Protein AF-A0ABD1C9X3-F1 (afdb_monomer_lite)

Sequence (607 aa):
MEDTGESSNRSSEARDVLIASSHTYMESIINNLMKPKDTDDYKSAQSKYKVFVKDHPALLAIKLLQIYLSSSNGKIRIQSISLLSETIAVGNIEFSEDALEDIKPLVISCLKNQESQESEFKILGKIVSAVANSVVLLDNDVGWKEIMECILTLSDEEPIKAFHVFIALPARGSFIYAFLERNQEKAYNMLRNPEQDRVQDWSLVLITVIKMGVLVLYSEDIYDLIGRVISNIVNVVSELVKNGNEEFLVQGLDDLKRFLLLDKTINDFNNSQCHFVLLFLYKIQVNTTQINDAINKISQLVLHVHNPDSLTQEETPLALNQSWYNHLKTLRSVQVLNIFASNEYEDRSRELAIIRLNQILSDHHTSEKSRLDISVINQLQTLLFSCLLKEGIPYHGGVVNHVACEIFMKQKVNWGELGLYFAAQSKIDFQRTVYIFQCLTMPLEEEMFVDMVAPNLLQETRKRIQKPIDTPRESLVDSSSWVWGFIGAFCLVIHVLQTKGYEQRVKLTSLEMVTSVTALVERGTEDVSVRRAFIEVKSIVEKQLKWYTPYEYNFIKTMVWKLYGTKNMEEDTKSKLGEIYMILDMKVGQMANESPKEGEYDWLNQA

Organism: NCBI:txid228776

Radius of gyration: 27.87 Å; chains: 1; bounding box: 78×64×68 Å

Structure (mmCIF, N/CA/C/O backbone):
data_AF-A0ABD1C9X3-F1
#
_entry.id   AF-A0ABD1C9X3-F1
#
loop_
_atom_site.group_PDB
_atom_site.id
_atom_site.type_symbol
_atom_site.label_atom_id
_atom_site.label_alt_id
_atom_site.label_comp_id
_atom_site.label_asym_id
_atom_site.label_entity_id
_atom_site.label_seq_id
_atom_site.pdbx_PDB_ins_code
_atom_site.Cartn_x
_atom_site.Cartn_y
_atom_site.Cartn_z
_atom_site.occupancy
_atom_site.B_iso_or_equiv
_atom_site.auth_seq_id
_atom_site.auth_comp_id
_atom_site.auth_asym_id
_atom_site.auth_atom_id
_atom_site.pdbx_PDB_model_num
ATOM 1 N N . MET A 1 1 ? -40.977 30.370 -4.373 1.00 36.25 1 MET A N 1
ATOM 2 C CA . MET A 1 1 ? -39.669 31.060 -4.444 1.00 36.25 1 MET A CA 1
ATOM 3 C C . MET A 1 1 ? -39.305 31.701 -3.090 1.00 36.25 1 MET A C 1
ATOM 5 O O . MET A 1 1 ? -38.556 32.663 -3.075 1.00 36.25 1 MET A O 1
ATOM 9 N N . GLU A 1 2 ? -39.795 31.159 -1.960 1.00 32.94 2 GLU A N 1
ATOM 10 C CA . GLU A 1 2 ? -39.587 31.700 -0.594 1.00 32.94 2 GLU A CA 1
ATOM 11 C C . GLU A 1 2 ? -38.657 30.836 0.289 1.00 32.94 2 GLU A C 1
ATOM 13 O O . GLU A 1 2 ? -38.329 31.233 1.398 1.00 32.94 2 GLU A O 1
ATOM 18 N N . ASP A 1 3 ? -38.168 29.690 -0.196 1.00 44.62 3 ASP A N 1
ATOM 19 C CA . ASP A 1 3 ? -37.497 28.677 0.647 1.00 44.62 3 ASP A CA 1
ATOM 20 C C . ASP A 1 3 ? -35.956 28.828 0.733 1.00 44.62 3 ASP A C 1
ATOM 22 O O . ASP A 1 3 ? -35.274 28.153 1.500 1.00 44.62 3 ASP A O 1
ATOM 26 N N . THR A 1 4 ? -35.357 29.728 -0.055 1.00 44.69 4 THR A N 1
ATOM 27 C CA . THR A 1 4 ? -33.889 29.875 -0.127 1.00 44.69 4 THR A CA 1
ATOM 28 C C . THR A 1 4 ? -33.311 30.813 0.939 1.00 44.69 4 THR A C 1
ATOM 30 O O . THR A 1 4 ? -32.156 30.646 1.328 1.00 44.69 4 THR A O 1
ATOM 33 N N . GLY A 1 5 ? -34.101 31.766 1.451 1.00 37.59 5 GLY A N 1
ATOM 34 C CA . GLY A 1 5 ? -33.652 32.771 2.427 1.00 37.59 5 GLY A CA 1
ATOM 35 C C . GLY A 1 5 ? -33.514 32.241 3.859 1.00 37.59 5 GLY A C 1
ATOM 36 O O . GLY A 1 5 ? -32.522 32.528 4.527 1.00 37.59 5 GLY A O 1
ATOM 37 N N . GLU A 1 6 ? -34.460 31.413 4.322 1.00 53.78 6 GLU A N 1
ATOM 38 C CA . GLU A 1 6 ? -34.398 30.820 5.668 1.00 53.78 6 GLU A CA 1
ATOM 39 C C . GLU A 1 6 ? -33.282 29.776 5.802 1.00 53.78 6 GLU A C 1
ATOM 41 O O . GLU A 1 6 ? -32.645 29.688 6.854 1.00 53.78 6 GLU A O 1
ATOM 46 N N . SER A 1 7 ? -33.004 29.009 4.740 1.00 56.56 7 SER A N 1
ATOM 47 C CA . SER A 1 7 ? -31.938 27.998 4.764 1.00 56.56 7 SER A CA 1
ATOM 48 C C . SER A 1 7 ? -30.544 28.635 4.866 1.00 56.56 7 SER A C 1
ATOM 50 O O . SER A 1 7 ? -29.706 28.171 5.638 1.00 56.56 7 SER A O 1
ATOM 52 N N . SER A 1 8 ? -30.328 29.764 4.175 1.00 59.31 8 SER A N 1
ATOM 53 C CA . SER A 1 8 ? -29.053 30.487 4.187 1.00 59.31 8 SER A CA 1
ATOM 54 C C . SER A 1 8 ? -28.750 31.108 5.553 1.00 59.31 8 SER A C 1
ATOM 56 O O . SER A 1 8 ? -27.594 31.110 5.968 1.00 59.31 8 SER A O 1
ATOM 58 N N . ASN A 1 9 ? -29.771 31.609 6.259 1.00 70.44 9 ASN A N 1
ATOM 59 C CA . ASN A 1 9 ? -29.599 32.243 7.570 1.00 70.44 9 ASN A CA 1
ATOM 60 C C . ASN A 1 9 ? -29.325 31.206 8.680 1.00 70.44 9 ASN A C 1
ATOM 62 O O . ASN A 1 9 ? -28.500 31.423 9.563 1.00 70.44 9 ASN A O 1
ATOM 66 N N . ARG A 1 10 ? -29.953 30.023 8.598 1.00 68.69 10 ARG A N 1
ATOM 67 C CA . ARG A 1 10 ? -29.682 28.909 9.528 1.00 68.69 10 ARG A CA 1
ATOM 68 C C . ARG A 1 10 ? -28.282 28.323 9.346 1.00 68.69 10 ARG A C 1
ATOM 70 O O . ARG A 1 10 ? -27.658 27.928 10.328 1.00 68.69 10 ARG A O 1
ATOM 77 N N . SER A 1 11 ? -27.780 28.285 8.113 1.00 74.94 11 SER A N 1
ATOM 78 C CA . SER A 1 11 ? -26.433 27.784 7.826 1.00 74.94 11 SER A CA 1
ATOM 79 C C . SER A 1 11 ? -25.329 28.727 8.329 1.00 74.94 11 SER A C 1
ATOM 81 O O . SER A 1 11 ? -24.303 28.256 8.823 1.00 74.94 11 SER A O 1
ATOM 83 N N . SER A 1 12 ? -25.532 30.052 8.280 1.00 75.94 12 SER A N 1
ATOM 84 C CA . SER A 1 12 ? -24.573 31.014 8.848 1.00 75.94 12 SER A CA 1
ATOM 85 C C . SER A 1 12 ? -24.533 30.967 10.376 1.00 75.94 12 SER A C 1
ATOM 87 O O . SER A 1 12 ? -23.449 30.886 10.945 1.00 75.94 12 SER A O 1
ATOM 89 N N . GLU A 1 13 ? -25.692 30.911 11.043 1.00 80.12 13 GLU A N 1
ATOM 90 C CA . GLU A 1 13 ? -25.755 30.749 12.505 1.00 80.12 13 GLU A CA 1
ATOM 91 C C . GLU A 1 13 ? -25.075 29.450 12.962 1.00 80.12 13 GLU A C 1
ATOM 93 O O . GLU A 1 13 ? -24.380 29.411 13.980 1.00 80.12 13 GLU A O 1
ATOM 98 N N . ALA A 1 14 ? -25.244 28.375 12.187 1.00 79.19 14 ALA A N 1
ATOM 99 C CA . ALA A 1 14 ? -24.605 27.099 12.456 1.00 79.19 14 ALA A CA 1
ATOM 100 C C . ALA A 1 14 ? -23.073 27.176 12.359 1.00 79.19 14 ALA A C 1
ATOM 102 O O . ALA A 1 14 ? -22.371 26.630 13.212 1.00 79.19 14 ALA A O 1
ATOM 103 N N . ARG A 1 15 ? -22.555 27.892 11.358 1.00 85.62 15 ARG A N 1
ATOM 104 C CA . ARG A 1 15 ? -21.120 28.141 11.193 1.00 85.62 15 ARG A CA 1
ATOM 105 C C . ARG A 1 15 ? -20.540 28.935 12.366 1.00 85.62 15 ARG A C 1
ATOM 107 O O . ARG A 1 15 ? -19.495 28.554 12.889 1.00 85.62 15 ARG A O 1
ATOM 114 N N . ASP A 1 16 ? -21.226 29.985 12.811 1.00 85.31 16 ASP A N 1
ATOM 115 C CA . ASP A 1 16 ? -20.763 30.840 13.913 1.00 85.31 16 ASP A CA 1
ATOM 116 C C . ASP A 1 16 ? -20.622 30.058 15.226 1.00 85.31 16 ASP A C 1
ATOM 118 O O . ASP A 1 16 ? -19.647 30.226 15.961 1.00 85.31 16 ASP A O 1
ATOM 122 N N . VAL A 1 17 ? -21.552 29.135 15.495 1.00 83.25 17 VAL A N 1
ATOM 123 C CA . VAL A 1 17 ? -21.483 28.228 16.653 1.00 83.25 17 VAL A CA 1
ATOM 124 C C . VAL A 1 17 ? -20.250 27.323 16.603 1.00 83.25 17 VAL A C 1
ATOM 126 O O . VAL A 1 17 ? -19.626 27.073 17.638 1.00 83.25 17 VAL A O 1
ATOM 129 N N . LEU A 1 18 ? -19.898 26.816 15.420 1.00 86.75 18 LEU A N 1
ATOM 130 C CA . LEU A 1 18 ? -18.768 25.903 15.253 1.00 86.75 18 LEU A CA 1
ATOM 131 C C . LEU A 1 18 ? -17.416 26.627 15.332 1.00 86.75 18 LEU A C 1
ATOM 133 O O . LEU A 1 18 ? -16.463 26.055 15.852 1.00 86.75 18 LEU A O 1
ATOM 137 N N . ILE A 1 19 ? -17.342 27.887 14.890 1.00 85.75 19 ILE A N 1
ATOM 138 C CA . ILE A 1 19 ? -16.111 28.700 14.917 1.00 85.75 19 ILE A CA 1
ATOM 139 C C . ILE A 1 19 ? -15.885 29.380 16.279 1.00 85.75 19 ILE A C 1
ATOM 141 O O . ILE A 1 19 ? -14.750 29.706 16.626 1.00 85.75 19 ILE A O 1
ATOM 145 N N . ALA A 1 20 ? -16.938 29.596 17.076 1.00 84.81 20 ALA A N 1
ATOM 146 C CA . ALA A 1 20 ? -16.836 30.268 18.372 1.00 84.81 20 ALA A CA 1
ATOM 147 C C . ALA A 1 20 ? -15.757 29.644 19.274 1.00 84.81 20 ALA A C 1
ATOM 149 O O . ALA A 1 20 ? -15.643 28.428 19.359 1.00 84.81 20 ALA A O 1
ATOM 150 N N . SER A 1 21 ? -15.004 30.448 20.026 1.00 79.19 21 SER A N 1
ATOM 151 C CA . SER A 1 21 ? -13.966 29.937 20.941 1.00 79.19 21 SER A CA 1
ATOM 152 C C . SER A 1 21 ? -14.534 29.174 22.146 1.00 79.19 21 SER A C 1
ATOM 154 O O . SER A 1 21 ? -13.866 28.316 22.714 1.00 79.19 21 SER A O 1
ATOM 156 N N . SER A 1 22 ? -15.783 29.452 22.529 1.00 84.75 22 SER A N 1
ATOM 157 C CA . SER A 1 22 ? -16.468 28.726 23.600 1.00 84.75 22 SER A CA 1
ATOM 158 C C . SER A 1 22 ? -16.953 27.348 23.137 1.00 84.75 22 SER A C 1
ATOM 160 O O . SER A 1 22 ? -17.460 27.190 22.024 1.00 84.75 22 SER A O 1
ATOM 162 N N . HIS A 1 23 ? -16.866 26.353 24.023 1.00 88.38 23 HIS A N 1
ATOM 163 C CA . HIS A 1 23 ? -17.435 25.015 23.823 1.00 88.38 23 HIS A CA 1
ATOM 164 C C . HIS A 1 23 ? -18.834 24.847 24.433 1.00 88.38 23 HIS A C 1
ATOM 166 O O . HIS A 1 23 ? -19.548 23.916 24.069 1.00 88.38 23 HIS A O 1
ATOM 172 N N . THR A 1 24 ? -19.273 25.772 25.293 1.00 86.88 24 THR A N 1
ATOM 173 C CA . THR A 1 24 ? -20.456 25.597 26.159 1.00 86.88 24 THR A CA 1
ATOM 174 C C . THR A 1 24 ? -21.752 25.303 25.405 1.00 86.88 24 THR A C 1
ATOM 176 O O . THR A 1 24 ? -22.549 24.465 25.829 1.00 86.88 24 THR A O 1
ATOM 179 N N . TYR A 1 25 ? -21.979 25.969 24.271 1.00 87.12 25 TYR A N 1
ATOM 180 C CA . TYR A 1 25 ? -23.185 25.756 23.474 1.00 87.12 25 TYR A CA 1
ATOM 181 C C . TYR A 1 25 ? -23.203 24.365 22.832 1.00 87.12 25 TYR A C 1
ATOM 183 O O . TYR A 1 25 ? -24.215 23.666 22.890 1.00 87.12 25 TYR A O 1
ATOM 191 N N . MET A 1 26 ? -22.073 23.935 22.267 1.00 90.94 26 MET A N 1
ATOM 192 C CA . MET A 1 26 ? -21.964 22.621 21.640 1.00 90.94 26 MET A CA 1
ATOM 193 C C . MET A 1 26 ? -22.000 21.498 22.683 1.00 90.94 26 MET A C 1
ATOM 195 O O . MET A 1 26 ? -22.672 20.493 22.473 1.00 90.94 26 MET A O 1
ATOM 199 N N . GLU A 1 27 ? -21.386 21.688 23.851 1.00 91.00 27 GLU A N 1
ATOM 200 C CA . GLU A 1 27 ? -21.512 20.760 24.981 1.00 91.00 27 GLU A CA 1
ATOM 201 C C . GLU A 1 27 ? -22.966 20.620 25.461 1.00 91.00 27 GLU A C 1
ATOM 203 O O . GLU A 1 27 ? -23.410 19.519 25.782 1.00 91.00 27 GLU A O 1
ATOM 208 N N . SER A 1 28 ? -23.743 21.710 25.465 1.00 91.00 28 SER A N 1
ATOM 209 C CA . SER A 1 28 ? -25.182 21.665 25.759 1.00 91.00 28 SER A CA 1
ATOM 210 C C . SER A 1 28 ? -25.955 20.839 24.724 1.00 91.00 28 SER A C 1
ATOM 212 O O . SER A 1 28 ? -26.813 20.030 25.088 1.00 91.00 28 SER A O 1
ATOM 214 N N . ILE A 1 29 ? -25.615 20.972 23.436 1.00 90.94 29 ILE A N 1
ATOM 215 C CA . ILE A 1 29 ? -26.188 20.136 22.371 1.00 90.94 29 ILE A CA 1
ATOM 216 C C . ILE A 1 29 ? -25.836 18.663 22.596 1.00 90.94 29 ILE A C 1
ATOM 218 O O . ILE A 1 29 ? -26.739 17.830 22.585 1.00 90.94 29 ILE A O 1
ATOM 222 N N . ILE A 1 30 ? -24.568 18.342 22.869 1.00 92.19 30 ILE A N 1
ATOM 223 C CA . ILE A 1 30 ? -24.116 16.969 23.147 1.00 92.19 30 ILE A CA 1
ATOM 224 C C . ILE A 1 30 ? -24.861 16.387 24.355 1.00 92.19 30 ILE A C 1
ATOM 226 O O . ILE A 1 30 ? -25.406 15.290 24.269 1.00 92.19 30 ILE A O 1
ATOM 230 N N . ASN A 1 31 ? -24.974 17.138 25.452 1.00 92.00 31 ASN A N 1
ATOM 231 C CA . ASN A 1 31 ? -25.718 16.708 26.638 1.00 92.00 31 ASN A CA 1
ATOM 232 C C . ASN A 1 31 ? -27.194 16.418 26.336 1.00 92.00 31 ASN A C 1
ATOM 234 O O . ASN A 1 31 ? -27.752 15.444 26.839 1.00 92.00 31 ASN A O 1
ATOM 238 N N . ASN A 1 32 ? -27.839 17.242 25.508 1.00 91.56 32 ASN A N 1
ATOM 239 C CA . ASN A 1 32 ? -29.230 17.022 25.116 1.00 91.56 32 ASN A CA 1
ATOM 240 C C . ASN A 1 32 ? -29.392 15.832 24.157 1.00 91.56 32 ASN A C 1
ATOM 242 O O . ASN A 1 32 ? -30.403 15.138 24.232 1.00 91.56 32 ASN A O 1
ATOM 246 N N . LEU A 1 33 ? -28.391 15.531 23.324 1.00 90.81 33 LEU A N 1
ATOM 247 C CA . LEU A 1 33 ? -28.368 14.319 22.492 1.00 90.81 33 LEU A CA 1
ATOM 248 C C . LEU A 1 33 ? -28.251 13.026 23.314 1.00 90.81 33 LEU A C 1
ATOM 250 O O . LEU A 1 33 ? -28.618 11.962 22.822 1.00 90.81 33 LEU A O 1
ATOM 254 N N . MET A 1 34 ? -27.791 13.107 24.563 1.00 88.62 34 MET A N 1
ATOM 255 C CA . MET A 1 34 ? -27.747 11.968 25.486 1.00 88.62 34 MET A CA 1
ATOM 256 C C . MET A 1 34 ? -29.074 11.726 26.227 1.00 88.62 34 MET A C 1
ATOM 258 O O . MET A 1 34 ? -29.202 10.734 26.947 1.00 88.62 34 MET A O 1
ATOM 262 N N . LYS A 1 35 ? -30.063 12.622 26.096 1.00 89.38 35 LYS A N 1
ATOM 263 C CA . LYS A 1 35 ? -31.389 12.455 26.712 1.00 89.38 35 LYS A CA 1
ATOM 264 C C . LYS A 1 35 ? -32.241 11.433 25.938 1.00 89.38 35 LYS A C 1
ATOM 266 O O . LYS A 1 35 ? -31.949 11.140 24.778 1.00 89.38 35 LYS A O 1
ATOM 271 N N . PRO A 1 36 ? -33.320 10.893 26.542 1.00 88.94 36 PRO A N 1
ATOM 272 C CA . PRO A 1 36 ? -34.229 9.982 25.849 1.00 88.94 36 PRO A CA 1
ATOM 273 C C . PRO A 1 36 ? -34.797 10.596 24.563 1.00 88.94 36 PRO A C 1
ATOM 275 O O . PRO A 1 36 ? -35.179 11.771 24.547 1.00 88.94 36 PRO A O 1
ATOM 278 N N . LYS A 1 37 ? -34.893 9.779 23.505 1.00 86.50 37 LYS A N 1
ATOM 279 C CA . LYS A 1 37 ? -35.224 10.221 22.136 1.00 86.50 37 LYS A CA 1
ATOM 280 C C . LYS A 1 37 ? -36.576 10.934 22.008 1.00 86.50 37 LYS A C 1
ATOM 282 O O . LYS A 1 37 ? -36.774 11.733 21.095 1.00 86.50 37 LYS A O 1
ATOM 287 N N . ASP A 1 38 ? -37.494 10.668 22.930 1.00 86.94 38 ASP A N 1
ATOM 288 C CA . ASP A 1 38 ? -38.849 11.219 22.901 1.00 86.94 38 ASP A CA 1
ATOM 289 C C . ASP A 1 38 ? -38.934 12.645 23.459 1.00 86.94 38 ASP A C 1
ATOM 291 O O . ASP A 1 38 ? -39.927 13.334 23.214 1.00 86.94 38 ASP A O 1
ATOM 295 N N . THR A 1 39 ? -37.891 13.102 24.164 1.00 91.25 39 THR A N 1
ATOM 296 C CA . THR A 1 39 ? -37.840 14.436 24.776 1.00 91.25 39 THR A CA 1
ATOM 297 C C . THR A 1 39 ? -37.695 15.546 23.735 1.00 91.25 39 THR A C 1
ATOM 299 O O . THR A 1 39 ? -37.006 15.393 22.723 1.00 91.25 39 THR A O 1
ATOM 302 N N . ASP A 1 40 ? -38.311 16.697 24.009 1.00 90.06 40 ASP A N 1
ATOM 303 C CA . ASP A 1 40 ? -38.202 17.880 23.145 1.00 90.06 40 ASP A CA 1
ATOM 304 C C . ASP A 1 40 ? -36.757 18.390 23.064 1.00 90.06 40 ASP A C 1
ATOM 306 O O . ASP A 1 40 ? -36.298 18.802 21.997 1.00 90.06 40 ASP A O 1
ATOM 310 N N . ASP A 1 41 ? -36.006 18.265 24.163 1.00 88.56 41 ASP A N 1
ATOM 311 C CA . ASP A 1 41 ? -34.580 18.586 24.221 1.00 88.56 41 ASP A CA 1
ATOM 312 C C . ASP A 1 41 ? -33.760 17.740 23.236 1.00 88.56 41 ASP A C 1
ATOM 314 O O . ASP A 1 41 ? -32.940 18.289 22.496 1.00 88.56 41 ASP A O 1
ATOM 318 N N . TYR A 1 42 ? -34.001 16.422 23.184 1.00 92.19 42 TYR A N 1
ATOM 319 C CA . TYR A 1 42 ? -33.328 15.535 22.232 1.00 92.19 42 TYR A CA 1
ATOM 320 C C . TYR A 1 42 ? -33.693 15.892 20.793 1.00 92.19 42 TYR A C 1
ATOM 322 O O . TYR A 1 42 ? -32.806 16.061 19.960 1.00 92.19 42 TYR A O 1
ATOM 330 N N . LYS A 1 43 ? -34.988 16.042 20.487 1.00 89.19 43 LYS A N 1
ATOM 331 C CA . LYS A 1 43 ? -35.461 16.338 19.123 1.00 89.19 43 LYS A CA 1
ATOM 332 C C . LYS A 1 43 ? -34.908 17.669 18.613 1.00 89.19 43 LYS A C 1
ATOM 334 O O . LYS A 1 43 ? -34.451 17.753 17.472 1.00 89.19 43 LYS A O 1
ATOM 339 N N . SER A 1 44 ? -34.887 18.687 19.473 1.00 90.06 44 SER A N 1
ATOM 340 C CA . SER A 1 44 ? -34.311 19.999 19.172 1.00 90.06 44 SER A CA 1
ATOM 341 C C . SER A 1 44 ? -32.800 19.913 18.930 1.00 90.06 44 SER A C 1
ATOM 343 O O . SER A 1 44 ? -32.307 20.397 17.908 1.00 90.06 44 SER A O 1
ATOM 345 N N . ALA A 1 45 ? -32.059 19.235 19.814 1.00 89.88 45 ALA A N 1
ATOM 346 C CA . ALA A 1 45 ? -30.618 19.043 19.659 1.00 89.88 45 ALA A CA 1
ATOM 347 C C . ALA A 1 45 ? -30.272 18.220 18.409 1.00 89.88 45 ALA A C 1
ATOM 349 O O . ALA A 1 45 ? -29.364 18.587 17.669 1.00 89.88 45 ALA A O 1
ATOM 350 N N . GLN A 1 46 ? -31.035 17.164 18.119 1.00 90.81 46 GLN A N 1
ATOM 351 C CA . GLN A 1 46 ? -30.868 16.331 16.930 1.00 90.81 46 GLN A CA 1
ATOM 352 C C . GLN A 1 46 ? -31.114 17.124 15.646 1.00 90.81 46 GLN A C 1
ATOM 354 O O . GLN A 1 46 ? -30.346 16.992 14.695 1.00 90.81 46 GLN A O 1
ATOM 359 N N . SER A 1 47 ? -32.151 17.966 15.610 1.00 88.00 47 SER A N 1
ATOM 360 C CA . SER A 1 47 ? -32.417 18.819 14.450 1.00 88.00 47 SER A CA 1
ATOM 361 C C . SER A 1 47 ? -31.260 19.781 14.183 1.00 88.00 47 SER A C 1
ATOM 363 O O . SER A 1 47 ? -30.861 19.935 13.033 1.00 88.00 47 SER A O 1
ATOM 365 N N . LYS A 1 48 ? -30.695 20.399 15.228 1.00 88.62 48 LYS A N 1
ATOM 366 C CA . LYS A 1 48 ? -29.534 21.296 15.100 1.00 88.62 48 LYS A CA 1
ATOM 367 C C . LYS A 1 48 ? -28.277 20.542 14.676 1.00 88.62 48 LYS A C 1
ATOM 369 O O . LYS A 1 48 ? -27.578 20.974 13.769 1.00 88.62 48 LYS A O 1
ATOM 374 N N . TYR A 1 49 ? -28.032 19.382 15.280 1.00 89.25 49 TYR A N 1
ATOM 375 C CA . TYR A 1 49 ? -26.883 18.546 14.953 1.00 89.25 49 TYR A CA 1
ATOM 376 C C . TYR A 1 49 ? -26.896 18.099 13.486 1.00 89.25 49 TYR A C 1
ATOM 378 O O . TYR A 1 49 ? -25.877 18.178 12.810 1.00 89.25 49 TYR A O 1
ATOM 386 N N . LYS A 1 50 ? -28.067 17.724 12.953 1.00 88.81 50 LYS A N 1
ATOM 387 C CA . LYS A 1 50 ? -28.228 17.380 11.531 1.00 88.81 50 LYS A CA 1
ATOM 388 C C . LYS A 1 50 ? -27.863 18.530 10.588 1.00 88.81 50 LYS A C 1
ATOM 390 O O . LYS A 1 50 ? -27.324 18.263 9.520 1.00 88.81 50 LYS A O 1
ATOM 395 N N . VAL A 1 51 ? -28.129 19.781 10.973 1.00 87.50 51 VAL A N 1
ATOM 396 C CA . VAL A 1 51 ? -27.710 20.956 10.189 1.00 87.50 51 VAL A CA 1
ATOM 397 C C . VAL A 1 51 ? -26.185 21.069 10.176 1.00 87.50 51 VAL A C 1
ATOM 399 O O . VAL A 1 51 ? -25.612 21.235 9.107 1.00 87.50 51 VAL A O 1
ATOM 402 N N . PHE A 1 52 ? -25.513 20.885 11.320 1.00 89.25 52 PHE A N 1
ATOM 403 C CA . PHE A 1 52 ? -24.043 20.897 11.368 1.00 89.25 52 PHE A CA 1
ATOM 404 C C . PHE A 1 52 ? -23.418 19.819 10.480 1.00 89.25 52 PHE A C 1
ATOM 406 O O . PHE A 1 52 ? -22.491 20.112 9.733 1.00 89.25 52 PHE A O 1
ATOM 413 N N . VAL A 1 53 ? -23.943 18.590 10.544 1.00 86.19 53 VAL A N 1
ATOM 414 C CA . VAL A 1 53 ? -23.456 17.458 9.739 1.00 86.19 53 VAL A CA 1
ATOM 415 C C . VAL A 1 53 ? -23.609 17.733 8.244 1.00 86.19 53 VAL A C 1
ATOM 417 O O . VAL A 1 53 ? -22.709 17.422 7.472 1.00 86.19 53 VAL A O 1
ATOM 420 N N . LYS A 1 54 ? -24.747 18.306 7.840 1.00 85.06 54 LYS A N 1
ATOM 421 C CA . LYS A 1 54 ? -25.061 18.555 6.432 1.00 85.06 54 LYS A CA 1
ATOM 422 C C . LYS A 1 54 ? -24.264 19.724 5.854 1.00 85.06 54 LYS A C 1
ATOM 424 O O . LYS A 1 54 ? -23.762 19.617 4.742 1.00 85.06 54 LYS A O 1
ATOM 429 N N . ASP A 1 55 ? -24.188 20.828 6.590 1.00 85.38 55 ASP A N 1
ATOM 430 C CA . ASP A 1 55 ? -23.723 22.095 6.031 1.00 85.38 55 ASP A CA 1
ATOM 431 C C . ASP A 1 55 ? -22.239 22.361 6.323 1.00 85.38 55 ASP A C 1
ATOM 433 O O . ASP A 1 55 ? -21.566 22.987 5.510 1.00 85.38 55 ASP A O 1
ATOM 437 N N . HIS A 1 56 ? -21.715 21.892 7.467 1.00 87.44 56 HIS A N 1
ATOM 438 C CA . HIS A 1 56 ? -20.359 22.220 7.944 1.00 87.44 56 HIS A CA 1
ATOM 439 C C . HIS A 1 56 ? -19.627 21.022 8.594 1.00 87.44 56 HIS A C 1
ATOM 441 O O . HIS A 1 56 ? -19.143 21.136 9.727 1.00 87.44 56 HIS A O 1
ATOM 447 N N . PRO A 1 57 ? -19.502 19.867 7.912 1.00 87.06 57 PRO A N 1
ATOM 448 C CA . PRO A 1 57 ? -18.957 18.637 8.499 1.00 87.06 57 PRO A CA 1
ATOM 449 C C . PRO A 1 57 ? -17.507 18.761 9.001 1.00 87.06 57 PRO A C 1
ATOM 451 O O . PRO A 1 57 ? -17.177 18.238 10.065 1.00 87.06 57 PRO A O 1
ATOM 454 N N . ALA A 1 58 ? -16.644 19.491 8.284 1.00 87.69 58 ALA A N 1
ATOM 455 C CA . ALA A 1 58 ? -15.249 19.704 8.681 1.00 87.69 58 ALA A CA 1
ATOM 456 C C . ALA A 1 58 ? -15.121 20.550 9.960 1.00 87.69 58 ALA A C 1
ATOM 458 O O . ALA A 1 58 ? -14.415 20.174 10.896 1.00 87.69 58 ALA A O 1
ATOM 459 N N . LEU A 1 59 ? -15.868 21.657 10.045 1.00 90.06 59 LEU A N 1
ATOM 460 C CA . LEU A 1 59 ? -15.891 22.510 11.239 1.00 90.06 59 LEU A CA 1
ATOM 461 C C . LEU A 1 59 ? -16.485 21.771 12.443 1.00 90.06 59 LEU A C 1
ATOM 463 O O . LEU A 1 59 ? -16.004 21.926 13.565 1.00 90.06 59 LEU A O 1
ATOM 467 N N . LEU A 1 60 ? -17.496 20.928 12.216 1.00 91.69 60 LEU A N 1
ATOM 468 C CA . LEU A 1 60 ? -18.045 20.056 13.250 1.00 91.69 60 LEU A CA 1
ATOM 469 C C . LEU A 1 60 ? -16.994 19.063 13.763 1.00 91.69 60 LEU A C 1
ATOM 471 O O . LEU A 1 60 ? -16.886 18.881 14.976 1.00 91.69 60 LEU A O 1
ATOM 475 N N . ALA A 1 61 ? -16.201 18.458 12.874 1.00 92.06 61 ALA A N 1
ATOM 476 C CA . ALA A 1 61 ? -15.125 17.550 13.260 1.00 92.06 61 ALA A CA 1
ATOM 477 C C . ALA A 1 61 ? -14.082 18.240 14.148 1.00 92.06 61 ALA A C 1
ATOM 479 O O . ALA A 1 61 ? -13.804 17.759 15.248 1.00 92.06 61 ALA A O 1
ATOM 480 N N . ILE A 1 62 ? -13.589 19.409 13.726 1.00 92.56 62 ILE A N 1
ATOM 481 C CA . ILE A 1 62 ? -12.663 20.245 14.506 1.00 92.56 62 ILE A CA 1
ATOM 482 C C . ILE A 1 62 ? -13.254 20.541 15.889 1.00 92.56 62 ILE A C 1
ATOM 484 O O . ILE A 1 62 ? -12.609 20.305 16.913 1.00 92.56 62 ILE A O 1
ATOM 488 N N . LYS A 1 63 ? -14.513 20.991 15.935 1.00 94.25 63 LYS A N 1
ATOM 489 C CA . LYS A 1 63 ? -15.178 21.374 17.182 1.00 94.25 63 LYS A CA 1
ATOM 490 C C . LYS A 1 63 ? -15.345 20.200 18.148 1.00 94.25 63 LYS A C 1
ATOM 492 O O . LYS A 1 63 ? -15.132 20.357 19.348 1.00 94.25 63 LYS A O 1
ATOM 497 N N . LEU A 1 64 ? -15.702 19.015 17.648 1.00 94.62 64 LEU A N 1
ATOM 498 C CA . LEU A 1 64 ? -15.864 17.809 18.469 1.00 94.62 64 LEU A CA 1
ATOM 499 C C . LEU A 1 64 ? -14.525 17.287 19.018 1.00 94.62 64 LEU A C 1
ATOM 501 O O . LEU A 1 64 ? -14.483 16.849 20.173 1.00 94.62 64 LEU A O 1
ATOM 505 N N . LEU A 1 65 ? -13.440 17.386 18.240 1.00 94.75 65 LEU A N 1
ATOM 506 C CA . LEU A 1 65 ? -12.080 17.066 18.695 1.00 94.75 65 LEU A CA 1
ATOM 507 C C . LEU A 1 65 ? -11.600 18.051 19.772 1.00 94.75 65 LEU A C 1
ATOM 509 O O . LEU A 1 65 ? -11.069 17.638 20.801 1.00 94.75 65 LEU A O 1
ATOM 513 N N . GLN A 1 66 ? -11.852 19.351 19.599 1.00 94.31 66 GLN A N 1
ATOM 514 C CA . GLN A 1 66 ? -11.528 20.365 20.610 1.00 94.31 66 GLN A CA 1
ATOM 515 C C . GLN A 1 66 ? -12.294 20.146 21.924 1.00 94.31 66 GLN A C 1
ATOM 517 O O . GLN A 1 66 ? -11.723 20.295 23.006 1.00 94.31 66 GLN A O 1
ATOM 522 N N . ILE A 1 67 ? -13.571 19.753 21.854 1.00 93.38 67 ILE A N 1
ATOM 523 C CA . ILE A 1 67 ? -14.367 19.399 23.041 1.00 93.38 67 ILE A CA 1
ATOM 524 C C . ILE A 1 67 ? -13.779 18.174 23.739 1.00 93.38 67 ILE A C 1
ATOM 526 O O . ILE A 1 67 ? -13.648 18.182 24.960 1.00 93.38 67 ILE A O 1
ATOM 530 N N . TYR A 1 68 ? -13.367 17.150 22.988 1.00 93.94 68 TYR A N 1
ATOM 531 C CA . TYR A 1 68 ? -12.713 15.980 23.574 1.00 93.94 68 TYR A CA 1
ATOM 532 C C . TYR A 1 68 ? -11.436 16.350 24.348 1.00 93.94 68 TYR A C 1
ATOM 534 O O . TYR A 1 68 ? -11.189 15.807 25.422 1.00 93.94 68 TYR A O 1
ATOM 542 N N . LEU A 1 69 ? -10.651 17.298 23.827 1.00 91.94 69 LEU A N 1
ATOM 543 C CA . LEU A 1 69 ? -9.401 17.751 24.444 1.00 91.94 69 LEU A CA 1
ATOM 544 C C . LEU A 1 69 ? -9.588 18.684 25.648 1.00 91.94 69 LEU A C 1
ATOM 546 O O . LEU A 1 69 ? -8.707 18.750 26.498 1.00 91.94 69 LEU A O 1
ATOM 550 N N . SER A 1 70 ? -10.688 19.438 25.706 1.00 90.12 70 SER A N 1
ATOM 551 C CA . SER A 1 70 ? -10.864 20.521 26.688 1.00 90.12 70 SER A CA 1
ATOM 552 C C . SER A 1 70 ? -11.944 20.266 27.737 1.00 90.12 70 SER A C 1
ATOM 554 O O . SER A 1 70 ? -11.938 20.918 28.782 1.00 90.12 70 SER A O 1
ATOM 556 N N . SER A 1 71 ? -12.880 19.347 27.486 1.00 87.75 71 SER A N 1
ATOM 557 C CA . SER A 1 71 ? -13.990 19.100 28.403 1.00 87.75 71 SER A CA 1
ATOM 558 C C . SER A 1 71 ? -13.526 18.310 29.624 1.00 87.75 71 SER A C 1
ATOM 560 O O . SER A 1 71 ? -12.982 17.215 29.509 1.00 87.75 71 SER A O 1
ATOM 562 N N . SER A 1 72 ? -13.812 18.823 30.818 1.00 84.44 72 SER A N 1
ATOM 563 C CA . SER A 1 72 ? -13.547 18.124 32.083 1.00 84.44 72 SER A CA 1
ATOM 564 C C . SER A 1 72 ? -14.579 17.032 32.399 1.00 84.44 72 SER A C 1
ATOM 566 O O . SER A 1 72 ? -14.429 16.283 33.364 1.00 84.44 72 SER A O 1
ATOM 568 N N . ASN A 1 73 ? -15.646 16.922 31.599 1.00 87.06 73 ASN A N 1
ATOM 569 C CA . ASN A 1 73 ? -16.685 15.916 31.772 1.00 87.06 73 ASN A CA 1
ATOM 570 C C . ASN A 1 73 ? -16.423 14.708 30.864 1.00 87.06 73 ASN A C 1
ATOM 572 O O . ASN A 1 73 ? -16.691 14.750 29.663 1.00 87.06 73 ASN A O 1
ATOM 576 N N . GLY A 1 74 ? -15.984 13.593 31.458 1.00 85.19 74 GLY A N 1
ATOM 577 C CA . GLY A 1 74 ? -15.677 12.358 30.726 1.00 85.19 74 GLY A CA 1
ATOM 578 C C . GLY A 1 74 ? -16.828 11.826 29.859 1.00 85.19 74 GLY A C 1
ATOM 579 O O . GLY A 1 74 ? -16.585 11.289 28.783 1.00 85.19 74 GLY A O 1
ATOM 580 N N . LYS A 1 75 ? -18.095 12.038 30.249 1.00 88.56 75 LYS A N 1
ATOM 581 C CA . LYS A 1 75 ? -19.246 11.637 29.417 1.00 88.56 75 LYS A CA 1
ATOM 582 C C . LYS A 1 75 ? -19.352 12.475 28.144 1.00 88.56 75 LYS A C 1
ATOM 584 O O . LYS A 1 75 ? -19.616 11.925 27.081 1.00 88.56 75 LYS A O 1
ATOM 589 N N . ILE A 1 76 ? -19.132 13.786 28.253 1.00 89.88 76 ILE A N 1
ATOM 590 C CA . ILE A 1 76 ? -19.154 14.702 27.106 1.00 89.88 76 ILE A CA 1
ATOM 591 C C . ILE A 1 76 ? -17.972 14.405 26.183 1.00 89.88 76 ILE A C 1
ATOM 593 O O . ILE A 1 76 ? -18.172 14.339 24.972 1.00 89.88 76 ILE A O 1
ATOM 597 N N . ARG A 1 77 ? -16.782 14.145 26.746 1.00 90.31 77 ARG A N 1
ATOM 598 C CA . ARG A 1 77 ? -15.597 13.719 25.985 1.00 90.31 77 ARG A CA 1
ATOM 599 C C . ARG A 1 77 ? -15.876 12.475 25.141 1.00 90.31 77 ARG A C 1
ATOM 601 O O . ARG A 1 77 ? -15.728 12.513 23.925 1.00 90.31 77 ARG A O 1
ATOM 608 N N . ILE A 1 78 ? -16.319 11.378 25.757 1.00 89.19 78 ILE A N 1
ATOM 609 C CA . ILE A 1 78 ? -16.581 10.124 25.029 1.00 89.19 78 ILE A CA 1
ATOM 610 C C . ILE A 1 78 ? -17.683 10.324 23.982 1.00 89.19 78 ILE A C 1
ATOM 612 O O . ILE A 1 78 ? -17.582 9.831 22.854 1.00 89.19 78 ILE A O 1
ATOM 616 N N . GLN A 1 79 ? -18.735 11.070 24.328 1.00 91.81 79 GLN A N 1
ATOM 617 C CA . GLN A 1 79 ? -19.835 11.321 23.406 1.00 91.81 79 GLN A CA 1
ATOM 618 C C . GLN A 1 79 ? -19.401 12.178 22.210 1.00 91.81 79 GLN A C 1
ATOM 620 O O . GLN A 1 79 ? -19.894 11.941 21.108 1.00 91.81 79 GLN A O 1
ATOM 625 N N . SER A 1 80 ? -18.477 13.132 22.378 1.00 93.38 80 SER A N 1
ATOM 626 C CA . SER A 1 80 ? -18.027 13.984 21.273 1.00 93.38 80 SER A CA 1
ATOM 627 C C . SER A 1 80 ? -17.286 13.183 20.200 1.00 93.38 80 SER A C 1
ATOM 629 O O . SER A 1 80 ? -17.605 13.318 19.018 1.00 93.38 80 SER A O 1
ATOM 631 N N . ILE A 1 81 ? -16.379 12.281 20.591 1.00 92.94 81 ILE A N 1
ATOM 632 C CA . ILE A 1 81 ? -15.684 11.392 19.644 1.00 92.94 81 ILE A CA 1
ATOM 633 C C . ILE A 1 81 ? -16.604 10.304 19.078 1.00 92.94 81 ILE A C 1
ATOM 635 O O . ILE A 1 81 ? -16.460 9.930 17.916 1.00 92.94 81 ILE A O 1
ATOM 639 N N . SER A 1 82 ? -17.591 9.832 19.849 1.00 89.69 82 SER A N 1
ATOM 640 C CA . SER A 1 82 ? -18.589 8.867 19.359 1.00 89.69 82 SER A CA 1
ATOM 641 C C . SER A 1 82 ? -19.443 9.481 18.250 1.00 89.69 82 SER A C 1
ATOM 643 O O . SER A 1 82 ? -19.556 8.912 17.167 1.00 89.69 82 SER A O 1
ATOM 645 N N . LEU A 1 83 ? -19.961 10.689 18.488 1.00 90.12 83 LEU A N 1
ATOM 646 C CA . LEU A 1 83 ? -20.725 11.462 17.509 1.00 90.12 83 LEU A CA 1
ATOM 647 C C . LEU A 1 83 ? -19.900 11.780 16.259 1.00 90.12 83 LEU A C 1
ATOM 649 O O . LEU A 1 83 ? -20.419 11.704 15.147 1.00 90.12 83 LEU A O 1
ATOM 653 N N . LEU A 1 84 ? -18.614 12.102 16.426 1.00 92.25 84 LEU A N 1
ATOM 654 C CA . LEU A 1 84 ? -17.711 12.312 15.299 1.00 92.25 84 LEU A CA 1
ATOM 655 C C . LEU A 1 84 ? -17.529 11.029 14.480 1.00 92.25 84 LEU A C 1
ATOM 657 O O . LEU A 1 84 ? -17.704 11.052 13.264 1.00 92.25 84 LEU A O 1
ATOM 661 N N . SER A 1 85 ? -17.235 9.903 15.133 1.00 86.44 85 SER A N 1
ATOM 662 C CA . SER A 1 85 ? -17.081 8.616 14.451 1.00 86.44 85 SER A CA 1
ATOM 663 C C . SER A 1 85 ? -18.353 8.198 13.706 1.00 86.44 85 SER A C 1
ATOM 665 O O . SER A 1 85 ? -18.247 7.648 12.613 1.00 86.44 85 SER A O 1
ATOM 667 N N . GLU A 1 86 ? -19.537 8.439 14.274 1.00 82.62 86 GLU A N 1
ATOM 668 C CA . GLU A 1 86 ? -20.823 8.167 13.618 1.00 82.62 86 GLU A CA 1
ATOM 669 C C . GLU A 1 86 ? -21.056 9.095 12.423 1.00 82.62 86 GLU A C 1
ATOM 671 O O . GLU A 1 86 ? -21.456 8.644 11.354 1.00 82.62 86 GLU A O 1
ATOM 676 N N . THR A 1 87 ? -20.762 10.383 12.583 1.00 81.25 87 THR A N 1
ATOM 677 C CA . THR A 1 87 ? -20.927 11.397 11.536 1.00 81.25 87 THR A CA 1
ATOM 678 C C . THR A 1 87 ? -20.046 11.115 10.328 1.00 81.25 87 THR A C 1
ATOM 680 O O . THR A 1 87 ? -20.517 11.175 9.196 1.00 81.25 87 THR A O 1
ATOM 683 N N . ILE A 1 88 ? -18.791 10.737 10.566 1.00 78.38 88 ILE A N 1
ATOM 684 C CA . ILE A 1 88 ? -17.862 10.304 9.522 1.00 78.38 88 ILE A CA 1
ATOM 685 C C . ILE A 1 88 ? -18.407 9.068 8.792 1.00 78.38 88 ILE A C 1
ATOM 687 O O . ILE A 1 88 ? -18.411 9.037 7.563 1.00 78.38 88 ILE A O 1
ATOM 691 N N . ALA A 1 89 ? -18.907 8.073 9.533 1.00 69.12 89 ALA A N 1
ATOM 692 C CA . ALA A 1 89 ? -19.413 6.828 8.956 1.00 69.12 89 ALA A CA 1
ATOM 693 C C . ALA A 1 89 ? -20.703 7.016 8.135 1.00 69.12 89 ALA A C 1
ATOM 695 O O . ALA A 1 89 ? -20.868 6.373 7.103 1.00 69.12 89 ALA A O 1
ATOM 696 N N . VAL A 1 90 ? -21.619 7.880 8.583 1.00 63.66 90 VAL A N 1
ATOM 697 C CA . VAL A 1 90 ? -22.910 8.129 7.916 1.00 63.66 90 VAL A CA 1
ATOM 698 C C . VAL A 1 90 ? -22.776 9.131 6.769 1.00 63.66 90 VAL A C 1
ATOM 700 O O . VAL A 1 90 ? -23.466 9.005 5.761 1.00 63.66 90 VAL A O 1
ATOM 703 N N . GLY A 1 91 ? -21.917 10.139 6.923 1.00 55.66 91 GLY A N 1
ATOM 704 C CA . GLY A 1 91 ? -21.790 11.241 5.973 1.00 55.66 91 GLY A CA 1
ATOM 705 C C . GLY A 1 91 ? -20.823 10.990 4.819 1.00 55.66 91 GLY A C 1
ATOM 706 O O . GLY A 1 91 ? -20.796 11.809 3.907 1.00 55.66 91 GLY A O 1
ATOM 707 N N . ASN A 1 92 ? -20.030 9.909 4.863 1.00 60.75 92 ASN A N 1
ATOM 708 C CA . ASN A 1 92 ? -18.900 9.667 3.955 1.00 60.75 92 ASN A CA 1
ATOM 709 C C . ASN A 1 92 ? -18.069 10.945 3.732 1.00 60.75 92 ASN A C 1
ATOM 711 O O . ASN A 1 92 ? -17.826 11.365 2.603 1.00 60.75 92 ASN A O 1
ATOM 715 N N . ILE A 1 93 ? -17.748 11.623 4.836 1.00 67.75 93 ILE A N 1
ATOM 716 C CA . ILE A 1 93 ? -17.135 12.949 4.806 1.00 67.75 93 ILE A CA 1
ATOM 717 C C . ILE A 1 93 ? -15.699 12.801 4.316 1.00 67.75 93 ILE A C 1
ATOM 719 O O . ILE A 1 93 ? -14.848 12.272 5.029 1.00 67.75 93 ILE A O 1
ATOM 723 N N . GLU A 1 94 ? -15.443 13.309 3.118 1.00 67.44 94 GLU A N 1
ATOM 724 C CA . GLU A 1 94 ? -14.097 13.541 2.609 1.00 67.44 94 GLU A CA 1
ATOM 725 C C . GLU A 1 94 ? -13.653 14.935 3.056 1.00 67.44 94 GLU A C 1
ATOM 727 O O . GLU A 1 94 ? -14.310 15.942 2.773 1.00 67.44 94 GLU A O 1
ATOM 732 N N . PHE A 1 95 ? -12.566 14.996 3.823 1.00 80.31 95 PHE A N 1
ATOM 733 C CA . PHE A 1 95 ? -12.015 16.270 4.272 1.00 80.31 95 PHE A CA 1
ATOM 734 C C . PHE A 1 95 ? -11.201 16.909 3.146 1.00 80.31 95 PHE A C 1
ATOM 736 O O . PHE A 1 95 ? -10.370 16.244 2.531 1.00 80.31 95 PHE A O 1
ATOM 743 N N . SER A 1 96 ? -11.421 18.202 2.896 1.00 80.94 96 SER A N 1
ATOM 744 C CA . SER A 1 96 ? -10.575 18.983 1.991 1.00 80.94 96 SER A CA 1
ATOM 745 C C . SER A 1 96 ? -9.165 19.150 2.560 1.00 80.94 96 SER A C 1
ATOM 747 O O . SER A 1 96 ? -8.956 19.027 3.768 1.00 80.94 96 SER A O 1
ATOM 749 N N . GLU A 1 97 ? -8.208 19.487 1.696 1.00 80.38 97 GLU A N 1
ATOM 750 C CA . GLU A 1 97 ? -6.815 19.742 2.082 1.00 80.38 97 GLU A CA 1
ATOM 751 C C . GLU A 1 97 ? -6.710 20.797 3.197 1.00 80.38 97 GLU A C 1
ATOM 753 O O . GLU A 1 97 ? -6.152 20.506 4.255 1.00 80.38 97 GLU A O 1
ATOM 758 N N . ASP A 1 98 ? -7.382 21.942 3.033 1.00 82.38 98 ASP A N 1
ATOM 759 C CA . ASP A 1 98 ? -7.445 23.007 4.046 1.00 82.38 98 ASP A CA 1
ATOM 760 C C . ASP A 1 98 ? -7.976 22.506 5.402 1.00 82.38 98 ASP A C 1
ATOM 762 O O . ASP A 1 98 ? -7.459 22.852 6.460 1.00 82.38 98 ASP A O 1
ATOM 766 N N . ALA A 1 99 ? -9.010 21.656 5.398 1.00 85.81 99 ALA A N 1
ATOM 767 C CA . ALA A 1 99 ? -9.582 21.128 6.636 1.00 85.81 99 ALA A CA 1
ATOM 768 C C . ALA A 1 99 ? -8.642 20.129 7.325 1.00 85.81 99 ALA A C 1
ATOM 770 O O . ALA A 1 99 ? -8.644 20.007 8.553 1.00 85.81 99 ALA A O 1
ATOM 771 N N . LEU A 1 100 ? -7.845 19.392 6.550 1.00 87.50 100 LEU A N 1
ATOM 772 C CA . LEU A 1 100 ? -6.880 18.440 7.085 1.00 87.50 100 LEU A CA 1
ATOM 773 C C . LEU A 1 100 ? -5.718 19.133 7.800 1.00 87.50 100 LEU A C 1
ATOM 775 O O . LEU A 1 100 ? -5.195 18.545 8.749 1.00 87.50 100 LEU A O 1
ATOM 779 N N . GLU A 1 101 ? -5.326 20.349 7.407 1.00 87.69 101 GLU A N 1
ATOM 780 C CA . GLU A 1 101 ? -4.312 21.130 8.135 1.00 87.69 101 GLU A CA 1
ATOM 781 C C . GLU A 1 101 ? -4.709 21.358 9.600 1.00 87.69 101 GLU A C 1
ATOM 783 O O . GLU A 1 101 ? -3.876 21.203 10.494 1.00 87.69 101 GLU A O 1
ATOM 788 N N . ASP A 1 102 ? -5.995 21.605 9.857 1.00 90.06 102 ASP A N 1
ATOM 789 C CA . ASP A 1 102 ? -6.529 21.815 11.206 1.00 90.06 102 ASP A CA 1
ATOM 790 C C . ASP A 1 102 ? -6.855 20.500 11.938 1.00 90.06 102 ASP A C 1
ATOM 792 O O . ASP A 1 102 ? -6.642 20.369 13.148 1.00 90.06 102 ASP A O 1
ATOM 796 N N . ILE A 1 103 ? -7.382 19.496 11.228 1.00 92.38 103 ILE A N 1
ATOM 797 C CA . ILE A 1 103 ? -7.849 18.240 11.841 1.00 92.38 103 ILE A CA 1
ATOM 798 C C . ILE A 1 103 ? -6.681 17.338 12.255 1.00 92.38 103 ILE A C 1
ATOM 800 O O . ILE A 1 103 ? -6.711 16.767 13.351 1.00 92.38 103 ILE A O 1
ATOM 804 N N . LYS A 1 104 ? -5.645 17.202 11.415 1.00 92.12 104 LYS A N 1
ATOM 805 C CA . LYS A 1 104 ? -4.486 16.330 11.684 1.00 92.12 104 LYS A CA 1
ATOM 806 C C . LYS A 1 104 ? -3.839 16.590 13.059 1.00 92.12 104 LYS A C 1
ATOM 808 O O . LYS A 1 104 ? -3.737 15.638 13.842 1.00 92.12 104 LYS A O 1
ATOM 813 N N . PRO A 1 105 ? -3.427 17.826 13.414 1.00 94.06 105 PRO A N 1
ATOM 814 C CA . PRO A 1 105 ? -2.792 18.084 14.705 1.00 94.06 105 PRO A CA 1
ATOM 815 C C . PRO A 1 105 ? -3.735 17.802 15.878 1.00 94.06 105 PRO A C 1
ATOM 817 O O . PRO A 1 105 ? -3.297 17.247 16.885 1.00 94.06 105 PRO A O 1
ATOM 820 N N . LEU A 1 106 ? -5.034 18.092 15.740 1.00 95.00 106 LEU A N 1
ATOM 821 C CA . LEU A 1 106 ? -6.022 17.812 16.784 1.00 95.00 106 LEU A CA 1
ATOM 822 C C . LEU A 1 106 ? -6.175 16.314 17.045 1.00 95.00 106 LEU A C 1
ATOM 824 O O . LEU A 1 106 ? -6.193 15.902 18.203 1.00 95.00 106 LEU A O 1
ATOM 828 N N . VAL A 1 107 ? -6.246 15.487 15.998 1.00 94.31 107 VAL A N 1
ATOM 829 C CA . VAL A 1 107 ? -6.317 14.026 16.153 1.00 94.31 107 VAL A CA 1
ATOM 830 C C . VAL A 1 107 ? -5.062 13.491 16.847 1.00 94.31 107 VAL A C 1
ATOM 832 O O . VAL A 1 107 ? -5.176 12.682 17.767 1.00 94.31 107 VAL A O 1
ATOM 835 N N . ILE A 1 108 ? -3.875 13.985 16.485 1.00 93.50 108 ILE A N 1
ATOM 836 C CA . ILE A 1 108 ? -2.617 13.610 17.152 1.00 93.50 108 ILE A CA 1
ATOM 837 C C . ILE A 1 108 ? -2.643 14.014 18.630 1.00 93.50 108 ILE A C 1
ATOM 839 O O . ILE A 1 108 ? -2.294 13.211 19.495 1.00 93.50 108 ILE A O 1
ATOM 843 N N . SER A 1 109 ? -3.102 15.226 18.950 1.00 94.25 109 SER A N 1
ATOM 844 C CA . SER A 1 109 ? -3.283 15.657 20.338 1.00 94.25 109 SER A CA 1
ATOM 845 C C . SER A 1 109 ? -4.276 14.773 21.095 1.00 94.25 109 SER A C 1
ATOM 847 O O . SER A 1 109 ? -4.043 14.478 22.265 1.00 94.25 109 SER A O 1
ATOM 849 N N . CYS A 1 110 ? -5.349 14.304 20.446 1.00 93.81 110 CYS A N 1
ATOM 850 C CA . CYS A 1 110 ? -6.322 13.399 21.066 1.00 93.81 110 CYS A CA 1
ATOM 851 C C . CYS A 1 110 ? -5.688 12.057 21.452 1.00 93.81 110 CYS A C 1
ATOM 853 O O . CYS A 1 110 ? -5.995 11.530 22.518 1.00 93.81 110 CYS A O 1
ATOM 855 N N . LEU A 1 111 ? -4.788 11.532 20.615 1.00 92.00 111 LEU A N 1
ATOM 856 C CA . LEU A 1 111 ? -4.059 10.289 20.880 1.00 92.00 111 LEU A CA 1
ATOM 857 C C . LEU A 1 111 ? -2.993 10.442 21.971 1.00 92.00 111 LEU A C 1
ATOM 859 O O . LEU A 1 111 ? -2.737 9.491 22.700 1.00 92.00 111 LEU A O 1
ATOM 863 N N . LYS A 1 112 ? -2.391 11.631 22.100 1.00 89.50 112 LYS A N 1
ATOM 864 C CA . LYS A 1 112 ? -1.392 11.949 23.137 1.00 89.50 112 LYS A CA 1
ATOM 865 C C . LYS A 1 112 ? -2.005 12.338 24.487 1.00 89.50 112 LYS A C 1
ATOM 867 O O . LYS A 1 112 ? -1.270 12.598 25.438 1.00 89.50 112 LYS A O 1
ATOM 872 N N . ASN A 1 113 ? -3.332 12.429 24.588 1.00 85.31 113 ASN A N 1
ATOM 873 C CA . ASN A 1 113 ? -3.990 12.820 25.829 1.00 85.31 113 ASN A CA 1
ATOM 874 C C . ASN A 1 113 ? -3.829 11.724 26.896 1.00 85.31 113 ASN A C 1
ATOM 876 O O . ASN A 1 113 ? -4.384 10.637 26.753 1.00 85.31 113 ASN A O 1
ATOM 880 N N . GLN A 1 114 ? -3.131 12.023 27.992 1.00 74.56 114 GLN A N 1
ATOM 881 C CA . GLN A 1 114 ? -2.886 11.072 29.084 1.00 74.56 114 GLN A CA 1
ATOM 882 C C . GLN A 1 114 ? -4.157 10.675 29.853 1.00 74.56 114 GLN A C 1
ATOM 884 O O . GLN A 1 114 ? -4.196 9.615 30.468 1.00 74.56 114 GLN A O 1
ATOM 889 N N . GLU A 1 115 ? -5.221 11.481 29.798 1.00 77.94 115 GLU A N 1
ATOM 890 C CA . GLU A 1 115 ? -6.495 11.182 30.468 1.00 77.94 115 GLU A CA 1
ATOM 891 C C . GLU A 1 115 ? -7.401 10.226 29.671 1.00 77.94 115 GLU A C 1
ATOM 893 O O . GLU A 1 115 ? -8.583 10.069 29.993 1.00 77.94 115 GLU A O 1
ATOM 898 N N . SER A 1 116 ? -6.904 9.659 28.574 1.00 79.75 116 SER A N 1
ATOM 899 C CA . SER A 1 116 ? -7.689 8.810 27.682 1.00 79.75 116 SER A CA 1
ATOM 900 C C . SER A 1 116 ? -7.759 7.365 28.172 1.00 79.75 116 SER A C 1
ATOM 902 O O . SER A 1 116 ? -6.754 6.754 28.557 1.00 79.75 116 SER A O 1
ATOM 904 N N . GLN A 1 117 ? -8.968 6.804 28.140 1.00 81.50 117 GLN A N 1
ATOM 905 C CA . GLN A 1 117 ? -9.196 5.396 28.467 1.00 81.50 117 GLN A CA 1
ATOM 906 C C . GLN A 1 117 ? -8.974 4.514 27.239 1.00 81.50 117 GLN A C 1
ATOM 908 O O . GLN A 1 117 ? -9.206 4.925 26.107 1.00 81.50 117 GLN A O 1
ATOM 913 N N . GLU A 1 118 ? -8.588 3.259 27.452 1.00 76.81 118 GLU A N 1
ATOM 914 C CA . GLU A 1 118 ? -8.390 2.286 26.371 1.00 76.81 118 GLU A CA 1
ATOM 915 C C . GLU A 1 118 ? -9.641 2.105 25.489 1.00 76.81 118 GLU A C 1
ATOM 917 O O . GLU A 1 118 ? -9.553 2.057 24.263 1.00 76.81 118 GLU A O 1
ATOM 922 N N . SER A 1 119 ? -10.829 2.122 26.100 1.00 79.06 119 SER A N 1
ATOM 923 C CA . SER A 1 119 ? -12.118 2.046 25.402 1.00 79.06 119 SER A CA 1
ATOM 924 C C . SER A 1 119 ? -12.336 3.188 24.395 1.00 79.06 119 SER A C 1
ATOM 926 O O . SER A 1 119 ? -13.023 2.997 23.387 1.00 79.06 119 SER A O 1
ATOM 928 N N . GLU A 1 120 ? -11.717 4.352 24.620 1.00 87.75 120 GLU A N 1
ATOM 929 C CA . GLU A 1 120 ? -11.776 5.520 23.734 1.00 87.75 120 GLU A CA 1
ATOM 930 C C . GLU A 1 120 ? -10.911 5.314 22.481 1.00 87.75 120 GLU A C 1
ATOM 932 O O . GLU A 1 120 ? -11.281 5.770 21.395 1.00 87.75 120 GLU A O 1
ATOM 937 N N . PHE A 1 121 ? -9.813 4.551 22.574 1.00 89.00 121 PHE A N 1
ATOM 938 C CA . PHE A 1 121 ? -8.898 4.311 21.449 1.00 89.00 121 PHE A CA 1
ATOM 939 C C . PHE A 1 121 ? -9.526 3.515 20.316 1.00 89.00 121 PHE A C 1
ATOM 941 O O . PHE A 1 121 ? -9.166 3.708 19.156 1.00 89.00 121 PHE A O 1
ATOM 948 N N . LYS A 1 122 ? -10.523 2.680 20.609 1.00 84.94 122 LYS A N 1
ATOM 949 C CA . LYS A 1 122 ? -11.301 2.007 19.564 1.00 84.94 122 LYS A CA 1
ATOM 950 C C . LYS A 1 122 ? -12.093 3.000 18.705 1.00 84.94 122 LYS A C 1
ATOM 952 O O . LYS A 1 122 ? -12.292 2.756 17.517 1.00 84.94 122 LYS A O 1
ATOM 957 N N . ILE A 1 123 ? -12.558 4.105 19.291 1.00 88.06 123 ILE A N 1
ATOM 958 C CA . ILE A 1 123 ? -13.289 5.168 18.585 1.00 88.06 123 ILE A CA 1
ATOM 959 C C . ILE A 1 123 ? -12.295 6.096 17.885 1.00 88.06 123 ILE A C 1
ATOM 961 O O . ILE A 1 123 ? -12.456 6.377 16.698 1.00 88.06 123 ILE A O 1
ATOM 965 N N . LEU A 1 124 ? -11.230 6.503 18.582 1.00 91.81 124 LEU A N 1
ATOM 966 C CA . LEU A 1 124 ? -10.163 7.323 18.004 1.00 91.81 124 LEU A CA 1
ATOM 967 C C . LEU A 1 124 ? -9.506 6.632 16.807 1.00 91.81 124 LEU A C 1
ATOM 969 O O . LEU A 1 124 ? -9.290 7.282 15.794 1.00 91.81 124 LEU A O 1
ATOM 973 N N . GLY A 1 125 ? -9.284 5.316 16.859 1.00 87.94 125 GLY A N 1
ATOM 974 C CA . GLY A 1 125 ? -8.775 4.543 15.727 1.00 87.94 125 GLY A CA 1
ATOM 975 C C . GLY A 1 125 ? -9.655 4.662 14.478 1.00 87.94 125 GLY A C 1
ATOM 976 O O . GLY A 1 125 ? -9.136 4.840 13.380 1.00 87.94 125 GLY A O 1
ATOM 977 N N . LYS A 1 126 ? -10.989 4.660 14.621 1.00 85.25 126 LYS A N 1
ATOM 978 C CA . LYS A 1 126 ? -11.913 4.874 13.488 1.00 85.25 126 LYS A CA 1
ATOM 979 C C . LYS A 1 126 ? -11.811 6.286 12.915 1.00 85.25 126 LYS A C 1
ATOM 981 O O . LYS A 1 126 ? -11.846 6.451 11.700 1.00 85.25 126 LYS A O 1
ATOM 986 N N . ILE A 1 127 ? -11.670 7.291 13.778 1.00 89.81 127 ILE A N 1
ATOM 987 C CA . ILE A 1 127 ? -11.479 8.686 13.357 1.00 89.81 127 ILE A CA 1
ATOM 988 C C . ILE A 1 127 ? -10.147 8.821 12.609 1.00 89.81 127 ILE A C 1
ATOM 990 O O . ILE A 1 127 ? -10.118 9.359 11.506 1.00 89.81 127 ILE A O 1
ATOM 994 N N . VAL A 1 128 ? -9.066 8.267 13.168 1.00 89.62 128 VAL A N 1
ATOM 995 C CA . VAL A 1 128 ? -7.740 8.222 12.537 1.00 89.62 128 VAL A CA 1
ATOM 996 C C . VAL A 1 128 ? -7.817 7.547 11.172 1.00 89.62 128 VAL A C 1
ATOM 998 O O . VAL A 1 128 ? -7.284 8.090 10.215 1.00 89.62 128 VAL A O 1
ATOM 1001 N N . SER A 1 129 ? -8.510 6.411 11.061 1.00 83.81 129 SER A N 1
ATOM 1002 C CA . SER A 1 129 ? -8.711 5.696 9.796 1.00 83.81 129 SER A CA 1
ATOM 1003 C C . SER A 1 129 ? -9.358 6.576 8.726 1.00 83.81 129 SER A C 1
ATOM 1005 O O . SER A 1 129 ? -8.865 6.657 7.604 1.00 83.81 129 SER A O 1
ATOM 1007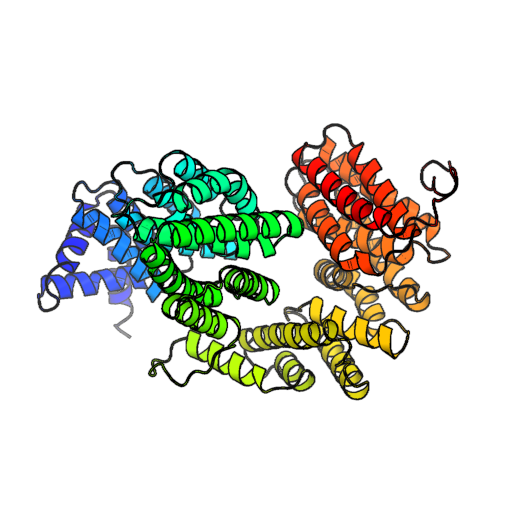 N N . ALA A 1 130 ? -10.423 7.298 9.075 1.00 82.62 130 ALA A N 1
ATOM 1008 C CA . ALA A 1 130 ? -11.121 8.167 8.134 1.00 82.62 130 ALA A CA 1
ATOM 1009 C C . ALA A 1 130 ? -10.288 9.377 7.693 1.00 82.62 130 ALA A C 1
ATOM 1011 O O . ALA A 1 130 ? -10.269 9.724 6.510 1.00 82.62 130 ALA A O 1
ATOM 1012 N N . VAL A 1 131 ? -9.561 9.992 8.629 1.00 85.44 131 VAL A N 1
ATOM 1013 C CA . VAL A 1 131 ? -8.637 11.088 8.312 1.00 85.44 131 VAL A CA 1
ATOM 1014 C C . VAL A 1 131 ? -7.482 10.569 7.456 1.00 85.44 131 VAL A C 1
ATOM 1016 O O . VAL A 1 131 ? -7.165 11.178 6.441 1.00 85.44 131 VAL A O 1
ATOM 1019 N N . ALA A 1 132 ? -6.911 9.408 7.788 1.00 81.25 132 ALA A N 1
ATOM 1020 C CA . ALA A 1 132 ? -5.862 8.768 7.000 1.00 81.25 132 ALA A CA 1
ATOM 1021 C C . ALA A 1 132 ? -6.334 8.442 5.575 1.00 81.25 132 ALA A C 1
ATOM 1023 O O . ALA A 1 132 ? -5.597 8.698 4.630 1.00 81.25 132 ALA A O 1
ATOM 1024 N N . ASN A 1 133 ? -7.566 7.954 5.399 1.00 76.38 133 ASN A N 1
ATOM 1025 C CA . ASN A 1 133 ? -8.152 7.745 4.072 1.00 76.38 133 ASN A CA 1
ATOM 1026 C C . ASN A 1 133 ? -8.262 9.056 3.281 1.00 76.38 133 ASN A C 1
ATOM 1028 O O . ASN A 1 133 ? -7.887 9.081 2.114 1.00 76.38 133 ASN A O 1
ATOM 1032 N N . SER A 1 134 ? -8.706 10.148 3.917 1.00 78.06 134 SER A N 1
ATOM 1033 C CA . SER A 1 134 ? -8.779 11.468 3.267 1.00 78.06 134 SER A CA 1
ATOM 1034 C C . SER A 1 134 ? -7.392 11.988 2.869 1.00 78.06 134 SER A C 1
ATOM 1036 O O . SER A 1 134 ? -7.217 12.490 1.764 1.00 78.06 134 SER A O 1
ATOM 1038 N N . VAL A 1 135 ? -6.381 11.807 3.728 1.00 75.50 135 VAL A N 1
ATOM 1039 C CA . VAL A 1 135 ? -4.987 12.178 3.426 1.00 75.50 135 VAL A CA 1
ATOM 1040 C C . VAL A 1 135 ? -4.445 11.369 2.248 1.00 75.50 135 VAL A C 1
ATOM 1042 O O . VAL A 1 135 ? -3.854 11.938 1.341 1.00 75.50 135 VAL A O 1
ATOM 1045 N N . VAL A 1 136 ? -4.673 10.054 2.226 1.00 68.62 136 VAL A N 1
ATOM 1046 C CA . VAL A 1 136 ? -4.189 9.168 1.153 1.00 68.62 136 VAL A CA 1
ATOM 1047 C C . VAL A 1 136 ? -4.856 9.461 -0.196 1.00 68.62 136 VAL A C 1
ATOM 1049 O O . VAL A 1 136 ? -4.234 9.250 -1.233 1.00 68.62 136 VAL A O 1
ATOM 1052 N N . LEU A 1 137 ? -6.106 9.933 -0.209 1.00 64.94 137 LEU A N 1
ATOM 1053 C CA . LEU A 1 137 ? -6.786 10.346 -1.443 1.00 64.94 137 LEU A CA 1
ATOM 1054 C C . LEU A 1 137 ? -6.186 11.622 -2.051 1.00 64.94 137 LEU A C 1
ATOM 1056 O O . LEU A 1 137 ? -6.201 11.771 -3.271 1.00 64.94 137 LEU A O 1
ATOM 1060 N N . LEU A 1 138 ? -5.680 12.530 -1.215 1.00 61.03 138 LEU A N 1
ATOM 1061 C CA . LEU A 1 138 ? -5.163 13.833 -1.641 1.00 61.03 138 LEU A CA 1
ATOM 1062 C C . LEU A 1 138 ? -3.654 13.816 -1.907 1.00 61.03 138 LEU A C 1
ATOM 1064 O O . LEU A 1 138 ? -3.181 14.499 -2.814 1.00 61.03 138 LEU A O 1
ATOM 1068 N N . ASP A 1 139 ? -2.901 13.026 -1.145 1.00 54.81 139 ASP A N 1
ATOM 1069 C CA . ASP A 1 139 ? -1.443 13.045 -1.152 1.00 54.81 139 ASP A CA 1
ATOM 1070 C C . ASP A 1 139 ? -0.902 11.729 -1.729 1.00 54.81 139 ASP A C 1
ATOM 1072 O O . ASP A 1 139 ? -0.864 10.705 -1.043 1.00 54.81 139 ASP A O 1
ATOM 1076 N N . ASN A 1 140 ? -0.540 11.763 -3.019 1.00 47.81 140 ASN A N 1
ATOM 1077 C CA . ASN A 1 140 ? -0.086 10.649 -3.869 1.00 47.81 140 ASN A CA 1
ATOM 1078 C C . ASN A 1 140 ? 1.043 9.788 -3.235 1.00 47.81 140 ASN A C 1
ATOM 1080 O O . ASN A 1 140 ? 2.208 9.891 -3.626 1.00 47.81 140 ASN A O 1
ATOM 1084 N N . ASP A 1 141 ? 0.681 8.909 -2.296 1.00 48.62 141 ASP A N 1
ATOM 1085 C CA . ASP A 1 141 ? 1.495 7.893 -1.604 1.00 48.62 141 ASP A CA 1
ATOM 1086 C C . ASP A 1 141 ? 2.528 8.367 -0.552 1.00 48.62 141 ASP A C 1
ATOM 1088 O O . ASP A 1 141 ? 3.301 7.545 -0.052 1.00 48.62 141 ASP A O 1
ATOM 1092 N N . VAL A 1 142 ? 2.550 9.642 -0.130 1.00 54.50 142 VAL A N 1
ATOM 1093 C CA . VAL A 1 142 ? 3.462 10.090 0.959 1.00 54.50 142 VAL A CA 1
ATOM 1094 C C . VAL A 1 142 ? 2.955 9.665 2.346 1.00 54.50 142 VAL A C 1
ATOM 1096 O O . VAL A 1 142 ? 3.758 9.391 3.244 1.00 54.50 142 VAL A O 1
ATOM 1099 N N . GLY A 1 143 ? 1.634 9.529 2.497 1.00 65.38 143 GLY A N 1
ATOM 1100 C CA . GLY A 1 143 ? 0.980 9.121 3.739 1.00 65.38 143 GLY A CA 1
ATOM 1101 C C . GLY A 1 143 ? 1.057 10.175 4.851 1.00 65.38 143 GLY A C 1
ATOM 1102 O O . GLY A 1 143 ? 1.750 11.184 4.761 1.00 65.38 143 GLY A O 1
ATOM 1103 N N . TRP A 1 144 ? 0.327 9.940 5.939 1.00 80.25 144 TRP A N 1
ATOM 1104 C CA . TRP A 1 144 ? 0.320 10.826 7.103 1.00 80.25 144 TRP A CA 1
ATOM 1105 C C . TRP A 1 144 ? 1.518 10.476 8.011 1.00 80.25 144 TRP A C 1
ATOM 1107 O O . TRP A 1 144 ? 1.460 9.529 8.790 1.00 80.25 144 TRP A O 1
ATOM 1117 N N . LYS A 1 145 ? 2.646 11.188 7.895 1.00 78.62 145 LYS A N 1
ATOM 1118 C CA . LYS A 1 145 ? 3.882 10.846 8.637 1.00 78.62 145 LYS A CA 1
ATOM 1119 C C . LYS A 1 145 ? 3.771 11.106 10.140 1.00 78.62 145 LYS A C 1
ATOM 1121 O O . LYS A 1 145 ? 4.245 10.318 10.953 1.00 78.62 145 LYS A O 1
ATOM 1126 N N . GLU A 1 146 ? 3.097 12.177 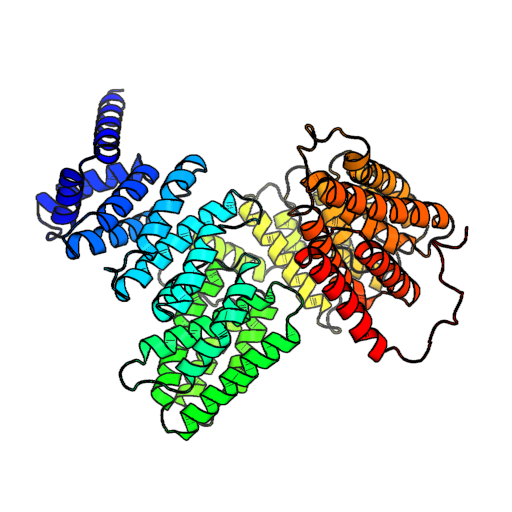10.530 1.00 86.00 146 GLU A N 1
ATOM 1127 C CA . GLU A 1 146 ? 3.004 12.615 11.922 1.00 86.00 146 GLU A CA 1
ATOM 1128 C C . GLU A 1 146 ? 2.178 11.642 12.779 1.00 86.00 146 GLU A C 1
ATOM 1130 O O . GLU A 1 146 ? 2.496 11.405 13.948 1.00 86.00 146 GLU A O 1
ATOM 1135 N N . ILE A 1 147 ? 1.141 11.017 12.201 1.00 86.88 147 ILE A N 1
ATOM 1136 C CA . ILE A 1 147 ? 0.404 9.946 12.889 1.00 86.88 147 ILE A CA 1
ATOM 1137 C C . ILE A 1 147 ? 1.279 8.702 13.074 1.00 86.88 147 ILE A C 1
ATOM 1139 O O . ILE A 1 147 ? 1.143 8.015 14.084 1.00 86.88 147 ILE A O 1
ATOM 1143 N N . MET A 1 148 ? 2.216 8.429 12.161 1.00 80.06 148 MET A N 1
ATOM 1144 C CA . MET A 1 148 ? 3.128 7.291 12.284 1.00 80.06 148 MET A CA 1
ATOM 1145 C C . MET A 1 148 ? 4.068 7.467 13.476 1.00 80.06 148 MET A C 1
ATOM 1147 O O . MET A 1 148 ? 4.160 6.572 14.315 1.00 80.06 148 MET A O 1
ATOM 1151 N N . GLU A 1 149 ? 4.719 8.627 13.597 1.00 84.44 149 GLU A N 1
ATOM 1152 C CA . GLU A 1 149 ? 5.569 8.948 14.753 1.00 84.44 149 GLU A CA 1
ATOM 1153 C C . GLU A 1 149 ? 4.777 8.888 16.064 1.00 84.44 149 GLU A C 1
ATOM 1155 O O . GLU A 1 149 ? 5.261 8.367 17.074 1.00 84.44 149 GLU A O 1
ATOM 1160 N N . CYS A 1 150 ? 3.526 9.359 16.039 1.00 88.69 150 CYS A N 1
ATOM 1161 C CA . CYS A 1 150 ? 2.626 9.279 17.181 1.00 88.69 150 CYS A CA 1
ATOM 1162 C C . CYS A 1 150 ? 2.333 7.826 17.584 1.00 88.69 150 CYS A C 1
ATOM 1164 O O . CYS A 1 150 ? 2.431 7.498 18.764 1.00 88.69 150 CYS A O 1
ATOM 1166 N N . ILE A 1 151 ? 2.001 6.950 16.631 1.00 87.81 151 ILE A N 1
ATOM 1167 C CA . ILE A 1 151 ? 1.702 5.535 16.899 1.00 87.81 151 ILE A CA 1
ATOM 1168 C C . ILE A 1 151 ? 2.949 4.790 17.385 1.00 87.81 151 ILE A C 1
ATOM 1170 O O . ILE A 1 151 ? 2.847 3.974 18.299 1.00 87.81 151 ILE A O 1
ATOM 1174 N N . LEU A 1 152 ? 4.127 5.077 16.821 1.00 85.81 152 LEU A N 1
ATOM 1175 C CA . LEU A 1 152 ? 5.389 4.485 17.274 1.00 85.81 152 LEU A CA 1
ATOM 1176 C C . LEU A 1 152 ? 5.717 4.897 18.712 1.00 85.81 152 LEU A C 1
ATOM 1178 O O . LEU A 1 152 ? 6.048 4.037 19.524 1.00 85.81 152 LEU A O 1
ATOM 1182 N N . THR A 1 153 ? 5.549 6.177 19.047 1.00 88.19 153 THR A N 1
ATOM 1183 C CA . THR A 1 153 ? 5.731 6.673 20.423 1.00 88.19 153 THR A CA 1
ATOM 1184 C C . THR A 1 153 ? 4.740 6.001 21.374 1.00 88.19 153 THR A C 1
ATOM 1186 O O . THR A 1 153 ? 5.130 5.433 22.391 1.00 88.19 153 THR A O 1
ATOM 1189 N N . LEU A 1 154 ? 3.460 5.960 20.989 1.00 87.56 154 LEU A N 1
ATOM 1190 C CA . LEU A 1 154 ? 2.407 5.304 21.762 1.00 87.56 154 LEU A CA 1
ATOM 1191 C C . LEU A 1 154 ? 2.688 3.809 21.955 1.00 87.56 154 LEU A C 1
ATOM 1193 O O . LEU A 1 154 ? 2.345 3.249 22.985 1.00 87.56 154 LEU A O 1
ATOM 1197 N N . SER A 1 155 ? 3.341 3.153 20.996 1.00 86.88 155 SER A N 1
ATOM 1198 C CA . SER A 1 155 ? 3.692 1.734 21.092 1.00 86.88 155 SER A CA 1
ATOM 1199 C C . SER A 1 155 ? 4.821 1.433 22.089 1.00 86.88 155 SER A C 1
ATOM 1201 O O . SER A 1 155 ? 4.967 0.297 22.549 1.00 86.88 155 SER A O 1
ATOM 1203 N N . ASP A 1 156 ? 5.626 2.437 22.444 1.00 84.06 156 ASP A N 1
ATOM 1204 C CA . ASP A 1 156 ? 6.632 2.331 23.501 1.00 84.06 156 ASP A CA 1
ATOM 1205 C C . ASP A 1 156 ? 6.040 2.534 24.892 1.00 84.06 156 ASP A C 1
ATOM 1207 O O . ASP A 1 156 ? 6.443 1.839 25.823 1.00 84.06 156 ASP A O 1
ATOM 1211 N N . GLU A 1 157 ? 5.070 3.436 25.019 1.00 86.50 157 GLU A N 1
ATOM 1212 C CA . GLU A 1 157 ? 4.466 3.804 26.301 1.00 86.50 157 GLU A CA 1
ATOM 1213 C C . GLU A 1 157 ? 3.250 2.929 26.650 1.00 86.50 157 GLU A C 1
ATOM 1215 O O . GLU A 1 157 ? 3.159 2.388 27.751 1.00 86.50 157 GLU A O 1
ATOM 1220 N N . GLU A 1 158 ? 2.324 2.757 25.704 1.00 88.06 158 GLU A N 1
ATOM 1221 C CA . GLU A 1 158 ? 1.020 2.111 25.886 1.00 88.06 158 GLU A CA 1
ATOM 1222 C C . GLU A 1 158 ? 0.649 1.232 24.661 1.00 88.06 158 GLU A C 1
ATOM 1224 O O . GLU A 1 158 ? -0.203 1.596 23.840 1.00 88.06 158 GLU A O 1
ATOM 1229 N N . PRO A 1 159 ? 1.257 0.036 24.513 1.00 87.81 159 PRO A N 1
ATOM 1230 C CA . PRO A 1 159 ? 1.170 -0.776 23.292 1.00 87.81 159 PRO A CA 1
ATOM 1231 C C . PRO A 1 159 ? -0.258 -1.168 22.887 1.00 87.81 159 PRO A C 1
ATOM 1233 O O . PRO A 1 159 ? -0.573 -1.169 21.700 1.00 87.81 159 PRO A O 1
ATOM 1236 N N . ILE A 1 160 ? -1.151 -1.432 23.846 1.00 88.88 160 ILE A N 1
ATOM 1237 C CA . ILE A 1 160 ? -2.556 -1.772 23.565 1.00 88.88 160 ILE A CA 1
ATOM 1238 C C . ILE A 1 160 ? -3.291 -0.626 22.857 1.00 88.88 160 ILE A C 1
ATOM 1240 O O . ILE A 1 160 ? -3.989 -0.841 21.861 1.00 88.88 160 ILE A O 1
ATOM 1244 N N . LYS A 1 161 ? -3.076 0.615 23.306 1.00 90.25 161 LYS A N 1
ATOM 1245 C CA . LYS A 1 161 ? -3.643 1.805 22.664 1.00 90.25 161 LYS A CA 1
ATOM 1246 C C . LYS A 1 161 ? -3.106 1.963 21.242 1.00 90.25 161 LYS A C 1
ATOM 1248 O O . LYS A 1 161 ? -3.882 2.205 20.318 1.00 90.25 161 LYS A O 1
ATOM 1253 N N . ALA A 1 162 ? -1.803 1.749 21.043 1.00 90.00 162 ALA A N 1
ATOM 1254 C CA . ALA A 1 162 ? -1.194 1.773 19.714 1.00 90.00 162 ALA A CA 1
ATOM 1255 C C . ALA A 1 162 ? -1.784 0.705 18.782 1.00 90.00 162 ALA A C 1
ATOM 1257 O O . ALA A 1 162 ? -2.068 0.996 17.620 1.00 90.00 162 ALA A O 1
ATOM 1258 N N . PHE A 1 163 ? -2.034 -0.502 19.292 1.00 90.62 163 PHE A N 1
ATOM 1259 C CA . PHE A 1 163 ? -2.653 -1.583 18.528 1.00 90.62 163 PHE A CA 1
ATOM 1260 C C . PHE A 1 163 ? -4.068 -1.230 18.076 1.00 90.62 163 PHE A C 1
ATOM 1262 O O . PHE A 1 163 ? -4.376 -1.420 16.902 1.00 90.62 163 PHE A O 1
ATOM 1269 N N . HIS A 1 164 ? -4.893 -0.623 18.935 1.00 90.19 164 HIS A N 1
ATOM 1270 C CA . HIS A 1 164 ? -6.225 -0.145 18.545 1.00 90.19 164 HIS A CA 1
ATOM 1271 C C . HIS A 1 164 ? -6.206 0.847 17.378 1.00 90.19 164 HIS A C 1
ATOM 1273 O O . HIS A 1 164 ? -7.061 0.764 16.493 1.00 90.19 164 HIS A O 1
ATOM 1279 N N . VAL A 1 165 ? -5.237 1.763 17.355 1.00 89.31 165 VAL A N 1
ATOM 1280 C CA . VAL A 1 165 ? -5.089 2.720 16.251 1.00 89.31 165 VAL A CA 1
ATOM 1281 C C . VAL A 1 165 ? -4.573 2.014 15.001 1.00 89.31 165 VAL A C 1
ATOM 1283 O O . VAL A 1 165 ? -5.148 2.171 13.926 1.00 89.31 165 VAL A O 1
ATOM 1286 N N . PHE A 1 166 ? -3.532 1.191 15.139 1.00 88.56 166 PHE A N 1
ATOM 1287 C CA . PHE A 1 166 ? -2.901 0.499 14.018 1.00 88.56 166 PHE A CA 1
ATOM 1288 C C . PHE A 1 166 ? -3.876 -0.416 13.271 1.00 88.56 166 PHE A C 1
ATOM 1290 O O . PHE A 1 166 ? -3.931 -0.387 12.041 1.00 88.56 166 PHE A O 1
ATOM 1297 N N . ILE A 1 167 ? -4.696 -1.196 13.986 1.00 88.06 167 ILE A N 1
ATOM 1298 C CA . ILE A 1 167 ? -5.653 -2.098 13.331 1.00 88.06 167 ILE A CA 1
ATOM 1299 C C . ILE A 1 167 ? -6.736 -1.359 12.545 1.00 88.06 167 ILE A C 1
ATOM 1301 O O . ILE A 1 167 ? -7.359 -1.962 11.678 1.00 88.06 167 ILE A O 1
ATOM 1305 N N . ALA A 1 168 ? -6.961 -0.074 12.814 1.00 83.25 168 ALA A N 1
ATOM 1306 C CA . ALA A 1 168 ? -7.931 0.731 12.088 1.00 83.25 168 ALA A CA 1
ATOM 1307 C C . ALA A 1 168 ? -7.338 1.385 10.829 1.00 83.25 168 ALA A C 1
ATOM 1309 O O . ALA A 1 168 ? -8.095 1.802 9.956 1.00 83.25 168 ALA A O 1
ATOM 1310 N N . LEU A 1 169 ? -6.009 1.466 10.703 1.00 80.31 169 LEU A N 1
ATOM 1311 C CA . LEU A 1 169 ? -5.366 2.129 9.569 1.00 80.31 169 LEU A CA 1
ATOM 1312 C C . LEU A 1 169 ? -5.598 1.391 8.236 1.00 80.31 169 LEU A C 1
ATOM 1314 O O . LEU A 1 169 ? -5.660 0.152 8.222 1.00 80.31 169 LEU A O 1
ATOM 1318 N N . PRO A 1 170 ? -5.695 2.137 7.118 1.00 72.88 170 PRO A N 1
ATOM 1319 C CA . PRO A 1 170 ? -5.758 1.557 5.782 1.00 72.88 170 PRO A CA 1
ATOM 1320 C C . PRO A 1 170 ? -4.432 0.899 5.385 1.00 72.88 170 PRO A C 1
ATOM 1322 O O . PRO A 1 170 ? -3.364 1.227 5.901 1.00 72.88 170 PRO A O 1
ATOM 1325 N N . ALA A 1 171 ? -4.501 -0.026 4.431 1.00 66.38 171 ALA A N 1
ATOM 1326 C CA . ALA A 1 171 ? -3.390 -0.890 4.035 1.00 66.38 171 ALA A CA 1
ATOM 1327 C C . ALA A 1 171 ? -2.279 -0.241 3.180 1.00 66.38 171 ALA A C 1
ATOM 1329 O O . ALA A 1 171 ? -1.610 -0.933 2.416 1.00 66.38 171 ALA A O 1
ATOM 1330 N N . ARG A 1 172 ? -2.079 1.077 3.267 1.00 58.84 172 ARG A N 1
ATOM 1331 C CA . ARG A 1 172 ? -1.185 1.829 2.372 1.00 58.84 172 ARG A CA 1
ATOM 1332 C C . ARG A 1 172 ? -0.101 2.551 3.168 1.00 58.84 172 ARG A C 1
ATOM 1334 O O . ARG A 1 172 ? -0.428 3.404 3.985 1.00 58.84 172 ARG A O 1
ATOM 1341 N N . GLY A 1 173 ? 1.170 2.231 2.911 1.00 54.34 173 GLY A N 1
ATOM 1342 C CA . GLY A 1 173 ? 2.316 3.026 3.371 1.00 54.34 173 GLY A CA 1
ATOM 1343 C C . GLY A 1 173 ? 3.568 2.222 3.744 1.00 54.34 173 GLY A C 1
ATOM 1344 O O . GLY A 1 173 ? 3.498 1.110 4.257 1.00 54.34 173 GLY A O 1
ATOM 1345 N N . SER A 1 174 ? 4.744 2.823 3.553 1.00 53.75 174 SER A N 1
ATOM 1346 C CA . SER A 1 174 ? 6.058 2.260 3.922 1.00 53.75 174 SER A CA 1
ATOM 1347 C C . SER A 1 174 ? 6.279 2.104 5.438 1.00 53.75 174 SER A C 1
ATOM 1349 O O . SER A 1 174 ? 7.250 1.490 5.875 1.00 53.75 174 SER A O 1
ATOM 1351 N N . PHE A 1 175 ? 5.369 2.623 6.263 1.00 64.06 175 PHE A N 1
ATOM 1352 C CA . PHE A 1 175 ? 5.484 2.668 7.723 1.00 64.06 175 PHE A CA 1
ATOM 1353 C C . PHE A 1 175 ? 5.195 1.352 8.440 1.00 64.06 175 PHE A C 1
ATOM 1355 O O . PHE A 1 175 ? 5.569 1.186 9.602 1.00 64.06 175 PHE A O 1
ATOM 1362 N N . ILE A 1 176 ? 4.529 0.419 7.756 1.00 68.81 176 ILE A N 1
ATOM 1363 C CA . ILE A 1 176 ? 4.198 -0.907 8.287 1.00 68.81 176 ILE A CA 1
ATOM 1364 C C . ILE A 1 176 ? 5.473 -1.618 8.764 1.00 68.81 176 ILE A C 1
ATOM 1366 O O . ILE A 1 176 ? 5.450 -2.265 9.809 1.00 68.81 176 ILE A O 1
ATOM 1370 N N . TYR A 1 177 ? 6.593 -1.425 8.058 1.00 69.44 177 TYR A N 1
ATOM 1371 C CA . TYR A 1 177 ? 7.895 -1.989 8.418 1.00 69.44 177 TYR A CA 1
ATOM 1372 C C . TYR A 1 177 ? 8.430 -1.435 9.734 1.00 69.44 177 TYR A C 1
ATOM 1374 O O . TYR A 1 177 ? 8.720 -2.212 10.637 1.00 69.44 177 TYR A O 1
ATOM 1382 N N . ALA A 1 178 ? 8.484 -0.108 9.884 1.00 73.25 178 ALA A N 1
ATOM 1383 C CA . ALA A 1 178 ? 8.971 0.526 11.110 1.00 73.25 178 ALA A CA 1
ATOM 1384 C C . ALA A 1 178 ? 8.118 0.141 12.331 1.00 73.25 178 ALA A C 1
ATOM 1386 O O . ALA A 1 178 ? 8.645 -0.105 13.418 1.00 73.25 178 ALA A O 1
ATOM 1387 N N . PHE A 1 179 ? 6.794 0.044 12.150 1.00 77.31 179 PHE A N 1
ATOM 1388 C CA . PHE A 1 179 ? 5.899 -0.414 13.210 1.00 77.31 179 PHE A CA 1
ATOM 1389 C C . PHE A 1 179 ? 6.134 -1.884 13.562 1.00 77.31 179 PHE A C 1
ATOM 1391 O O . PHE A 1 179 ? 6.198 -2.219 14.746 1.00 77.31 179 PHE A O 1
ATOM 1398 N N . LEU A 1 180 ? 6.294 -2.748 12.558 1.00 76.44 180 LEU A N 1
ATOM 1399 C CA . LEU A 1 180 ? 6.542 -4.171 12.751 1.00 76.44 180 LEU A CA 1
ATOM 1400 C C . LEU A 1 180 ? 7.883 -4.424 13.437 1.00 76.44 180 LEU A C 1
ATOM 1402 O O . LEU A 1 180 ? 7.911 -5.123 14.448 1.00 76.44 180 LEU A O 1
ATOM 1406 N N . GLU A 1 181 ? 8.979 -3.855 12.933 1.00 76.19 181 GLU A N 1
ATOM 1407 C CA . GLU A 1 181 ? 10.318 -4.076 13.487 1.00 76.19 181 GLU A CA 1
ATOM 1408 C C . GLU A 1 181 ? 10.385 -3.705 14.968 1.00 76.19 181 GLU A C 1
ATOM 1410 O O . GLU A 1 181 ? 10.916 -4.473 15.771 1.00 76.19 181 GLU A O 1
ATOM 1415 N N . ARG A 1 182 ? 9.777 -2.572 15.339 1.00 78.69 182 ARG A N 1
ATOM 1416 C CA . ARG A 1 182 ? 9.792 -2.054 16.711 1.00 78.69 182 ARG A CA 1
ATOM 1417 C C . ARG A 1 182 ? 8.856 -2.808 17.661 1.00 78.69 182 ARG A C 1
ATOM 1419 O O . ARG A 1 182 ? 9.134 -2.870 18.857 1.00 78.69 182 ARG A O 1
ATOM 1426 N N . ASN A 1 183 ? 7.746 -3.365 17.162 1.00 82.31 183 ASN A N 1
ATOM 1427 C CA . ASN A 1 183 ? 6.681 -3.915 18.015 1.00 82.31 183 ASN A CA 1
ATOM 1428 C C . ASN A 1 183 ? 6.501 -5.429 17.960 1.00 82.31 183 ASN A C 1
ATOM 1430 O O . ASN A 1 183 ? 5.798 -5.971 18.814 1.00 82.31 183 ASN A O 1
ATOM 1434 N N . GLN A 1 184 ? 7.136 -6.131 17.020 1.00 80.56 184 GLN A N 1
ATOM 1435 C CA . GLN A 1 184 ? 6.974 -7.579 16.885 1.00 80.56 184 GLN A CA 1
ATOM 1436 C C . GLN A 1 184 ? 7.342 -8.335 18.171 1.00 80.56 184 GLN A C 1
ATOM 1438 O O . GLN A 1 184 ? 6.572 -9.176 18.625 1.00 80.56 184 GLN A O 1
ATOM 1443 N N . GLU A 1 185 ? 8.469 -8.010 18.813 1.00 81.88 185 GLU A N 1
ATOM 1444 C CA . GLU A 1 185 ? 8.907 -8.707 20.030 1.00 81.88 185 GLU A CA 1
ATOM 1445 C C . GLU A 1 185 ? 7.953 -8.459 21.199 1.00 81.88 185 GLU A C 1
ATOM 1447 O O . GLU A 1 185 ? 7.588 -9.397 21.907 1.00 81.88 185 GLU A O 1
ATOM 1452 N N . LYS A 1 186 ? 7.485 -7.214 21.361 1.00 84.94 186 LYS A N 1
ATOM 1453 C CA . LYS A 1 186 ? 6.488 -6.855 22.377 1.00 84.94 186 LYS A CA 1
ATOM 1454 C C . LYS A 1 186 ? 5.185 -7.622 22.157 1.00 84.94 186 LYS A C 1
ATOM 1456 O O . LYS A 1 186 ? 4.692 -8.253 23.087 1.00 84.94 186 LYS A O 1
ATOM 1461 N N . ALA A 1 187 ? 4.676 -7.633 20.924 1.00 86.44 187 ALA A N 1
ATOM 1462 C CA . ALA A 1 187 ? 3.464 -8.362 20.569 1.00 86.44 187 ALA A CA 1
ATOM 1463 C C . ALA A 1 187 ? 3.611 -9.869 20.843 1.00 86.44 187 ALA A C 1
ATOM 1465 O O . ALA A 1 187 ? 2.747 -10.468 21.480 1.00 86.44 187 ALA A O 1
ATOM 1466 N N . TYR A 1 188 ? 4.730 -10.489 20.453 1.00 85.69 188 TYR A N 1
ATOM 1467 C CA . TYR A 1 188 ? 4.966 -11.908 20.738 1.00 85.69 188 TYR A CA 1
ATOM 1468 C C . TYR A 1 188 ? 5.092 -12.201 22.235 1.00 85.69 188 TYR A C 1
ATOM 1470 O O . TYR A 1 188 ? 4.567 -13.213 22.695 1.00 85.69 188 TYR A O 1
ATOM 1478 N N . ASN A 1 189 ? 5.733 -11.324 23.011 1.00 85.38 189 ASN A N 1
ATOM 1479 C CA . ASN A 1 189 ? 5.840 -11.484 24.462 1.00 85.38 189 ASN A CA 1
ATOM 1480 C C . ASN A 1 189 ? 4.470 -11.426 25.151 1.00 85.38 189 ASN A C 1
ATOM 1482 O O . ASN A 1 189 ? 4.216 -12.229 26.051 1.00 85.38 189 ASN A O 1
ATOM 1486 N N . MET A 1 190 ? 3.583 -10.535 24.698 1.00 86.62 190 MET A N 1
ATOM 1487 C CA . MET A 1 190 ? 2.202 -10.440 25.187 1.00 86.62 190 MET A CA 1
ATOM 1488 C C . MET A 1 190 ? 1.377 -11.673 24.805 1.00 86.62 190 MET A C 1
ATOM 1490 O O . MET A 1 190 ? 0.597 -12.170 25.612 1.00 86.62 190 MET A O 1
ATOM 1494 N N . LEU A 1 191 ? 1.589 -12.222 23.605 1.00 86.69 191 LEU A N 1
ATOM 1495 C CA . LEU A 1 191 ? 0.906 -13.443 23.186 1.00 86.69 191 LEU A CA 1
ATOM 1496 C C . LEU A 1 191 ? 1.368 -14.693 23.955 1.00 86.69 191 LEU A C 1
ATOM 1498 O O . LEU A 1 191 ? 0.546 -15.575 24.207 1.00 86.69 191 LEU A O 1
ATOM 1502 N N . ARG A 1 192 ? 2.658 -14.783 24.320 1.00 84.12 192 ARG A N 1
ATOM 1503 C CA . ARG A 1 192 ? 3.226 -15.913 25.089 1.00 84.12 192 ARG A CA 1
ATOM 1504 C C . ARG A 1 192 ? 2.787 -15.936 26.550 1.00 84.12 192 ARG A C 1
ATOM 1506 O O . ARG A 1 192 ? 2.718 -17.010 27.137 1.00 84.12 192 ARG A O 1
ATOM 1513 N N . ASN A 1 193 ? 2.508 -14.770 27.128 1.00 82.00 193 ASN A N 1
ATOM 1514 C CA . ASN A 1 193 ? 2.183 -14.625 28.545 1.00 82.00 193 ASN A CA 1
ATOM 1515 C C . ASN A 1 193 ? 0.783 -14.008 28.718 1.00 82.00 193 ASN A C 1
ATOM 1517 O O . ASN A 1 193 ? 0.681 -12.865 29.164 1.00 82.00 193 ASN A O 1
ATOM 1521 N N . PRO A 1 194 ? -0.295 -14.724 28.338 1.00 79.94 194 PRO A N 1
ATOM 1522 C CA . PRO A 1 194 ? -1.652 -14.214 28.493 1.00 79.94 194 PRO A CA 1
ATOM 1523 C C . PRO A 1 194 ? -2.009 -14.035 29.974 1.00 79.94 194 PRO A C 1
ATOM 1525 O O . PRO A 1 194 ? -1.838 -14.950 30.782 1.00 79.94 194 PRO A O 1
ATOM 1528 N N . GLU A 1 195 ? -2.550 -12.870 30.329 1.00 79.94 195 GLU A N 1
ATOM 1529 C CA . GLU A 1 195 ? -3.173 -12.648 31.637 1.00 79.94 195 GLU A CA 1
ATOM 1530 C C . GLU A 1 195 ? -4.610 -13.194 31.619 1.00 79.94 195 GLU A C 1
ATOM 1532 O O . GLU A 1 195 ? -5.361 -12.912 30.684 1.00 79.94 195 GLU A O 1
ATOM 1537 N N . GLN A 1 196 ? -5.002 -13.957 32.651 1.00 68.06 196 GLN A N 1
ATOM 1538 C CA . GLN A 1 196 ? -6.290 -14.676 32.706 1.00 68.06 196 GLN A CA 1
ATOM 1539 C C . GLN A 1 196 ? -7.517 -13.778 32.459 1.00 68.06 196 GLN A C 1
ATOM 1541 O O . GLN A 1 196 ? -8.456 -14.213 31.799 1.00 68.06 196 GLN A O 1
ATOM 1546 N N . ASP A 1 197 ? -7.477 -12.516 32.895 1.00 70.44 197 ASP A N 1
ATOM 1547 C CA . ASP A 1 197 ? -8.591 -11.567 32.757 1.00 70.44 197 ASP A CA 1
ATOM 1548 C C . ASP A 1 197 ? -8.494 -10.660 31.508 1.00 70.44 197 ASP A C 1
ATOM 1550 O O . ASP A 1 197 ? -9.325 -9.772 31.322 1.00 70.44 197 ASP A O 1
ATOM 1554 N N . ARG A 1 198 ? -7.500 -10.867 30.627 1.00 80.75 198 ARG A N 1
ATOM 1555 C CA . ARG A 1 198 ? -7.215 -9.997 29.465 1.00 80.75 198 ARG A CA 1
ATOM 1556 C C . ARG A 1 198 ? -7.283 -10.718 28.117 1.00 80.75 198 ARG A C 1
ATOM 1558 O O . ARG A 1 198 ? -6.446 -10.540 27.231 1.00 80.75 198 ARG A O 1
ATOM 1565 N N . VAL A 1 199 ? -8.318 -11.534 27.936 1.00 82.25 199 VAL A N 1
ATOM 1566 C CA . VAL A 1 199 ? -8.570 -12.259 26.674 1.00 82.25 199 VAL A CA 1
ATOM 1567 C C . VAL A 1 199 ? -8.767 -11.300 25.487 1.00 82.25 199 VAL A C 1
ATOM 1569 O O . VAL A 1 199 ? -8.363 -11.605 24.362 1.00 82.25 199 VAL A O 1
ATOM 1572 N N . GLN A 1 200 ? -9.364 -10.127 25.725 1.00 84.25 200 GLN A N 1
ATOM 1573 C CA . GLN A 1 200 ? -9.598 -9.113 24.688 1.00 84.25 200 GLN A CA 1
ATOM 1574 C C . GLN A 1 200 ? -8.288 -8.490 24.196 1.00 84.25 200 GLN A C 1
ATOM 1576 O O . GLN A 1 200 ? -8.080 -8.412 22.985 1.00 84.25 200 GLN A O 1
ATOM 1581 N N . ASP A 1 201 ? -7.381 -8.144 25.110 1.00 87.44 201 ASP A N 1
ATOM 1582 C CA . ASP A 1 201 ? -6.039 -7.652 24.792 1.00 87.44 201 ASP A CA 1
ATOM 1583 C C . ASP A 1 201 ? -5.279 -8.699 23.978 1.00 87.44 201 ASP A C 1
ATOM 1585 O O . ASP A 1 201 ? -4.732 -8.391 22.924 1.00 87.44 201 ASP A O 1
ATOM 1589 N N . TRP A 1 202 ? -5.311 -9.966 24.405 1.00 90.69 202 TRP A N 1
ATOM 1590 C CA . TRP A 1 202 ? -4.661 -11.052 23.669 1.00 90.69 202 TRP A CA 1
ATOM 1591 C C . TRP A 1 202 ? -5.207 -11.184 22.239 1.00 90.69 202 TRP A C 1
ATOM 1593 O O . TRP A 1 202 ? -4.441 -11.279 21.276 1.00 90.69 202 TRP A O 1
ATOM 1603 N N . SER A 1 203 ? -6.532 -11.113 22.083 1.00 90.69 203 SER A N 1
ATOM 1604 C CA . SER A 1 203 ? -7.205 -11.162 20.779 1.00 90.69 203 SER A CA 1
ATOM 1605 C C . SER A 1 203 ? -6.825 -9.968 19.895 1.00 90.69 203 SER A C 1
ATOM 1607 O O . SER A 1 203 ? -6.551 -10.139 18.706 1.00 90.69 203 SER A O 1
ATOM 1609 N N . LEU A 1 204 ? -6.736 -8.764 20.470 1.00 90.81 204 LEU A N 1
ATOM 1610 C CA . LEU A 1 204 ? -6.270 -7.558 19.783 1.00 90.81 204 LEU A CA 1
ATOM 1611 C C . LEU A 1 204 ? -4.824 -7.706 19.303 1.00 90.81 204 LEU A C 1
ATOM 1613 O O . LEU A 1 204 ? -4.516 -7.332 18.167 1.00 90.81 204 LEU A O 1
ATOM 1617 N N . VAL A 1 205 ? -3.940 -8.263 20.134 1.00 91.56 205 VAL A N 1
ATOM 1618 C CA . VAL A 1 205 ? -2.545 -8.508 19.752 1.00 91.56 205 VAL A CA 1
ATOM 1619 C C . VAL A 1 205 ? -2.478 -9.524 18.610 1.00 91.56 205 VAL A C 1
ATOM 1621 O O . VAL A 1 205 ? -1.773 -9.280 17.632 1.00 91.56 205 VAL A O 1
ATOM 1624 N N . LEU A 1 206 ? -3.256 -10.613 18.662 1.00 91.56 206 LEU A N 1
ATOM 1625 C CA . LEU A 1 206 ? -3.320 -11.590 17.569 1.00 91.56 206 LEU A CA 1
ATOM 1626 C C . LEU A 1 206 ? -3.761 -10.924 16.258 1.00 91.56 206 LEU A C 1
ATOM 1628 O O . LEU A 1 206 ? -3.093 -11.075 15.235 1.00 91.56 206 LEU A O 1
ATOM 1632 N N . ILE A 1 207 ? -4.850 -10.151 16.293 1.00 91.94 207 ILE A N 1
ATOM 1633 C CA . ILE A 1 207 ? -5.351 -9.397 15.134 1.00 91.94 207 ILE A CA 1
ATOM 1634 C C . ILE A 1 207 ? -4.274 -8.460 14.591 1.00 91.94 207 ILE A C 1
ATOM 1636 O O . ILE A 1 207 ? -4.059 -8.401 13.383 1.00 91.94 207 ILE A O 1
ATOM 1640 N N . THR A 1 208 ? -3.574 -7.761 15.479 1.00 90.81 208 THR A N 1
ATOM 1641 C CA . THR A 1 208 ? -2.514 -6.821 15.117 1.00 90.81 208 THR A CA 1
ATOM 1642 C C . THR A 1 208 ? -1.372 -7.519 14.389 1.00 90.81 208 THR A C 1
ATOM 1644 O O . THR A 1 208 ? -0.973 -7.062 13.320 1.00 90.81 208 THR A O 1
ATOM 1647 N N . VAL A 1 209 ? -0.887 -8.651 14.906 1.00 89.19 209 VAL A N 1
ATOM 1648 C CA . VAL A 1 209 ? 0.191 -9.425 14.270 1.00 89.19 209 VAL A CA 1
ATOM 1649 C C . VAL A 1 209 ? -0.258 -10.000 12.921 1.00 89.19 209 VAL A C 1
ATOM 1651 O O . VAL A 1 209 ? 0.507 -9.976 11.955 1.00 89.19 209 VAL A O 1
ATOM 1654 N N . ILE A 1 210 ? -1.501 -10.478 12.808 1.00 88.56 210 ILE A N 1
ATOM 1655 C CA . ILE A 1 210 ? -2.032 -10.953 11.522 1.00 88.56 210 ILE A CA 1
ATOM 1656 C C . ILE A 1 210 ? -2.160 -9.799 10.525 1.00 88.56 210 ILE A C 1
ATOM 1658 O O . ILE A 1 210 ? -1.728 -9.953 9.383 1.00 88.56 210 ILE A O 1
ATOM 1662 N N . LYS A 1 211 ? -2.673 -8.633 10.941 1.00 87.62 211 LYS A N 1
ATOM 1663 C CA . LYS A 1 211 ? -2.734 -7.439 10.089 1.00 87.62 211 LYS A CA 1
ATOM 1664 C C . LYS A 1 211 ? -1.331 -7.011 9.659 1.00 87.62 211 LYS A C 1
ATOM 1666 O O . LYS A 1 211 ? -1.128 -6.784 8.477 1.00 87.62 211 LYS A O 1
ATOM 1671 N N . MET A 1 212 ? -0.349 -6.984 10.563 1.00 83.38 212 MET A N 1
ATOM 1672 C CA . MET A 1 212 ? 1.058 -6.739 10.216 1.00 83.38 212 MET A CA 1
ATOM 1673 C C . MET A 1 212 ? 1.529 -7.691 9.110 1.00 83.38 212 MET A C 1
ATOM 1675 O O . MET A 1 212 ? 2.026 -7.230 8.091 1.00 83.38 212 MET A O 1
ATOM 1679 N N . GLY A 1 213 ? 1.320 -9.002 9.261 1.00 80.19 213 GLY A N 1
ATOM 1680 C CA . GLY A 1 213 ? 1.724 -9.985 8.251 1.00 80.19 213 GLY A CA 1
ATOM 1681 C C . GLY A 1 213 ? 1.003 -9.829 6.906 1.00 80.19 213 GLY A C 1
ATOM 1682 O O . GLY A 1 213 ? 1.632 -9.937 5.855 1.00 80.19 213 GLY A O 1
ATOM 1683 N N . VAL A 1 214 ? -0.292 -9.499 6.926 1.00 80.38 214 VAL A N 1
ATOM 1684 C CA . VAL A 1 214 ? -1.071 -9.168 5.722 1.00 80.38 214 VAL A CA 1
ATOM 1685 C C . VAL A 1 214 ? -0.536 -7.909 5.037 1.00 80.38 214 VAL A C 1
ATOM 1687 O O . VAL A 1 214 ? -0.436 -7.856 3.814 1.00 80.38 214 VAL A O 1
ATOM 1690 N N . LEU A 1 215 ? -0.195 -6.887 5.814 1.00 75.50 215 LEU A N 1
ATOM 1691 C CA . LEU A 1 215 ? 0.266 -5.604 5.303 1.00 75.50 215 LEU A CA 1
ATOM 1692 C C . LEU A 1 215 ? 1.709 -5.658 4.788 1.00 75.50 215 LEU A C 1
ATOM 1694 O O . LEU A 1 215 ? 2.031 -4.996 3.808 1.00 75.50 215 LEU A O 1
ATOM 1698 N N . VAL A 1 216 ? 2.558 -6.501 5.375 1.00 69.88 216 VAL A N 1
ATOM 1699 C CA . VAL A 1 216 ? 3.924 -6.763 4.892 1.00 69.88 216 VAL A CA 1
ATOM 1700 C C . VAL A 1 216 ? 3.926 -7.360 3.487 1.00 69.88 216 VAL A C 1
ATOM 1702 O O . VAL A 1 216 ? 4.866 -7.118 2.742 1.00 69.88 216 VAL A O 1
ATOM 1705 N N . LEU A 1 217 ? 2.866 -8.068 3.077 1.00 61.84 217 LEU A N 1
ATOM 1706 C CA . LEU A 1 217 ? 2.745 -8.646 1.729 1.00 61.84 217 LEU A CA 1
ATOM 1707 C C . LEU A 1 217 ? 2.679 -7.613 0.591 1.00 61.84 217 LEU A C 1
ATOM 1709 O O . LEU A 1 217 ? 2.614 -8.012 -0.571 1.00 61.84 217 LEU A O 1
ATOM 1713 N N . TYR A 1 218 ? 2.698 -6.314 0.908 1.00 49.78 218 TYR A N 1
ATOM 1714 C CA . TYR A 1 218 ? 2.771 -5.224 -0.064 1.00 49.78 218 TYR A CA 1
ATOM 1715 C C . TYR A 1 218 ? 4.194 -4.854 -0.527 1.00 49.78 218 TYR A C 1
ATOM 1717 O O . TYR A 1 218 ? 4.300 -4.165 -1.536 1.00 49.78 218 TYR A O 1
ATOM 1725 N N . SER A 1 219 ? 5.281 -5.283 0.134 1.00 44.75 219 SER A N 1
ATOM 1726 C CA . SER A 1 219 ? 6.651 -4.912 -0.290 1.00 44.75 219 SER A CA 1
ATOM 1727 C C . SER A 1 219 ? 7.704 -6.018 -0.112 1.00 44.75 219 SER A C 1
ATOM 1729 O O . SER A 1 219 ? 8.259 -6.198 0.962 1.00 44.75 219 SER A O 1
ATOM 1731 N N . GLU A 1 220 ? 7.959 -6.752 -1.190 1.00 42.75 220 GLU A N 1
ATOM 1732 C CA . GLU A 1 220 ? 9.218 -7.339 -1.692 1.00 42.75 220 GLU A CA 1
ATOM 1733 C C . GLU A 1 220 ? 10.265 -8.022 -0.741 1.00 42.75 220 GLU A C 1
ATOM 1735 O O . GLU A 1 220 ? 10.651 -9.156 -1.019 1.00 42.75 220 GLU A O 1
ATOM 1740 N N . ASP A 1 221 ? 10.616 -7.523 0.457 1.00 46.16 221 ASP A N 1
ATOM 1741 C CA . ASP A 1 221 ? 11.576 -8.176 1.403 1.00 46.16 221 ASP A CA 1
ATOM 1742 C C . ASP A 1 221 ? 10.964 -9.293 2.295 1.00 46.16 221 ASP A C 1
ATOM 1744 O O . ASP A 1 221 ? 11.285 -9.472 3.474 1.00 46.16 221 ASP A O 1
ATOM 1748 N N . ILE A 1 222 ? 10.001 -10.045 1.763 1.00 54.97 222 ILE A N 1
ATOM 1749 C CA . ILE A 1 222 ? 8.892 -10.573 2.576 1.00 54.97 222 ILE A CA 1
ATOM 1750 C C . ILE A 1 222 ? 9.067 -12.005 3.093 1.00 54.97 222 ILE A C 1
ATOM 1752 O O . ILE A 1 222 ? 8.550 -12.330 4.166 1.00 54.97 222 ILE A O 1
ATOM 1756 N N . TYR A 1 223 ? 9.727 -12.901 2.357 1.0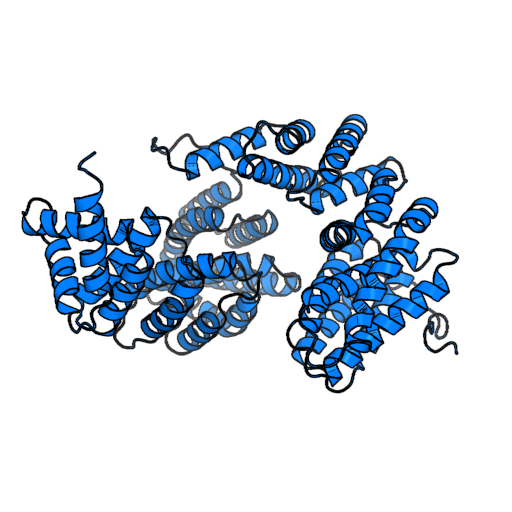0 52.41 223 TYR A N 1
ATOM 1757 C CA . TYR A 1 223 ? 9.611 -14.341 2.643 1.00 52.41 223 TYR A CA 1
ATOM 1758 C C . TYR A 1 223 ? 10.196 -14.739 4.007 1.00 52.41 223 TYR A C 1
ATOM 1760 O O . TYR A 1 223 ? 9.563 -15.506 4.741 1.00 52.41 223 TYR A O 1
ATOM 1768 N N . ASP A 1 224 ? 11.331 -14.155 4.400 1.00 59.41 224 ASP A N 1
ATOM 1769 C CA . ASP A 1 224 ? 11.956 -14.423 5.701 1.00 59.41 224 ASP A CA 1
ATOM 1770 C C . ASP A 1 224 ? 11.171 -13.799 6.860 1.00 59.41 224 ASP A C 1
ATOM 1772 O O . ASP A 1 224 ? 11.066 -14.381 7.944 1.00 59.41 224 ASP A O 1
ATOM 1776 N N . LEU A 1 225 ? 10.582 -12.618 6.657 1.00 65.25 225 LEU A N 1
ATOM 1777 C CA . LEU A 1 225 ? 9.776 -11.957 7.681 1.00 65.25 225 LEU A CA 1
ATOM 1778 C C . LEU A 1 225 ? 8.439 -12.677 7.892 1.00 65.25 225 LEU A C 1
ATOM 1780 O O . LEU A 1 225 ? 8.069 -12.940 9.033 1.00 65.25 225 LEU A O 1
ATOM 1784 N N . ILE A 1 226 ? 7.765 -13.101 6.821 1.00 66.94 226 ILE A N 1
ATOM 1785 C CA . ILE A 1 226 ? 6.550 -13.924 6.906 1.00 66.94 226 ILE A CA 1
ATOM 1786 C C . ILE A 1 226 ? 6.833 -15.276 7.539 1.00 66.94 226 ILE A C 1
ATOM 1788 O O . ILE A 1 226 ? 6.072 -15.717 8.403 1.00 66.94 226 ILE A O 1
ATOM 1792 N N . GLY A 1 227 ? 7.927 -15.929 7.140 1.00 69.75 227 GLY A N 1
ATOM 1793 C CA . GLY A 1 227 ? 8.358 -17.183 7.744 1.00 69.75 227 GLY A CA 1
ATOM 1794 C C . GLY A 1 227 ? 8.542 -17.042 9.256 1.00 69.75 227 GLY A C 1
ATOM 1795 O O . GLY A 1 227 ? 8.025 -17.870 10.012 1.00 69.75 227 GLY A O 1
ATOM 1796 N N . ARG A 1 228 ? 9.196 -15.958 9.700 1.00 73.81 228 ARG A N 1
ATOM 1797 C CA . ARG A 1 228 ? 9.375 -15.622 11.121 1.00 73.81 228 ARG A CA 1
ATOM 1798 C C . ARG A 1 228 ? 8.055 -15.330 11.830 1.00 73.81 228 ARG A C 1
ATOM 1800 O O . ARG A 1 228 ? 7.815 -15.920 12.880 1.00 73.81 228 ARG A O 1
ATOM 1807 N N . VAL A 1 229 ? 7.188 -14.491 11.256 1.00 75.75 229 VAL A N 1
ATOM 1808 C CA . VAL A 1 229 ? 5.874 -14.156 11.833 1.00 75.75 229 VAL A CA 1
ATOM 1809 C C . VAL A 1 229 ? 5.044 -15.420 12.035 1.00 75.75 229 VAL A C 1
ATOM 1811 O O . VAL A 1 229 ? 4.605 -15.706 13.146 1.00 75.75 229 VAL A O 1
ATOM 1814 N N . ILE A 1 230 ? 4.902 -16.238 10.991 1.00 79.44 230 ILE A N 1
ATOM 1815 C CA . ILE A 1 230 ? 4.138 -17.484 11.060 1.00 79.44 230 ILE A CA 1
ATOM 1816 C C . ILE A 1 230 ? 4.755 -18.450 12.076 1.00 79.44 230 ILE A C 1
ATOM 1818 O O . ILE A 1 230 ? 4.028 -19.009 12.891 1.00 79.44 230 ILE A O 1
ATOM 1822 N N . SER A 1 231 ? 6.077 -18.647 12.053 1.00 82.06 231 SER A N 1
ATOM 1823 C CA . SER A 1 231 ? 6.768 -19.535 12.999 1.00 82.06 231 SER A CA 1
ATOM 1824 C C . SER A 1 231 ? 6.535 -19.109 14.451 1.00 82.06 231 SER A C 1
ATOM 1826 O O . SER A 1 231 ? 6.179 -19.930 15.296 1.00 82.06 231 SER A O 1
ATOM 1828 N N . ASN A 1 232 ? 6.649 -17.810 14.736 1.00 84.12 232 ASN A N 1
ATOM 1829 C CA . ASN A 1 232 ? 6.452 -17.271 16.075 1.00 84.12 232 ASN A CA 1
ATOM 1830 C C . ASN A 1 232 ? 5.015 -17.457 16.566 1.00 84.12 232 ASN A C 1
ATOM 1832 O O . ASN A 1 232 ? 4.831 -17.933 17.686 1.00 84.12 232 ASN A O 1
ATOM 1836 N N . ILE A 1 233 ? 4.005 -17.152 15.742 1.00 83.56 233 ILE A N 1
ATOM 1837 C CA . ILE A 1 233 ? 2.602 -17.336 16.142 1.00 83.56 233 ILE A CA 1
ATOM 1838 C C . ILE A 1 233 ? 2.275 -18.825 16.321 1.00 83.56 233 ILE A C 1
ATOM 1840 O O . ILE A 1 233 ? 1.595 -19.191 17.274 1.00 83.56 233 ILE A O 1
ATOM 1844 N N . VAL A 1 234 ? 2.780 -19.707 15.456 1.00 82.81 234 VAL A N 1
ATOM 1845 C CA . VAL A 1 234 ? 2.564 -21.160 15.590 1.00 82.81 234 VAL A CA 1
ATOM 1846 C C . VAL A 1 234 ? 3.172 -21.692 16.887 1.00 82.81 234 VAL A C 1
ATOM 1848 O O . VAL A 1 234 ? 2.542 -22.504 17.568 1.00 82.81 234 VAL A O 1
ATOM 1851 N N . ASN A 1 235 ? 4.356 -21.206 17.269 1.00 86.00 235 ASN A N 1
ATOM 1852 C CA . ASN A 1 235 ? 4.986 -21.562 18.540 1.00 86.00 235 ASN A CA 1
ATOM 1853 C C . ASN A 1 235 ? 4.159 -21.073 19.736 1.00 86.00 235 ASN A C 1
ATOM 1855 O O . ASN A 1 235 ? 3.877 -21.867 20.629 1.00 86.00 235 ASN A O 1
ATOM 1859 N N . VAL A 1 236 ? 3.703 -19.815 19.710 1.00 85.94 236 VAL A N 1
ATOM 1860 C CA . VAL A 1 236 ? 2.792 -19.245 20.720 1.00 85.94 236 VAL A CA 1
ATOM 1861 C C . VAL A 1 236 ? 1.543 -20.109 20.871 1.00 85.94 236 VAL A C 1
ATOM 1863 O O . VAL A 1 236 ? 1.202 -20.512 21.977 1.00 85.94 236 VAL A O 1
ATOM 1866 N N . VAL A 1 237 ? 0.865 -20.417 19.763 1.00 84.81 237 VAL A N 1
ATOM 1867 C CA . VAL A 1 237 ? -0.363 -21.220 19.773 1.00 84.81 237 VAL A CA 1
ATOM 1868 C C . VAL A 1 237 ? -0.094 -22.618 20.327 1.00 84.81 237 VAL A C 1
ATOM 1870 O O . VAL A 1 237 ? -0.858 -23.113 21.151 1.00 84.81 237 VAL A O 1
ATOM 1873 N N . SER A 1 238 ? 1.017 -23.238 19.930 1.00 83.81 238 SER A N 1
ATOM 1874 C CA . SER A 1 238 ? 1.405 -24.563 20.419 1.00 83.81 238 SER A CA 1
ATOM 1875 C C . SER A 1 238 ? 1.669 -24.574 21.927 1.00 83.81 238 SER A C 1
ATOM 1877 O O . SER A 1 238 ? 1.290 -25.527 22.604 1.00 83.81 238 SER A O 1
ATOM 1879 N N . GLU A 1 239 ? 2.320 -23.542 22.465 1.00 85.50 239 GLU A N 1
ATOM 1880 C CA . GLU A 1 239 ? 2.540 -23.381 23.909 1.00 85.50 239 GLU A CA 1
ATOM 1881 C C . GLU A 1 239 ? 1.229 -23.128 24.656 1.00 85.50 239 GLU A C 1
ATOM 1883 O O . GLU A 1 239 ? 0.971 -23.749 25.685 1.00 85.50 239 GLU A O 1
ATOM 1888 N N . LEU A 1 240 ? 0.365 -22.280 24.105 1.00 85.06 240 LEU A N 1
ATOM 1889 C CA . LEU A 1 240 ? -0.925 -21.924 24.687 1.00 85.06 240 LEU A CA 1
ATOM 1890 C C . LEU A 1 240 ? -1.858 -23.145 24.790 1.00 85.06 240 LEU A C 1
ATOM 1892 O O . LEU A 1 240 ? -2.482 -23.351 25.831 1.00 85.06 240 LEU A O 1
ATOM 1896 N N . VAL A 1 241 ? -1.864 -24.010 23.770 1.00 82.31 241 VAL A N 1
ATOM 1897 C CA . VAL A 1 241 ? -2.577 -25.300 23.792 1.00 82.31 241 VAL A CA 1
ATOM 1898 C C . VAL A 1 241 ? -1.943 -26.277 24.787 1.00 82.31 241 VAL A C 1
ATOM 1900 O O . VAL A 1 241 ? -2.654 -26.914 25.555 1.00 82.31 241 VAL A O 1
ATOM 1903 N N . LYS A 1 242 ? -0.606 -26.378 24.848 1.00 83.81 242 LYS A N 1
ATOM 1904 C CA . LYS A 1 242 ? 0.074 -27.229 25.849 1.00 83.81 242 LYS A CA 1
ATOM 1905 C C . LYS A 1 242 ? -0.246 -26.822 27.289 1.00 83.81 242 LYS A C 1
ATOM 1907 O O . LYS A 1 242 ? -0.278 -27.684 28.163 1.00 83.81 242 LYS A O 1
ATOM 1912 N N . ASN A 1 243 ? -0.475 -25.534 27.518 1.00 83.44 243 ASN A N 1
ATOM 1913 C CA . ASN A 1 243 ? -0.778 -24.976 28.830 1.00 83.44 243 ASN A CA 1
ATOM 1914 C C . ASN A 1 243 ? -2.276 -25.037 29.189 1.00 83.44 243 ASN A C 1
ATOM 1916 O O . ASN A 1 243 ? -2.637 -24.593 30.275 1.00 83.44 243 ASN A O 1
ATOM 1920 N N . GLY A 1 244 ? -3.136 -25.585 28.319 1.00 80.38 244 GLY A N 1
ATOM 1921 C CA . GLY A 1 244 ? -4.576 -25.718 28.573 1.00 80.38 244 GLY A CA 1
ATOM 1922 C C . GLY A 1 244 ? -5.351 -24.396 28.525 1.00 80.38 244 GLY A C 1
ATOM 1923 O O . GLY A 1 244 ? -6.373 -24.257 29.192 1.00 80.38 244 GLY A O 1
ATOM 1924 N N . ASN A 1 245 ? -4.841 -23.404 27.786 1.00 83.75 245 ASN A N 1
ATOM 1925 C CA . ASN A 1 245 ? -5.437 -22.071 27.670 1.00 83.75 245 ASN A CA 1
ATOM 1926 C C . ASN A 1 245 ? -6.222 -21.893 26.356 1.00 83.75 245 ASN A C 1
ATOM 1928 O O . ASN A 1 245 ? -6.317 -20.781 25.840 1.00 83.75 245 ASN A O 1
ATOM 1932 N N . GLU A 1 246 ? -6.771 -22.966 25.777 1.00 83.94 246 GLU A N 1
ATOM 1933 C CA . GLU A 1 246 ? -7.371 -22.965 24.433 1.00 83.94 246 GLU A CA 1
ATOM 1934 C C . GLU A 1 246 ? -8.503 -21.941 24.246 1.00 83.94 246 GLU A C 1
ATOM 1936 O O . GLU A 1 246 ? -8.750 -21.505 23.121 1.00 83.94 246 GLU A O 1
ATOM 1941 N N . GLU A 1 247 ? -9.157 -21.517 25.330 1.00 83.75 247 GLU A N 1
ATOM 1942 C CA . GLU A 1 247 ? -10.198 -20.483 25.332 1.00 83.75 247 GLU A CA 1
ATOM 1943 C C . GLU A 1 247 ? -9.716 -19.154 24.725 1.00 83.75 247 GLU A C 1
ATOM 1945 O O . GLU A 1 247 ? -10.433 -18.554 23.920 1.00 83.75 247 GLU A O 1
ATOM 1950 N N . PHE A 1 248 ? -8.473 -18.741 25.010 1.00 84.62 248 PHE A N 1
ATOM 1951 C CA . PHE A 1 248 ? -7.874 -17.536 24.420 1.00 84.62 248 PHE A CA 1
ATOM 1952 C C . PHE A 1 248 ? -7.808 -17.631 22.898 1.00 84.62 248 PHE A C 1
ATOM 1954 O O . PHE A 1 248 ? -8.129 -16.678 22.189 1.00 84.62 248 PHE A O 1
ATOM 1961 N N . LEU A 1 249 ? -7.420 -18.802 22.389 1.00 86.88 249 LEU A N 1
ATOM 1962 C CA . LEU A 1 249 ? -7.303 -19.032 20.957 1.00 86.88 249 LEU A CA 1
ATOM 1963 C C . LEU A 1 249 ? -8.675 -19.091 20.284 1.00 86.88 249 LEU A C 1
ATOM 1965 O O . LEU A 1 249 ? -8.837 -18.531 19.205 1.00 86.88 249 LEU A O 1
ATOM 1969 N N . VAL A 1 250 ? -9.666 -19.730 20.910 1.00 86.38 250 VAL A N 1
ATOM 1970 C CA . VAL A 1 250 ? -11.038 -19.772 20.379 1.00 86.38 250 VAL A CA 1
ATOM 1971 C C . VAL A 1 250 ? -11.610 -18.358 20.264 1.00 86.38 250 VAL A C 1
ATOM 1973 O O . VAL A 1 250 ? -12.060 -17.974 19.183 1.00 86.38 250 VAL A O 1
ATOM 1976 N N . GLN A 1 251 ? -11.526 -17.561 21.334 1.00 87.56 251 GLN A N 1
ATOM 1977 C CA . GLN A 1 251 ? -12.020 -16.183 21.332 1.00 87.56 251 GLN A CA 1
ATOM 1978 C C . GLN A 1 251 ? -11.243 -15.304 20.341 1.00 87.56 251 GLN A C 1
ATOM 1980 O O . GLN A 1 251 ? -11.848 -14.581 19.546 1.00 87.56 251 GLN A O 1
ATOM 1985 N N . GLY A 1 252 ? -9.913 -15.421 20.316 1.00 89.31 252 GLY A N 1
ATOM 1986 C CA . GLY A 1 252 ? -9.072 -14.662 19.395 1.00 89.31 252 GLY A CA 1
ATOM 1987 C C . GLY A 1 252 ? -9.327 -14.992 17.925 1.00 89.31 252 GLY A C 1
ATOM 1988 O O . GLY A 1 252 ? -9.300 -14.090 17.091 1.00 89.31 252 GLY A O 1
ATOM 1989 N N . LEU A 1 253 ? -9.637 -16.248 17.587 1.00 89.62 253 LEU A N 1
ATOM 1990 C CA . LEU A 1 253 ? -10.028 -16.633 16.227 1.00 89.62 253 LEU A CA 1
ATOM 1991 C C . LEU A 1 253 ? -11.411 -16.090 15.845 1.00 89.62 253 LEU A C 1
ATOM 1993 O O . LEU A 1 253 ? -11.598 -15.648 14.710 1.00 89.62 253 LEU A O 1
ATOM 1997 N N . ASP A 1 254 ? -12.370 -16.068 16.770 1.00 88.06 254 ASP A N 1
ATOM 1998 C CA . ASP A 1 254 ? -13.688 -15.477 16.518 1.00 88.06 254 ASP A CA 1
ATOM 1999 C C . ASP A 1 254 ? -13.607 -13.955 16.305 1.00 88.06 254 ASP A C 1
ATOM 2001 O O . ASP A 1 254 ? -14.250 -13.417 15.393 1.00 88.06 254 ASP A O 1
ATOM 2005 N N . ASP A 1 255 ? -12.776 -13.253 17.076 1.00 87.69 255 ASP A N 1
ATOM 2006 C CA . ASP A 1 255 ? -12.547 -11.820 16.882 1.00 87.69 255 ASP A CA 1
ATOM 2007 C C . ASP A 1 255 ? -11.716 -11.535 15.624 1.00 87.69 255 ASP A C 1
ATOM 2009 O O . ASP A 1 255 ? -12.047 -10.614 14.869 1.00 87.69 255 ASP A O 1
ATOM 2013 N N . LEU A 1 256 ? -10.728 -12.380 15.307 1.00 90.56 256 LEU A N 1
ATOM 2014 C CA . LEU A 1 256 ? -9.999 -12.322 14.040 1.00 90.56 256 LEU A CA 1
ATOM 2015 C C . LEU A 1 256 ? -10.937 -12.502 12.844 1.00 90.56 256 LEU A C 1
ATOM 2017 O O . LEU A 1 256 ? -10.822 -11.773 11.862 1.00 90.56 256 LEU A O 1
ATOM 2021 N N . LYS A 1 257 ? -11.908 -13.418 12.922 1.00 87.69 257 LYS A N 1
ATOM 2022 C CA . LYS A 1 257 ? -12.921 -13.600 11.876 1.00 87.69 257 LYS A CA 1
ATOM 2023 C C . LYS A 1 257 ? -13.723 -12.318 11.641 1.00 87.69 257 LYS A C 1
ATOM 2025 O O . LYS A 1 257 ? -13.916 -11.925 10.491 1.00 87.69 257 LYS A O 1
ATOM 2030 N N . ARG A 1 258 ? -14.211 -11.679 12.713 1.00 83.06 258 ARG A N 1
ATOM 2031 C CA . ARG A 1 258 ? -14.980 -10.421 12.629 1.00 83.06 258 ARG A CA 1
ATOM 2032 C C . ARG A 1 258 ? -14.139 -9.298 12.034 1.00 83.06 258 ARG A C 1
ATOM 2034 O O . ARG A 1 258 ? -14.633 -8.558 11.188 1.00 83.06 258 ARG A O 1
ATOM 2041 N N . PHE A 1 259 ? -12.882 -9.202 12.457 1.00 86.00 259 PHE A N 1
ATOM 2042 C CA . PHE A 1 259 ? -11.930 -8.237 11.925 1.00 86.00 259 PHE A CA 1
ATOM 2043 C C . PHE A 1 259 ? -11.681 -8.463 10.430 1.00 86.00 259 PHE A C 1
ATOM 2045 O O . PHE A 1 259 ? -11.901 -7.552 9.640 1.00 86.00 259 PHE A O 1
ATOM 2052 N N . LEU A 1 260 ? -11.305 -9.681 10.026 1.00 83.38 260 LEU A N 1
ATOM 2053 C CA . LEU A 1 260 ? -10.995 -10.013 8.634 1.00 83.38 260 LEU A CA 1
ATOM 2054 C C . LEU A 1 260 ? -12.191 -9.811 7.701 1.00 83.38 260 LEU A C 1
ATOM 2056 O O . LEU A 1 260 ? -11.985 -9.436 6.555 1.00 83.38 260 LEU A O 1
ATOM 2060 N N . LEU A 1 261 ? -13.427 -10.019 8.169 1.00 78.06 261 LEU A N 1
ATOM 2061 C CA . LEU A 1 261 ? -14.630 -9.734 7.377 1.00 78.06 261 LEU A CA 1
ATOM 2062 C C . LEU A 1 261 ? -14.688 -8.261 6.937 1.00 78.06 261 LEU A C 1
ATOM 2064 O O . LEU A 1 261 ? -15.014 -7.962 5.789 1.00 78.06 261 LEU A O 1
ATOM 2068 N N . LEU A 1 262 ? -14.371 -7.348 7.855 1.00 72.38 262 LEU A N 1
ATOM 2069 C CA . LEU A 1 262 ? -14.400 -5.908 7.611 1.00 72.38 262 LEU A CA 1
ATOM 2070 C C . LEU A 1 262 ? -13.137 -5.451 6.877 1.00 72.38 262 LEU A C 1
ATOM 2072 O O . LEU A 1 262 ? -13.223 -4.780 5.854 1.00 72.38 262 LEU A O 1
ATOM 2076 N N . ASP A 1 263 ? -11.968 -5.857 7.369 1.00 74.25 263 ASP A N 1
ATOM 2077 C CA . ASP A 1 263 ? -10.673 -5.386 6.880 1.00 74.25 263 ASP A CA 1
ATOM 2078 C C . ASP A 1 263 ? -10.385 -5.880 5.454 1.00 74.25 263 ASP A C 1
ATOM 2080 O O . ASP A 1 263 ? -9.926 -5.097 4.628 1.00 74.25 263 ASP A O 1
ATOM 2084 N N . LYS A 1 264 ? -10.764 -7.123 5.114 1.00 70.75 264 LYS A N 1
ATOM 2085 C CA . LYS A 1 264 ? -10.682 -7.646 3.736 1.00 70.75 264 LYS A CA 1
ATOM 2086 C C . LYS A 1 264 ? -11.519 -6.825 2.759 1.00 70.75 264 LYS A C 1
ATOM 2088 O O . LYS A 1 264 ? -11.103 -6.639 1.622 1.00 70.75 264 LYS A O 1
ATOM 2093 N N . THR A 1 265 ? -12.686 -6.356 3.200 1.00 65.19 265 THR A N 1
ATOM 2094 C CA . THR A 1 265 ? -13.607 -5.563 2.373 1.00 65.19 265 THR A CA 1
ATOM 2095 C C . THR A 1 265 ? -13.079 -4.145 2.164 1.00 65.19 265 THR A C 1
ATOM 2097 O O . THR A 1 265 ? -13.160 -3.614 1.063 1.00 65.19 265 THR A O 1
ATOM 2100 N N . ILE A 1 266 ? -12.519 -3.538 3.214 1.00 62.41 266 ILE A N 1
ATOM 2101 C CA . ILE A 1 266 ? -12.001 -2.164 3.180 1.00 62.41 266 ILE A CA 1
ATOM 2102 C C . ILE A 1 266 ? -10.672 -2.085 2.415 1.00 62.41 266 ILE A C 1
ATOM 2104 O O . ILE A 1 266 ? -10.458 -1.143 1.657 1.00 62.41 266 ILE A O 1
ATOM 2108 N N . ASN A 1 267 ? -9.787 -3.067 2.599 1.00 65.31 267 ASN A N 1
ATOM 2109 C CA . ASN A 1 267 ? -8.418 -3.045 2.075 1.00 65.31 267 ASN A CA 1
ATOM 2110 C C . ASN A 1 267 ? -8.198 -3.928 0.832 1.00 65.31 267 ASN A C 1
ATOM 2112 O O . ASN A 1 267 ? -7.052 -4.068 0.412 1.00 65.31 267 ASN A O 1
ATOM 2116 N N . ASP A 1 268 ? -9.259 -4.535 0.287 1.00 67.25 268 ASP A N 1
ATOM 2117 C CA . ASP A 1 268 ? -9.264 -5.391 -0.914 1.00 67.25 268 ASP A CA 1
ATOM 2118 C C . ASP A 1 268 ? -8.107 -6.409 -0.960 1.00 67.25 268 ASP A C 1
ATOM 2120 O O . ASP A 1 268 ? -7.176 -6.304 -1.762 1.00 67.25 268 ASP A O 1
ATOM 2124 N N . PHE A 1 269 ? -8.124 -7.388 -0.043 1.00 71.12 269 PHE A N 1
ATOM 2125 C CA . PHE A 1 269 ? -6.996 -8.317 0.095 1.00 71.12 269 PHE A CA 1
ATOM 2126 C C . PHE A 1 269 ? -6.723 -9.092 -1.201 1.00 71.12 269 PHE A C 1
ATOM 2128 O O . PHE A 1 269 ? -7.598 -9.781 -1.730 1.00 71.12 269 PHE A O 1
ATOM 2135 N N . ASN A 1 270 ? -5.465 -9.092 -1.639 1.00 65.75 270 ASN A N 1
ATOM 2136 C CA . ASN A 1 270 ? -5.019 -9.869 -2.790 1.00 65.75 270 ASN A CA 1
ATOM 2137 C C . ASN A 1 270 ? -4.845 -11.371 -2.465 1.00 65.75 270 ASN A C 1
ATOM 2139 O O . ASN A 1 270 ? -4.932 -11.816 -1.314 1.00 65.75 270 ASN A O 1
ATOM 2143 N N . ASN A 1 271 ? -4.570 -12.179 -3.495 1.00 66.06 271 ASN A N 1
ATOM 2144 C CA . ASN A 1 271 ? -4.389 -13.628 -3.350 1.00 66.06 271 ASN A CA 1
ATOM 2145 C C . ASN A 1 271 ? -3.245 -13.994 -2.392 1.00 66.06 271 ASN A C 1
ATOM 2147 O O . ASN A 1 271 ? -3.379 -14.953 -1.636 1.00 66.06 271 ASN A O 1
ATOM 2151 N N . SER A 1 272 ? -2.147 -13.235 -2.381 1.00 65.38 272 SER A N 1
ATOM 2152 C CA . SER A 1 272 ? -1.006 -13.475 -1.488 1.00 65.38 272 SER A CA 1
ATOM 2153 C C . SER A 1 272 ? -1.375 -13.225 -0.026 1.00 65.38 272 SER A C 1
ATOM 2155 O O . SER A 1 272 ? -1.025 -14.017 0.846 1.00 65.38 272 SER A O 1
ATOM 2157 N N . GLN A 1 273 ? -2.152 -12.176 0.243 1.00 77.56 273 GLN A N 1
ATOM 2158 C CA . GLN A 1 273 ? -2.686 -11.848 1.567 1.00 77.56 273 GLN A CA 1
ATOM 2159 C C . GLN A 1 273 ? -3.661 -12.901 2.070 1.00 77.56 273 GLN A C 1
ATOM 2161 O O . GLN A 1 273 ? -3.547 -13.371 3.203 1.00 77.56 273 GLN A O 1
ATOM 2166 N N . CYS A 1 274 ? -4.568 -13.344 1.203 1.00 76.12 274 CYS A N 1
ATOM 2167 C CA . CYS A 1 274 ? -5.447 -14.463 1.508 1.00 76.12 274 CYS A CA 1
ATOM 2168 C C . CYS A 1 274 ? -4.639 -15.746 1.765 1.00 76.12 274 CYS A C 1
ATOM 2170 O O . CYS A 1 274 ? -4.902 -16.457 2.734 1.00 76.12 274 CYS A O 1
ATOM 2172 N N . HIS A 1 275 ? -3.616 -16.021 0.950 1.00 69.75 275 HIS A N 1
ATOM 2173 C CA . HIS A 1 275 ? -2.743 -17.180 1.112 1.00 69.75 275 HIS A CA 1
ATOM 2174 C C . HIS A 1 275 ? -1.972 -17.150 2.435 1.00 69.75 275 HIS A C 1
ATOM 2176 O O . HIS A 1 275 ? -1.875 -18.178 3.095 1.00 69.75 275 HIS A O 1
ATOM 2182 N N . PHE A 1 276 ? -1.479 -15.989 2.868 1.00 79.81 276 PHE A N 1
ATOM 2183 C CA . PHE A 1 276 ? -0.825 -15.831 4.167 1.00 79.81 276 PHE A CA 1
ATOM 2184 C C . PHE A 1 276 ? -1.752 -16.191 5.326 1.00 79.81 276 PHE A C 1
ATOM 2186 O O . PHE A 1 276 ? -1.372 -16.984 6.189 1.00 79.81 276 PHE A O 1
ATOM 2193 N N . VAL A 1 277 ? -2.982 -15.663 5.323 1.00 83.19 277 VAL A N 1
ATOM 2194 C CA . VAL A 1 277 ? -3.968 -15.986 6.363 1.00 83.19 277 VAL A CA 1
ATOM 2195 C C . VAL A 1 277 ? -4.274 -17.486 6.351 1.00 83.19 277 VAL A C 1
ATOM 2197 O O . VAL A 1 277 ? -4.300 -18.112 7.406 1.00 83.19 277 VAL A O 1
ATOM 2200 N N . LEU A 1 278 ? -4.429 -18.095 5.172 1.00 74.81 278 LEU A N 1
ATOM 2201 C CA . LEU A 1 278 ? -4.653 -19.540 5.047 1.00 74.81 278 LEU A CA 1
ATOM 2202 C C . LEU A 1 278 ? -3.462 -20.373 5.524 1.00 74.81 278 LEU A C 1
ATOM 2204 O O . LEU A 1 278 ? -3.658 -21.385 6.191 1.00 74.81 278 LEU A O 1
ATOM 2208 N N . LEU A 1 279 ? -2.235 -19.954 5.219 1.00 72.50 279 LEU A N 1
ATOM 2209 C CA . LEU A 1 279 ? -1.018 -20.627 5.661 1.00 72.50 279 LEU A CA 1
ATOM 2210 C C . LEU A 1 279 ? -0.882 -20.572 7.185 1.00 72.50 279 LEU A C 1
ATOM 2212 O O . LEU A 1 279 ? -0.526 -21.575 7.803 1.00 72.50 279 LEU A O 1
ATOM 2216 N N . PHE A 1 280 ? -1.196 -19.425 7.790 1.00 81.31 280 PHE A N 1
ATOM 2217 C CA . PHE A 1 280 ? -1.292 -19.289 9.239 1.00 81.31 280 PHE A CA 1
ATOM 2218 C C . PHE A 1 280 ? -2.313 -20.280 9.813 1.00 81.31 280 PHE A C 1
ATOM 2220 O O . PHE A 1 280 ? -1.944 -21.115 10.638 1.00 81.31 280 PHE A O 1
ATOM 2227 N N . LEU A 1 281 ? -3.557 -20.239 9.324 1.00 80.50 281 LEU A N 1
ATOM 2228 C CA . LEU A 1 281 ? -4.653 -21.102 9.777 1.00 80.50 281 LEU A CA 1
ATOM 2229 C C . LEU A 1 281 ? -4.318 -22.594 9.653 1.00 80.50 281 LEU A C 1
ATOM 2231 O O . LEU A 1 281 ? -4.586 -23.364 10.571 1.00 80.50 281 LEU A O 1
ATOM 2235 N N . TYR A 1 282 ? -3.687 -22.993 8.548 1.00 72.31 282 TYR A N 1
ATOM 2236 C CA . TYR A 1 282 ? -3.239 -24.365 8.323 1.00 72.31 282 TYR A CA 1
ATOM 2237 C C . TYR A 1 282 ? -2.196 -24.810 9.356 1.00 72.31 282 TYR A C 1
ATOM 2239 O O . TYR A 1 282 ? -2.262 -25.926 9.865 1.00 72.31 282 TYR A O 1
ATOM 2247 N N . LYS A 1 283 ? -1.232 -23.947 9.702 1.00 73.88 283 LYS A N 1
ATOM 2248 C CA . LYS A 1 283 ? -0.163 -24.315 10.642 1.00 73.88 283 LYS A CA 1
ATOM 2249 C C . LYS A 1 283 ? -0.587 -24.329 12.109 1.00 73.88 283 LYS A C 1
ATOM 2251 O O . LYS A 1 283 ? 0.093 -24.967 12.907 1.00 73.88 283 LYS A O 1
ATOM 2256 N N . ILE A 1 284 ? -1.670 -23.644 12.468 1.00 78.44 284 ILE A N 1
ATOM 2257 C CA . ILE A 1 284 ? -2.216 -23.663 13.835 1.00 78.44 284 ILE A CA 1
ATOM 2258 C C . ILE A 1 284 ? -3.299 -24.728 14.038 1.00 78.44 284 ILE A C 1
ATOM 2260 O O . ILE A 1 284 ? -3.937 -24.765 15.089 1.00 78.44 284 ILE A O 1
ATOM 2264 N N . GLN A 1 285 ? -3.532 -25.578 13.037 1.00 73.88 285 GLN A N 1
ATOM 2265 C CA . GLN A 1 285 ? -4.510 -26.649 13.129 1.00 73.88 285 GLN A CA 1
ATOM 2266 C C . GLN A 1 285 ? -4.102 -27.629 14.241 1.00 73.88 285 GLN A C 1
ATOM 2268 O O . GLN A 1 285 ? -3.015 -28.205 14.223 1.00 73.88 285 GLN A O 1
ATOM 2273 N N . VAL A 1 286 ? -4.977 -27.800 15.230 1.00 71.38 286 VAL A N 1
ATOM 2274 C CA . VAL A 1 286 ? -4.742 -28.624 16.426 1.00 71.38 286 VAL A CA 1
ATOM 2275 C C . VAL A 1 286 ? -5.860 -29.647 16.603 1.00 71.38 286 VAL A C 1
ATOM 2277 O O . VAL A 1 286 ? -6.924 -29.531 16.001 1.00 71.38 286 VAL A O 1
ATOM 2280 N N . ASN A 1 287 ? -5.652 -30.666 17.439 1.00 62.41 287 ASN A N 1
ATOM 2281 C CA . ASN A 1 287 ? -6.603 -31.773 17.647 1.00 62.41 287 ASN A CA 1
ATOM 2282 C C . ASN A 1 287 ? -7.870 -31.391 18.451 1.00 62.41 287 ASN A C 1
ATOM 2284 O O . ASN A 1 287 ? -8.484 -32.250 19.080 1.00 62.41 287 ASN A O 1
ATOM 2288 N N . THR A 1 288 ? -8.289 -30.124 18.421 1.00 72.31 288 THR A N 1
ATOM 2289 C CA . THR A 1 288 ? -9.464 -29.621 19.144 1.00 72.31 288 THR A CA 1
ATOM 2290 C C . THR A 1 288 ? -10.564 -29.249 18.154 1.00 72.31 288 THR A C 1
ATOM 2292 O O . THR A 1 288 ? -10.356 -28.448 17.242 1.00 72.31 288 THR A O 1
ATOM 2295 N N . THR A 1 289 ? -11.763 -29.807 18.338 1.00 75.25 289 THR A N 1
ATOM 2296 C CA . THR A 1 289 ? -12.910 -29.610 17.432 1.00 75.25 289 THR A CA 1
ATOM 2297 C C . THR A 1 289 ? -13.339 -28.145 17.321 1.00 75.25 289 THR A C 1
ATOM 2299 O O . THR A 1 289 ? -13.557 -27.666 16.215 1.00 75.25 289 THR A O 1
ATOM 2302 N N . GLN A 1 290 ? -13.385 -27.406 18.433 1.00 76.69 290 GLN A N 1
ATOM 2303 C CA . GLN A 1 290 ? -13.793 -25.992 18.450 1.00 76.69 290 GLN A CA 1
ATOM 2304 C C . GLN A 1 290 ? -12.832 -25.074 17.676 1.00 76.69 290 GLN A C 1
ATOM 2306 O O . GLN A 1 290 ? -13.275 -24.216 16.914 1.00 76.69 290 GLN A O 1
ATOM 2311 N N . ILE A 1 291 ? -11.520 -25.283 17.826 1.00 79.44 291 ILE A N 1
ATOM 2312 C CA . ILE A 1 291 ? -10.495 -24.503 17.116 1.00 79.44 291 ILE A CA 1
ATOM 2313 C C . ILE A 1 291 ? -10.555 -24.797 15.614 1.00 79.44 291 ILE A C 1
ATOM 2315 O O . ILE A 1 291 ? -10.544 -23.873 14.804 1.00 79.44 291 ILE A O 1
ATOM 2319 N N . ASN A 1 292 ? -10.700 -26.070 15.234 1.00 76.31 292 ASN A N 1
ATOM 2320 C CA . ASN A 1 292 ? -10.838 -26.455 13.830 1.00 76.31 292 ASN A CA 1
ATOM 2321 C C . ASN A 1 292 ? -12.113 -25.890 13.189 1.00 76.31 292 ASN A C 1
ATOM 2323 O O . ASN A 1 292 ? -12.076 -25.471 12.035 1.00 76.31 292 ASN A O 1
ATOM 2327 N N . ASP A 1 293 ? -13.218 -25.806 13.930 1.00 79.75 293 ASP A N 1
ATOM 2328 C CA . ASP A 1 293 ? -14.444 -25.153 13.462 1.00 79.75 293 ASP A CA 1
ATOM 2329 C C . ASP A 1 293 ? -14.246 -23.650 13.220 1.00 79.75 293 ASP A C 1
ATOM 2331 O O . ASP A 1 293 ? -14.697 -23.125 12.198 1.00 79.75 293 ASP A O 1
ATOM 2335 N N . ALA A 1 294 ? -13.556 -22.945 14.124 1.00 81.94 294 ALA A N 1
ATOM 2336 C CA . ALA A 1 294 ? -13.218 -21.532 13.942 1.00 81.94 294 ALA A CA 1
ATOM 2337 C C . ALA A 1 294 ? -12.286 -21.329 12.732 1.00 81.94 294 ALA A C 1
ATOM 2339 O O . ALA A 1 294 ? -12.569 -20.500 11.862 1.00 81.94 294 ALA A O 1
ATOM 2340 N N . ILE A 1 295 ? -11.242 -22.157 12.611 1.00 78.56 295 ILE A N 1
ATOM 2341 C CA . ILE A 1 295 ? -10.321 -22.177 11.466 1.00 78.56 295 ILE A CA 1
ATOM 2342 C C . ILE A 1 295 ? -11.076 -22.410 10.157 1.00 78.56 295 ILE A C 1
ATOM 2344 O O . ILE A 1 295 ? -10.850 -21.684 9.190 1.00 78.56 295 ILE A O 1
ATOM 2348 N N . ASN A 1 296 ? -11.996 -23.376 10.112 1.00 75.00 296 ASN A N 1
ATOM 2349 C CA . ASN A 1 296 ? -12.792 -23.668 8.922 1.00 75.00 296 ASN A CA 1
ATOM 2350 C C . ASN A 1 296 ? -13.675 -22.480 8.532 1.00 75.00 296 ASN A C 1
ATOM 2352 O O . ASN A 1 296 ? -13.746 -22.141 7.353 1.00 75.00 296 ASN A O 1
ATOM 2356 N N . LYS A 1 297 ? -14.300 -21.799 9.501 1.00 82.38 297 LYS A N 1
ATOM 2357 C CA . LYS A 1 297 ? -15.114 -20.597 9.246 1.00 82.38 297 LYS A CA 1
ATOM 2358 C C . LYS A 1 297 ? -14.280 -19.445 8.679 1.00 82.38 297 LYS A C 1
ATOM 2360 O O . LYS A 1 297 ? -14.742 -18.768 7.762 1.00 82.38 297 LYS A O 1
ATOM 2365 N N . ILE A 1 298 ? -13.073 -19.211 9.200 1.00 81.81 298 ILE A N 1
ATOM 2366 C CA . ILE A 1 298 ? -12.173 -18.170 8.673 1.00 81.81 298 ILE A CA 1
ATOM 2367 C C . ILE A 1 298 ? -11.631 -18.591 7.306 1.00 81.81 298 ILE A C 1
ATOM 2369 O O . ILE A 1 298 ? -11.642 -17.797 6.375 1.00 81.81 298 ILE A O 1
ATOM 2373 N N . SER A 1 299 ? -11.229 -19.851 7.145 1.00 73.75 299 SER A N 1
ATOM 2374 C CA . SER A 1 299 ? -10.749 -20.388 5.868 1.00 73.75 299 SER A CA 1
ATOM 2375 C C . SER A 1 299 ? -11.821 -20.264 4.795 1.00 73.75 299 SER A C 1
ATOM 2377 O O . SER A 1 299 ? -11.521 -19.826 3.695 1.00 73.75 299 SER A O 1
ATOM 2379 N N . GLN A 1 300 ? -13.084 -20.556 5.118 1.00 75.00 300 GLN A N 1
ATOM 2380 C CA . GLN A 1 300 ? -14.215 -20.299 4.231 1.00 75.00 300 GLN A CA 1
ATOM 2381 C C . GLN A 1 300 ? -14.382 -18.808 3.942 1.00 75.00 300 GLN A C 1
ATOM 2383 O O . GLN A 1 300 ? -14.564 -18.472 2.790 1.00 75.00 300 GLN A O 1
ATOM 2388 N N . LEU A 1 301 ? -14.261 -17.903 4.914 1.00 78.00 301 LEU A N 1
ATOM 2389 C CA . LEU A 1 301 ? -14.324 -16.450 4.673 1.00 78.00 301 LEU A CA 1
ATOM 2390 C C . LEU A 1 301 ? -13.198 -15.948 3.747 1.00 78.00 301 LEU A C 1
ATOM 2392 O O . LEU A 1 301 ? -13.391 -15.047 2.926 1.00 78.00 301 LEU A O 1
ATOM 2396 N N . VAL A 1 302 ? -12.010 -16.535 3.869 1.00 70.44 302 VAL A N 1
ATOM 2397 C CA . VAL A 1 302 ? -10.835 -16.164 3.079 1.00 70.44 302 VAL A CA 1
ATOM 2398 C C . VAL A 1 302 ? -10.890 -16.794 1.679 1.00 70.44 302 VAL A C 1
ATOM 2400 O O . VAL A 1 302 ? -10.658 -16.076 0.709 1.00 70.44 302 VAL A O 1
ATOM 2403 N N . LEU A 1 303 ? -11.274 -18.076 1.566 1.00 57.81 303 LEU A N 1
ATOM 2404 C CA . LEU A 1 303 ? -11.407 -18.853 0.318 1.00 57.81 303 LEU A CA 1
ATOM 2405 C C . LEU A 1 303 ? -12.696 -18.552 -0.462 1.00 57.81 303 LEU A C 1
ATOM 2407 O O . LEU A 1 303 ? -12.703 -18.609 -1.690 1.00 57.81 303 LEU A O 1
ATOM 2411 N N . HIS A 1 304 ? -13.809 -18.273 0.221 1.00 50.25 304 HIS A N 1
ATOM 2412 C CA . HIS A 1 304 ? -15.051 -17.856 -0.423 1.00 50.25 304 HIS A CA 1
ATOM 2413 C C . HIS A 1 304 ? -14.939 -16.384 -0.799 1.00 50.25 304 HIS A C 1
ATOM 2415 O O . HIS A 1 304 ? -15.045 -15.475 0.020 1.00 50.25 304 HIS A O 1
ATOM 2421 N N . VAL A 1 305 ? -14.825 -16.153 -2.098 1.00 41.41 305 VAL A N 1
ATOM 2422 C CA . VAL A 1 305 ? -15.362 -14.950 -2.727 1.00 41.41 305 VAL A CA 1
ATOM 2423 C C . VAL A 1 305 ? -16.895 -15.045 -2.616 1.00 41.41 305 VAL A C 1
ATOM 2425 O O . VAL A 1 305 ? -17.488 -15.795 -3.389 1.00 41.41 305 VAL A O 1
ATOM 2428 N N . HIS A 1 306 ? -17.468 -14.382 -1.600 1.00 35.62 306 HIS A N 1
ATOM 2429 C CA . HIS A 1 306 ? -18.881 -14.256 -1.184 1.00 35.62 306 HIS A CA 1
ATOM 2430 C C . HIS A 1 306 ? -19.954 -15.124 -1.877 1.00 35.62 306 HIS A C 1
ATOM 2432 O O . HIS A 1 306 ? -20.189 -15.019 -3.078 1.00 35.62 306 HIS A O 1
ATOM 2438 N N . ASN A 1 307 ? -20.703 -15.879 -1.062 1.00 28.11 307 ASN A N 1
ATOM 2439 C CA . ASN A 1 307 ? -22.052 -16.357 -1.374 1.00 28.11 307 ASN A CA 1
ATOM 2440 C C . ASN A 1 307 ? -23.040 -15.523 -0.521 1.00 28.11 307 ASN A C 1
ATOM 2442 O O . ASN A 1 307 ? -22.987 -15.645 0.706 1.00 28.11 307 ASN A O 1
ATOM 2446 N N . PRO A 1 308 ? -23.859 -14.624 -1.098 1.00 35.78 308 PRO A N 1
ATOM 2447 C CA . PRO A 1 308 ? -24.688 -13.695 -0.336 1.00 35.78 308 PRO A CA 1
ATOM 2448 C C . PRO A 1 308 ? -26.144 -14.175 -0.266 1.00 35.78 308 PRO A C 1
ATOM 2450 O O . PRO A 1 308 ? -27.020 -13.552 -0.847 1.00 35.78 308 PRO A O 1
ATOM 2453 N N . ASP A 1 309 ? -26.414 -15.260 0.460 1.00 30.44 309 ASP A N 1
ATOM 2454 C CA . ASP A 1 309 ? -27.803 -15.658 0.780 1.00 30.44 309 ASP A CA 1
ATOM 2455 C C . ASP A 1 309 ? -28.172 -15.412 2.249 1.00 30.44 309 ASP A C 1
ATOM 2457 O O . ASP A 1 309 ? -29.280 -15.701 2.694 1.00 30.44 309 ASP A O 1
ATOM 2461 N N . SER A 1 310 ? -27.271 -14.819 3.027 1.00 31.41 310 SER A N 1
ATOM 2462 C CA . SER A 1 310 ? -27.574 -14.400 4.390 1.00 31.41 310 SER A CA 1
ATOM 2463 C C . SER A 1 310 ? -27.036 -13.001 4.609 1.00 31.41 310 SER A C 1
ATOM 2465 O O . SER A 1 310 ? -25.881 -12.859 4.992 1.00 31.41 310 SER A O 1
ATOM 2467 N N . LEU A 1 311 ? -27.841 -11.990 4.296 1.00 32.53 311 LEU A N 1
ATOM 2468 C CA . LEU A 1 311 ? -27.950 -10.712 5.004 1.00 32.53 311 LEU A CA 1
ATOM 2469 C C . LEU A 1 311 ? -29.033 -9.899 4.283 1.00 32.53 311 LEU A C 1
ATOM 2471 O O . LEU A 1 311 ? -28.990 -9.683 3.076 1.00 32.53 311 LEU A O 1
ATOM 2475 N N . THR A 1 312 ? -30.062 -9.554 5.041 1.00 32.94 312 THR A N 1
ATOM 2476 C CA . THR A 1 312 ? -31.271 -8.857 4.607 1.00 32.94 312 THR A CA 1
ATOM 2477 C C . THR A 1 312 ? -30.976 -7.495 3.984 1.00 32.94 312 THR A C 1
ATOM 2479 O O . THR A 1 312 ? -30.079 -6.780 4.422 1.00 32.94 312 THR A O 1
ATOM 2482 N N . GLN A 1 313 ? -31.781 -7.177 2.969 1.00 35.69 313 GLN A N 1
ATOM 2483 C CA . GLN A 1 313 ? -31.785 -5.972 2.145 1.00 35.69 313 GLN A CA 1
ATOM 2484 C C . GLN A 1 313 ? -31.764 -4.670 2.958 1.00 35.69 313 GLN A C 1
ATOM 2486 O O . GLN A 1 313 ? -32.741 -4.363 3.630 1.00 35.69 313 GLN A O 1
ATOM 2491 N N . GLU A 1 314 ? -30.709 -3.874 2.783 1.00 30.73 314 GLU A N 1
ATOM 2492 C CA . GLU A 1 314 ? -30.776 -2.410 2.726 1.00 30.73 314 GLU A CA 1
ATOM 2493 C C . GLU A 1 314 ? -29.759 -1.943 1.670 1.00 30.73 314 GLU A C 1
ATOM 2495 O O . GLU A 1 314 ? -28.561 -2.232 1.749 1.00 30.73 314 GLU A O 1
ATOM 2500 N N . GLU A 1 315 ? -30.262 -1.295 0.617 1.00 36.12 315 GLU A N 1
ATOM 2501 C CA . GLU A 1 315 ? -29.489 -0.840 -0.540 1.00 36.12 315 GLU A CA 1
ATOM 2502 C C . GLU A 1 315 ? -28.554 0.310 -0.139 1.00 36.12 315 GLU A C 1
ATOM 2504 O O . GLU A 1 315 ? -28.926 1.480 -0.105 1.00 36.12 315 GLU A O 1
ATOM 2509 N N . THR A 1 316 ? -27.311 -0.047 0.179 1.00 33.38 316 THR A N 1
ATOM 2510 C CA . THR A 1 316 ? -26.177 0.872 0.328 1.00 33.38 316 THR A CA 1
ATOM 2511 C C . THR A 1 316 ? -25.315 0.852 -0.944 1.00 33.38 316 THR A C 1
ATOM 2513 O O . THR A 1 316 ? -25.329 -0.141 -1.674 1.00 33.38 316 THR A O 1
ATOM 2516 N N . PRO A 1 317 ? -24.492 1.883 -1.217 1.00 34.56 317 PRO A N 1
ATOM 2517 C CA . PRO A 1 317 ? -23.515 1.879 -2.319 1.00 34.56 317 PRO A CA 1
ATOM 2518 C C . PRO A 1 317 ? -22.561 0.660 -2.317 1.00 34.56 317 PRO A C 1
ATOM 2520 O O . PRO A 1 317 ? -22.046 0.262 -3.362 1.00 34.56 317 PRO A O 1
ATOM 2523 N N . LEU A 1 318 ? -22.380 0.005 -1.159 1.00 33.75 318 LEU A N 1
ATOM 2524 C CA . LEU A 1 318 ? -21.694 -1.287 -1.016 1.00 33.75 318 LEU A CA 1
ATOM 2525 C C . LEU A 1 318 ? -22.424 -2.455 -1.708 1.00 33.75 318 LEU A C 1
ATOM 2527 O O . LEU A 1 318 ? -21.768 -3.332 -2.268 1.00 33.75 318 LEU A O 1
ATOM 2531 N N . ALA A 1 319 ? -23.761 -2.469 -1.715 1.00 34.16 319 ALA A N 1
ATOM 2532 C CA . ALA A 1 319 ? -24.559 -3.507 -2.371 1.00 34.16 319 ALA A CA 1
ATOM 2533 C C . ALA A 1 319 ? -24.452 -3.441 -3.907 1.00 34.16 319 ALA A C 1
ATOM 2535 O O . ALA A 1 319 ? -24.458 -4.480 -4.569 1.00 34.16 319 ALA A O 1
ATOM 2536 N N . LEU A 1 320 ? -24.281 -2.236 -4.466 1.00 34.78 320 LEU A N 1
ATOM 2537 C CA . LEU A 1 320 ? -24.042 -1.997 -5.896 1.00 34.78 320 LEU A CA 1
ATOM 2538 C C . LEU A 1 320 ? -22.651 -2.475 -6.342 1.00 34.78 320 LEU A C 1
ATOM 2540 O O . LEU A 1 320 ? -22.530 -3.135 -7.371 1.00 34.78 320 LEU A O 1
ATOM 2544 N N . ASN A 1 321 ? -21.601 -2.230 -5.552 1.00 43.09 321 ASN A N 1
ATOM 2545 C CA . ASN A 1 321 ? -20.261 -2.743 -5.866 1.00 43.09 321 ASN A CA 1
ATOM 2546 C C . ASN A 1 321 ? -20.190 -4.274 -5.740 1.00 43.09 321 ASN A C 1
ATOM 2548 O O . ASN A 1 321 ? -19.578 -4.938 -6.577 1.00 43.09 321 ASN A O 1
ATOM 2552 N N . GLN A 1 322 ? -20.868 -4.851 -4.741 1.00 43.88 322 GLN A N 1
ATOM 2553 C CA . GLN A 1 322 ? -20.949 -6.301 -4.567 1.00 43.88 322 GLN A CA 1
ATOM 2554 C C . GLN A 1 322 ? -21.743 -6.975 -5.699 1.00 43.88 322 GLN A C 1
ATOM 2556 O O . GLN A 1 322 ? -21.358 -8.056 -6.150 1.00 43.88 322 GLN A O 1
ATOM 2561 N N . SER A 1 323 ? -22.825 -6.357 -6.188 1.00 50.72 323 SER A N 1
ATOM 2562 C CA . SER A 1 323 ? -23.612 -6.890 -7.307 1.00 50.72 323 SER A CA 1
ATOM 2563 C C . SER A 1 323 ? -22.826 -6.855 -8.621 1.00 50.72 323 SER A C 1
ATOM 2565 O O . SER A 1 323 ? -22.797 -7.863 -9.330 1.00 50.72 323 SER A O 1
ATOM 2567 N N . TRP A 1 324 ? -22.100 -5.765 -8.894 1.00 56.81 324 TRP A N 1
ATOM 2568 C CA . TRP A 1 324 ? -21.183 -5.663 -10.031 1.00 56.81 324 TRP A CA 1
ATOM 2569 C C . TRP A 1 324 ? -20.048 -6.678 -9.948 1.00 56.81 324 TRP A C 1
ATOM 2571 O O . TRP A 1 324 ? -19.782 -7.385 -10.917 1.00 56.81 324 TRP A O 1
ATOM 2581 N N . TYR A 1 325 ? -19.419 -6.823 -8.784 1.00 53.53 325 TYR A N 1
ATOM 2582 C CA . TYR A 1 325 ? -18.348 -7.796 -8.594 1.00 53.53 325 TYR A CA 1
ATOM 2583 C C . TYR A 1 325 ? -18.843 -9.243 -8.781 1.00 53.53 325 TYR A C 1
ATOM 2585 O O . TYR A 1 325 ? -18.208 -10.040 -9.476 1.00 53.53 325 TYR A O 1
ATOM 2593 N N . ASN A 1 326 ? -20.024 -9.574 -8.245 1.00 55.12 326 ASN A N 1
ATOM 2594 C CA . ASN A 1 326 ? -20.668 -10.873 -8.447 1.00 55.12 326 ASN A CA 1
ATOM 2595 C C . ASN A 1 326 ? -21.028 -11.112 -9.921 1.00 55.12 326 ASN A C 1
ATOM 2597 O O . ASN A 1 326 ? -20.810 -12.212 -10.431 1.00 55.12 326 ASN A O 1
ATOM 2601 N N . HIS A 1 327 ? -21.526 -10.090 -10.623 1.00 67.31 327 HIS A N 1
ATOM 2602 C CA . HIS A 1 327 ? -21.806 -10.162 -12.054 1.00 67.31 327 HIS A CA 1
ATOM 2603 C C . HIS A 1 327 ? -20.525 -10.444 -12.850 1.00 67.31 327 HIS A C 1
ATOM 2605 O O . HIS A 1 327 ? -20.457 -11.444 -13.568 1.00 67.31 327 HIS A O 1
ATOM 2611 N N . LEU A 1 328 ? -19.471 -9.649 -12.640 1.00 64.00 328 LEU A N 1
ATOM 2612 C CA . LEU A 1 328 ? -18.171 -9.799 -13.301 1.00 64.00 328 LEU A CA 1
ATOM 2613 C C . LEU A 1 328 ? -17.514 -11.164 -13.023 1.00 64.00 328 LEU A C 1
ATOM 2615 O O . LEU A 1 328 ? -16.812 -11.694 -13.883 1.00 64.00 328 LEU A O 1
ATOM 2619 N N . LYS A 1 329 ? -17.766 -11.779 -11.858 1.00 67.94 329 LYS A N 1
ATOM 2620 C CA . LYS A 1 329 ? -17.265 -13.122 -11.505 1.00 67.94 329 LYS A CA 1
ATOM 2621 C C . LYS A 1 329 ? -17.817 -14.230 -12.409 1.00 67.94 329 LYS A C 1
ATOM 2623 O O . LYS A 1 329 ? -17.143 -15.239 -12.602 1.00 67.94 329 LYS A O 1
ATOM 2628 N N . THR A 1 330 ? -19.018 -14.049 -12.957 1.00 70.94 330 THR A N 1
ATOM 2629 C CA . THR A 1 330 ? -19.647 -15.018 -13.874 1.00 70.94 330 THR A CA 1
ATOM 2630 C C . THR A 1 330 ? -19.178 -14.875 -15.324 1.00 70.94 330 THR A C 1
ATOM 2632 O O . THR A 1 330 ? -19.437 -15.754 -16.147 1.00 70.94 330 THR A O 1
ATOM 2635 N N . LEU A 1 331 ? -18.478 -13.784 -15.642 1.00 76.19 331 LEU A N 1
ATOM 2636 C CA . LEU A 1 331 ? -18.078 -13.434 -16.998 1.00 76.19 331 LEU A CA 1
ATOM 2637 C C . LEU A 1 331 ? -16.677 -13.947 -17.341 1.00 76.19 331 LEU A C 1
ATOM 2639 O O . LEU A 1 331 ? -15.789 -14.053 -16.496 1.00 76.19 331 LEU A O 1
ATOM 2643 N N . ARG A 1 332 ? -16.467 -14.243 -18.626 1.00 83.50 332 ARG A N 1
ATOM 2644 C CA . ARG A 1 332 ? -15.152 -14.601 -19.178 1.00 83.50 332 ARG A CA 1
ATOM 2645 C C . ARG A 1 332 ? -14.313 -13.358 -19.469 1.00 83.50 332 ARG A C 1
ATOM 2647 O O . ARG A 1 332 ? -14.848 -12.267 -19.645 1.00 83.50 332 ARG A O 1
ATOM 2654 N N . SER A 1 333 ? -13.005 -13.541 -19.635 1.00 84.38 333 SER A N 1
ATOM 2655 C CA . SER A 1 333 ? -12.008 -12.475 -19.829 1.00 84.38 333 SER A CA 1
ATOM 2656 C C . SER A 1 333 ? -12.399 -11.451 -20.907 1.00 84.38 333 SER A C 1
ATOM 2658 O O . SER A 1 333 ? -12.347 -10.250 -20.667 1.00 84.38 333 SER A O 1
ATOM 2660 N N . VAL A 1 334 ? -12.867 -11.906 -22.076 1.00 89.06 334 VAL A N 1
ATOM 2661 C CA . VAL A 1 334 ? -13.303 -11.008 -23.168 1.00 89.06 334 VAL A CA 1
ATOM 2662 C C . VAL A 1 334 ? -14.571 -10.231 -22.803 1.00 89.06 334 VAL A C 1
ATOM 2664 O O . VAL A 1 334 ? -14.688 -9.054 -23.121 1.00 89.06 334 VAL A O 1
ATOM 2667 N N . GLN A 1 335 ? -15.519 -10.868 -22.113 1.00 88.12 335 GLN A N 1
ATOM 2668 C CA . GLN A 1 335 ? -16.767 -10.221 -21.698 1.00 88.12 335 GLN A CA 1
ATOM 2669 C C . GLN A 1 335 ? -16.498 -9.136 -20.651 1.00 88.12 335 GLN A C 1
ATOM 2671 O O . GLN A 1 335 ? -17.060 -8.050 -20.740 1.00 88.12 335 GLN A O 1
ATOM 2676 N N . VAL A 1 336 ? -15.587 -9.405 -19.713 1.00 85.12 336 VAL A N 1
ATOM 2677 C CA . VAL A 1 336 ? -15.128 -8.416 -18.732 1.00 85.12 336 VAL A CA 1
ATOM 2678 C C . VAL A 1 336 ? -14.431 -7.240 -19.430 1.00 85.12 336 VAL A C 1
ATOM 2680 O O . VAL A 1 336 ? -14.724 -6.087 -19.123 1.00 85.12 336 VAL A O 1
ATOM 2683 N N . LEU A 1 337 ? -13.568 -7.503 -20.420 1.00 87.38 337 LEU A N 1
ATOM 2684 C CA . LEU A 1 337 ? -12.913 -6.433 -21.178 1.00 87.38 337 LEU A CA 1
ATOM 2685 C C . LEU A 1 337 ? -13.906 -5.590 -21.994 1.00 87.38 337 LEU A C 1
ATOM 2687 O O . LEU A 1 337 ? -13.724 -4.381 -22.100 1.00 87.38 337 LEU A O 1
ATOM 2691 N N . ASN A 1 338 ? -14.972 -6.191 -22.531 1.00 89.06 338 ASN A N 1
ATOM 2692 C CA . ASN A 1 338 ? -16.031 -5.454 -23.229 1.00 89.06 338 ASN A CA 1
ATOM 2693 C C . ASN A 1 338 ? -16.762 -4.467 -22.309 1.00 89.06 338 ASN A C 1
ATOM 2695 O O . ASN A 1 338 ? -17.076 -3.362 -22.744 1.00 89.06 338 ASN A O 1
ATOM 2699 N N . ILE A 1 339 ? -16.986 -4.828 -21.040 1.00 85.62 339 ILE A N 1
ATOM 2700 C CA . ILE A 1 339 ? -17.570 -3.910 -20.048 1.00 85.62 339 ILE A CA 1
ATOM 2701 C C . ILE A 1 339 ? -16.637 -2.720 -19.820 1.00 85.62 339 ILE A C 1
ATOM 2703 O O . ILE A 1 339 ? -17.079 -1.578 -19.869 1.00 85.62 339 ILE A O 1
ATOM 2707 N N . PHE A 1 340 ? -15.336 -2.963 -19.658 1.00 82.81 340 PHE A N 1
ATOM 2708 C CA . PHE A 1 340 ? -14.350 -1.887 -19.527 1.00 82.81 340 PHE A CA 1
ATOM 2709 C C . PHE A 1 340 ? -14.269 -0.985 -20.775 1.00 82.81 340 PHE A C 1
ATOM 2711 O O . PHE A 1 340 ? -14.152 0.241 -20.670 1.00 82.81 340 PHE A O 1
ATOM 2718 N N . ALA A 1 341 ? -14.333 -1.587 -21.964 1.00 85.00 341 ALA A N 1
ATOM 2719 C CA . ALA A 1 341 ? -14.227 -0.893 -23.245 1.00 85.00 341 ALA A CA 1
ATOM 2720 C C . ALA A 1 341 ? -15.470 -0.060 -23.601 1.00 85.00 341 ALA A C 1
ATOM 2722 O O . ALA A 1 341 ? -15.362 0.883 -24.398 1.00 85.00 341 ALA A O 1
ATOM 2723 N N . SER A 1 342 ? -16.627 -0.420 -23.039 1.00 84.06 342 SER A N 1
ATOM 2724 C CA . SER A 1 342 ? -17.913 0.220 -23.297 1.00 84.06 342 SER A CA 1
ATOM 2725 C C . SER A 1 342 ? -18.037 1.559 -22.570 1.00 84.06 342 SER A C 1
ATOM 2727 O O . SER A 1 342 ? -17.627 1.710 -21.422 1.00 84.06 342 SER A O 1
ATOM 2729 N N . ASN A 1 343 ? -18.640 2.528 -23.258 1.00 81.06 343 ASN A N 1
ATOM 2730 C CA . ASN A 1 343 ? -18.984 3.834 -22.694 1.00 81.06 343 ASN A CA 1
ATOM 2731 C C . ASN A 1 343 ? -20.381 3.826 -22.037 1.00 81.06 343 ASN A C 1
ATOM 2733 O O . ASN A 1 343 ? -20.836 4.859 -21.563 1.00 81.06 343 ASN A O 1
ATOM 2737 N N . GLU A 1 344 ? -21.084 2.689 -22.058 1.00 79.62 344 GLU A N 1
ATOM 2738 C CA . GLU A 1 344 ? -22.430 2.539 -21.486 1.00 79.62 344 GLU A CA 1
ATOM 2739 C C . GLU A 1 344 ? -22.409 2.330 -19.964 1.00 79.62 344 GLU A C 1
ATOM 2741 O O . GLU A 1 344 ? -23.453 2.386 -19.320 1.00 79.62 344 GLU A O 1
ATOM 2746 N N . TYR A 1 345 ? -21.229 2.082 -19.390 1.00 75.81 345 TYR A N 1
ATOM 2747 C CA . TYR A 1 345 ? -21.044 1.818 -17.967 1.00 75.81 345 TYR A CA 1
ATOM 2748 C C . TYR A 1 345 ? -20.306 2.967 -17.280 1.00 75.81 345 TYR A C 1
ATOM 2750 O O . TYR A 1 345 ? -19.420 3.588 -17.864 1.00 75.81 345 TYR A O 1
ATOM 2758 N N . GLU A 1 346 ? -20.649 3.217 -16.016 1.00 71.31 346 GLU A N 1
ATOM 2759 C CA . GLU A 1 346 ? -19.986 4.218 -15.174 1.00 71.31 346 GLU A CA 1
ATOM 2760 C C . GLU A 1 346 ? -18.502 3.886 -14.958 1.00 71.31 346 GLU A C 1
ATOM 2762 O O . GLU A 1 346 ? -18.117 2.712 -14.901 1.00 71.31 346 GLU A O 1
ATOM 2767 N N . ASP A 1 347 ? -17.671 4.913 -14.760 1.00 65.06 347 ASP A N 1
ATOM 2768 C CA . ASP A 1 347 ? -16.216 4.760 -14.623 1.00 65.06 347 ASP A CA 1
ATOM 2769 C C . ASP A 1 347 ? -15.822 3.788 -13.506 1.00 65.06 347 ASP A C 1
ATOM 2771 O O . ASP A 1 347 ? -14.929 2.961 -13.694 1.00 65.06 347 ASP A O 1
ATOM 2775 N N . ARG A 1 348 ? -16.565 3.779 -12.392 1.00 64.25 348 ARG A N 1
ATOM 2776 C CA . ARG A 1 348 ? -16.352 2.832 -11.289 1.00 64.25 348 ARG A CA 1
ATOM 2777 C C . ARG A 1 348 ? -16.594 1.374 -11.694 1.00 64.25 348 ARG A C 1
ATOM 2779 O O . ARG A 1 348 ? -15.846 0.486 -11.293 1.00 64.25 348 ARG A O 1
ATOM 2786 N N . SER A 1 349 ? -17.610 1.108 -12.514 1.00 65.25 349 SER A N 1
ATOM 2787 C CA . SER A 1 349 ? -17.912 -0.247 -13.005 1.00 65.25 349 SER A CA 1
ATOM 2788 C C . SER A 1 349 ? -16.850 -0.726 -13.996 1.00 65.25 349 SER A C 1
ATOM 2790 O O . SER A 1 349 ? -16.455 -1.894 -13.990 1.00 65.25 349 SER A O 1
ATOM 2792 N N . ARG A 1 350 ? -16.342 0.195 -14.820 1.00 72.56 350 ARG A N 1
ATOM 2793 C CA . ARG A 1 350 ? -15.250 -0.060 -15.764 1.00 72.56 350 ARG A CA 1
ATOM 2794 C C . ARG A 1 350 ? -13.943 -0.347 -15.020 1.00 72.56 350 ARG A C 1
ATOM 2796 O O . ARG A 1 350 ? -13.250 -1.305 -15.358 1.00 72.56 350 ARG A O 1
ATOM 2803 N N . GLU A 1 351 ? -13.648 0.404 -13.963 1.00 69.62 351 GLU A N 1
ATOM 2804 C CA . GLU A 1 351 ? -12.503 0.169 -13.078 1.00 69.62 351 GLU A CA 1
ATOM 2805 C C . GLU A 1 351 ? -12.559 -1.225 -12.420 1.00 69.62 351 GLU A C 1
ATOM 2807 O O . GLU A 1 351 ? -11.604 -2.001 -12.499 1.00 69.62 351 GLU A O 1
ATOM 2812 N N . LEU A 1 352 ? -13.710 -1.610 -11.858 1.00 64.44 352 LEU A N 1
ATOM 2813 C CA . LEU A 1 352 ? -13.906 -2.951 -11.291 1.00 64.44 352 LEU A CA 1
ATOM 2814 C C . LEU A 1 352 ? -13.738 -4.057 -12.345 1.00 64.44 352 LEU A C 1
ATOM 2816 O O . LEU A 1 352 ? -13.176 -5.115 -12.052 1.00 64.44 352 LEU A O 1
ATOM 2820 N N . ALA A 1 353 ? -14.178 -3.813 -13.583 1.00 72.25 353 ALA A N 1
ATOM 2821 C CA . ALA A 1 353 ? -13.997 -4.749 -14.685 1.00 72.25 353 ALA A CA 1
ATOM 2822 C C . ALA A 1 353 ? -12.512 -4.952 -15.032 1.00 72.25 353 ALA A C 1
ATOM 2824 O O . ALA A 1 353 ? -12.072 -6.097 -15.149 1.00 72.25 353 ALA A O 1
ATOM 2825 N N . ILE A 1 354 ? -11.705 -3.889 -15.144 1.00 73.06 354 ILE A N 1
ATOM 2826 C CA . ILE A 1 354 ? -10.278 -4.040 -15.481 1.00 73.06 354 ILE A CA 1
ATOM 2827 C C . ILE A 1 354 ? -9.470 -4.680 -14.340 1.00 73.06 354 ILE A C 1
ATOM 2829 O O . ILE A 1 354 ? -8.601 -5.514 -14.609 1.00 73.06 354 ILE A O 1
ATOM 2833 N N . ILE A 1 355 ? -9.806 -4.392 -13.076 1.00 68.56 355 ILE A N 1
ATOM 2834 C CA . ILE A 1 355 ? -9.222 -5.066 -11.902 1.00 68.56 355 ILE A CA 1
ATOM 2835 C C . ILE A 1 355 ? -9.561 -6.560 -11.929 1.00 68.56 355 ILE A C 1
ATOM 2837 O O . ILE A 1 355 ? -8.675 -7.411 -11.800 1.00 68.56 355 ILE A O 1
ATOM 2841 N N . ARG A 1 356 ? -10.834 -6.907 -12.162 1.00 75.94 356 ARG A N 1
ATOM 2842 C CA . ARG A 1 356 ? -11.262 -8.307 -12.253 1.00 75.94 356 ARG A CA 1
ATOM 2843 C C . ARG A 1 356 ? -10.587 -9.030 -13.412 1.00 75.94 356 ARG A C 1
ATOM 2845 O O . ARG A 1 356 ? -10.199 -10.188 -13.265 1.00 75.94 356 ARG A O 1
ATOM 2852 N N . LEU A 1 357 ? -10.424 -8.366 -14.554 1.00 78.44 357 LEU A N 1
ATOM 2853 C CA . LEU A 1 357 ? -9.704 -8.935 -15.686 1.00 78.44 357 LEU A CA 1
ATOM 2854 C C . LEU A 1 357 ? -8.253 -9.243 -15.315 1.00 78.44 357 LEU A C 1
ATOM 2856 O O . LEU A 1 357 ? -7.775 -10.329 -15.629 1.00 78.44 357 LEU A O 1
ATOM 2860 N N . ASN A 1 358 ? -7.577 -8.338 -14.602 1.00 75.50 358 ASN A N 1
ATOM 2861 C CA . ASN A 1 358 ? -6.220 -8.580 -14.121 1.00 75.50 358 ASN A CA 1
ATOM 2862 C C . ASN A 1 358 ? -6.146 -9.837 -13.239 1.00 75.50 358 ASN A C 1
ATOM 2864 O O . ASN A 1 358 ? -5.270 -10.671 -13.448 1.00 75.50 358 ASN A O 1
ATOM 2868 N N . GLN A 1 359 ? -7.106 -10.019 -12.326 1.00 69.50 359 GLN A N 1
ATOM 2869 C CA . GLN A 1 359 ? -7.203 -11.218 -11.481 1.00 69.50 359 GLN A CA 1
ATOM 2870 C C . GLN A 1 359 ? -7.397 -12.493 -12.313 1.00 69.50 359 GLN A C 1
ATOM 2872 O O . GLN A 1 359 ? -6.650 -13.452 -12.142 1.00 69.50 359 GLN A O 1
ATOM 2877 N N . ILE A 1 360 ? -8.350 -12.484 -13.257 1.00 73.25 360 ILE A N 1
ATOM 2878 C CA . ILE A 1 360 ? -8.610 -13.626 -14.150 1.00 73.25 360 ILE A CA 1
ATOM 2879 C C . ILE A 1 360 ? -7.322 -14.025 -14.885 1.00 73.25 360 ILE A C 1
ATOM 2881 O O . ILE A 1 360 ? -6.974 -15.201 -14.937 1.00 73.25 360 ILE A O 1
ATOM 2885 N N . LEU A 1 361 ? -6.596 -13.052 -15.437 1.00 74.25 361 LEU A N 1
ATOM 2886 C CA . LEU A 1 361 ? -5.371 -13.304 -16.196 1.00 74.25 361 LEU A CA 1
ATOM 2887 C C . LEU A 1 361 ? -4.185 -13.725 -15.306 1.00 74.25 361 LEU A C 1
ATOM 2889 O O . LEU A 1 361 ? -3.389 -14.572 -15.712 1.00 74.25 361 LEU A O 1
ATOM 2893 N N . SER A 1 362 ? -4.088 -13.195 -14.085 1.00 69.88 362 SER A N 1
ATOM 2894 C CA . SER A 1 362 ? -3.090 -13.601 -13.084 1.00 69.88 362 SER A CA 1
ATOM 2895 C C . SER A 1 362 ? -3.266 -15.054 -12.633 1.00 69.88 362 SER A C 1
ATOM 2897 O O . SER A 1 362 ? -2.285 -15.801 -12.546 1.00 69.88 362 SER A O 1
ATOM 2899 N N . ASP A 1 363 ? -4.509 -15.481 -12.404 1.00 62.75 363 ASP A N 1
ATOM 2900 C CA . ASP A 1 363 ? -4.836 -16.863 -12.035 1.00 62.75 363 ASP A CA 1
ATOM 2901 C C . ASP A 1 363 ? -4.495 -17.840 -13.177 1.00 62.75 363 ASP A C 1
ATOM 2903 O O . ASP A 1 363 ? -4.024 -18.955 -12.944 1.00 62.75 363 ASP A O 1
ATOM 2907 N N . HIS A 1 364 ? -4.659 -17.410 -14.433 1.00 61.25 364 HIS A N 1
ATOM 2908 C CA . HIS A 1 364 ? -4.273 -18.207 -15.598 1.00 61.25 364 HIS A CA 1
ATOM 2909 C C . HIS A 1 364 ? -2.751 -18.365 -15.753 1.00 61.25 364 HIS A C 1
ATOM 2911 O O . HIS A 1 364 ? -2.307 -19.449 -16.127 1.00 61.25 364 HIS A O 1
ATOM 2917 N N . HIS A 1 365 ? -1.949 -17.346 -15.412 1.00 52.25 365 HIS A N 1
ATOM 2918 C CA . HIS A 1 365 ? -0.476 -17.400 -15.500 1.00 52.25 365 HIS A CA 1
ATOM 2919 C C . HIS A 1 365 ? 0.197 -18.245 -14.414 1.00 52.25 365 HIS A C 1
ATOM 2921 O O . HIS A 1 365 ? 1.311 -18.729 -1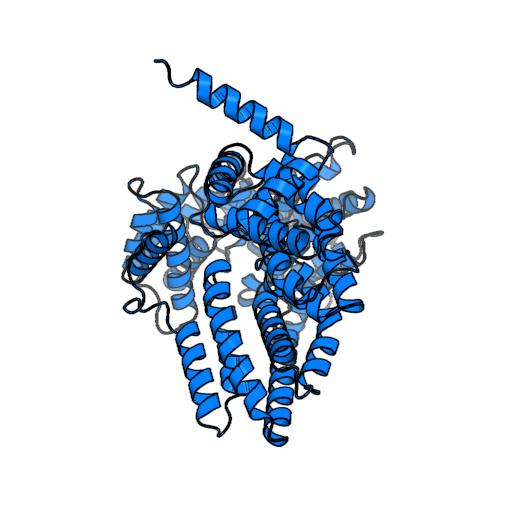4.616 1.00 52.25 365 HIS A O 1
ATOM 2927 N N . THR A 1 366 ? -0.447 -18.433 -13.262 1.00 47.66 366 THR A N 1
ATOM 2928 C CA . THR A 1 366 ? 0.094 -19.234 -12.144 1.00 47.66 366 THR A CA 1
ATOM 2929 C C . THR A 1 366 ? -0.199 -20.732 -12.275 1.00 47.66 366 THR A C 1
ATOM 2931 O O . THR A 1 366 ? 0.460 -21.557 -11.642 1.00 47.66 366 THR A O 1
ATOM 2934 N N . SER A 1 367 ? -1.138 -21.102 -13.145 1.00 46.31 367 SER A N 1
ATOM 2935 C CA . SER A 1 367 ? -1.520 -22.475 -13.459 1.00 46.31 367 SER A CA 1
ATOM 2936 C C . SER A 1 367 ? -0.973 -22.857 -14.842 1.00 46.31 367 SER A C 1
ATOM 2938 O O . SER A 1 367 ? -1.548 -22.512 -15.873 1.00 46.31 367 SER A O 1
ATOM 2940 N N . GLU A 1 368 ? 0.108 -23.649 -14.901 1.00 46.84 368 GLU A N 1
ATOM 2941 C CA . GLU A 1 368 ? 0.640 -24.201 -16.171 1.00 46.84 368 GLU A CA 1
ATOM 2942 C C . GLU A 1 368 ? -0.423 -24.949 -17.006 1.00 46.84 368 GLU A C 1
ATOM 2944 O O . GLU A 1 368 ? -0.245 -25.168 -18.205 1.00 46.84 368 GLU A O 1
ATOM 2949 N N . LYS A 1 369 ? -1.549 -25.329 -16.385 1.00 44.44 369 LYS A N 1
ATOM 2950 C CA . LYS A 1 369 ? -2.630 -26.127 -16.969 1.00 44.44 369 LYS A CA 1
ATOM 2951 C C . LYS A 1 369 ? -3.719 -25.320 -17.690 1.00 44.44 369 LYS A C 1
ATOM 2953 O O . LYS A 1 369 ? -4.607 -25.943 -18.266 1.00 44.44 369 LYS A O 1
ATOM 2958 N N . SER A 1 370 ? -3.684 -23.983 -17.709 1.00 56.03 370 SER A N 1
ATOM 2959 C CA . SER A 1 370 ? -4.786 -23.170 -18.265 1.00 56.03 370 SER A CA 1
ATOM 2960 C C . SER A 1 370 ? -4.331 -21.961 -19.092 1.00 56.03 370 SER A C 1
ATOM 2962 O O . SER A 1 370 ? -4.659 -20.827 -18.755 1.00 56.03 370 SER A O 1
ATOM 2964 N N . ARG A 1 371 ? -3.597 -22.189 -20.189 1.00 66.31 371 ARG A N 1
ATOM 2965 C CA . ARG A 1 371 ? -3.260 -21.122 -21.154 1.00 66.31 371 ARG A CA 1
ATOM 2966 C C . ARG A 1 371 ? -4.498 -20.673 -21.936 1.00 66.31 371 ARG A C 1
ATOM 2968 O O . ARG A 1 371 ? -5.283 -21.517 -22.374 1.00 66.31 371 ARG A O 1
ATOM 2975 N N . LEU A 1 372 ? -4.643 -19.369 -22.173 1.00 78.38 372 LEU A N 1
ATOM 2976 C CA . LEU A 1 372 ? -5.766 -18.809 -22.941 1.00 78.38 372 LEU A CA 1
ATOM 2977 C C . LEU A 1 372 ? -5.732 -19.252 -24.398 1.00 78.38 372 LEU A C 1
ATOM 2979 O O . LEU A 1 372 ? -4.669 -19.280 -24.996 1.00 78.38 372 LEU A O 1
ATOM 2983 N N . ASP A 1 373 ? -6.870 -19.552 -25.018 1.00 82.31 373 ASP A N 1
ATOM 2984 C CA . ASP A 1 373 ? -6.913 -19.856 -26.455 1.00 82.31 373 ASP A CA 1
ATOM 2985 C C . ASP A 1 373 ? -6.423 -18.662 -27.311 1.00 82.31 373 ASP A C 1
ATOM 2987 O O . ASP A 1 373 ? -6.639 -17.505 -26.959 1.00 82.31 373 ASP A O 1
ATOM 2991 N N . ILE A 1 374 ? -5.783 -18.938 -28.454 1.00 83.94 374 ILE A N 1
ATOM 2992 C CA . ILE A 1 374 ? -5.313 -17.923 -29.418 1.00 83.94 374 ILE A CA 1
ATOM 2993 C C . ILE A 1 374 ? -6.478 -17.030 -29.861 1.00 83.94 374 ILE A C 1
ATOM 2995 O O . ILE A 1 374 ? -6.324 -15.816 -29.962 1.00 83.94 374 ILE A O 1
ATOM 2999 N N . SER A 1 375 ? -7.666 -17.610 -30.055 1.00 86.94 375 SER A N 1
ATOM 3000 C CA . SER A 1 375 ? -8.867 -16.853 -30.422 1.00 86.94 375 SER A CA 1
ATOM 3001 C C . SER A 1 375 ? -9.270 -15.814 -29.363 1.00 86.94 375 SER A C 1
ATOM 3003 O O . SER A 1 375 ? -9.748 -14.731 -29.704 1.00 86.94 375 SER A O 1
ATOM 3005 N N . VAL A 1 376 ? -9.049 -16.128 -28.083 1.00 88.00 376 VAL A N 1
ATOM 3006 C CA . VAL A 1 376 ? -9.309 -15.250 -26.933 1.00 88.00 376 VAL A CA 1
ATOM 3007 C C . VAL A 1 376 ? -8.223 -14.189 -26.815 1.00 88.00 376 VAL A C 1
ATOM 3009 O O . VAL A 1 376 ? -8.543 -13.022 -26.608 1.00 88.00 376 VAL A O 1
ATOM 3012 N N . ILE A 1 377 ? -6.958 -14.571 -27.002 1.00 87.12 377 ILE A N 1
ATOM 3013 C CA . ILE A 1 377 ? -5.819 -13.644 -26.990 1.00 87.12 377 ILE A CA 1
ATOM 3014 C C . ILE A 1 377 ? -6.001 -12.569 -28.060 1.00 87.12 377 ILE A C 1
ATOM 3016 O O . ILE A 1 377 ? -5.900 -11.394 -27.733 1.00 87.12 377 ILE A O 1
ATOM 3020 N N . ASN A 1 378 ? -6.365 -12.941 -29.289 1.00 87.50 378 ASN A N 1
ATOM 3021 C CA . ASN A 1 378 ? -6.579 -11.974 -30.369 1.00 87.50 378 ASN A CA 1
ATOM 3022 C C . ASN A 1 378 ? -7.716 -10.990 -30.042 1.00 87.50 378 ASN A C 1
ATOM 3024 O O . ASN A 1 378 ? -7.588 -9.793 -30.281 1.00 87.50 378 ASN A O 1
ATOM 3028 N N . GLN A 1 379 ? -8.814 -11.465 -29.442 1.00 91.00 379 GLN A N 1
ATOM 3029 C CA . GLN A 1 379 ? -9.913 -10.590 -29.012 1.00 91.00 379 GLN A CA 1
ATOM 3030 C C . GLN A 1 379 ? -9.478 -9.626 -27.903 1.00 91.00 379 GLN A C 1
ATOM 3032 O O . GLN A 1 379 ? -9.780 -8.435 -27.973 1.00 91.00 379 GLN A O 1
ATOM 3037 N N . LEU A 1 380 ? -8.747 -10.124 -26.900 1.00 90.94 380 LEU A N 1
ATOM 3038 C CA . LEU A 1 380 ? -8.206 -9.295 -25.824 1.00 90.94 380 LEU A CA 1
ATOM 3039 C C . LEU A 1 380 ? -7.207 -8.267 -26.363 1.00 90.94 380 LEU A C 1
ATOM 3041 O O . LEU A 1 380 ? -7.294 -7.103 -25.995 1.00 90.94 380 LEU A O 1
ATOM 3045 N N . GLN A 1 381 ? -6.314 -8.677 -27.263 1.00 90.75 381 GLN A N 1
ATOM 3046 C CA . GLN A 1 381 ? -5.333 -7.825 -27.932 1.00 90.75 381 GLN A CA 1
ATOM 3047 C C . GLN A 1 381 ? -6.023 -6.660 -28.650 1.00 90.75 381 GLN A C 1
ATOM 3049 O O . GLN A 1 381 ? -5.744 -5.499 -28.356 1.00 90.75 381 GLN A O 1
ATOM 3054 N N . THR A 1 382 ? -6.969 -6.950 -29.548 1.00 90.56 382 THR A N 1
ATOM 3055 C CA . THR A 1 382 ? -7.664 -5.920 -30.333 1.00 90.56 382 THR A CA 1
ATOM 3056 C C . THR A 1 382 ? -8.448 -4.953 -29.446 1.00 90.56 382 THR A C 1
ATOM 3058 O O . THR A 1 382 ? -8.332 -3.736 -29.606 1.00 90.56 382 THR A O 1
ATOM 3061 N N . LEU A 1 383 ? -9.220 -5.472 -28.486 1.00 90.06 383 LEU A N 1
ATOM 3062 C CA . LEU A 1 383 ? -10.020 -4.637 -27.588 1.00 90.06 383 LEU A CA 1
ATOM 3063 C C . LEU A 1 383 ? -9.133 -3.784 -26.680 1.00 90.06 383 LEU A C 1
ATOM 3065 O O . LEU A 1 383 ? -9.357 -2.581 -26.570 1.00 90.06 383 LEU A O 1
ATOM 3069 N N . LEU A 1 384 ? -8.092 -4.368 -26.085 1.00 89.69 384 LEU A N 1
ATOM 3070 C CA . LEU A 1 384 ? -7.196 -3.650 -25.184 1.00 89.69 384 LEU A CA 1
ATOM 3071 C C . LEU A 1 384 ? -6.421 -2.556 -25.921 1.00 89.69 384 LEU A C 1
ATOM 3073 O O . LEU A 1 384 ? -6.319 -1.450 -25.398 1.00 89.69 384 LEU A O 1
ATOM 3077 N N . PHE A 1 385 ? -5.951 -2.816 -27.146 1.00 88.81 385 PHE A N 1
ATOM 3078 C CA . PHE A 1 385 ? -5.318 -1.790 -27.977 1.00 88.81 385 PHE A CA 1
ATOM 3079 C C . PHE A 1 385 ? -6.276 -0.639 -28.293 1.00 88.81 385 PHE A C 1
ATOM 3081 O O . PHE A 1 385 ? -5.911 0.527 -28.158 1.00 88.81 385 PHE A O 1
ATOM 3088 N N . SER A 1 386 ? -7.527 -0.953 -28.645 1.00 87.75 386 SER A N 1
ATOM 3089 C CA . SER A 1 386 ? -8.542 0.074 -28.903 1.00 87.75 386 SER A CA 1
ATOM 3090 C C . SER A 1 386 ? -8.831 0.928 -27.668 1.00 87.75 386 SER A C 1
ATOM 3092 O O . SER A 1 386 ? -9.022 2.137 -27.789 1.00 87.75 386 SER A O 1
ATOM 3094 N N . CYS A 1 387 ? -8.813 0.318 -26.478 1.00 86.06 387 CYS A N 1
ATOM 3095 C CA . CYS A 1 387 ? -8.913 1.054 -25.233 1.00 86.06 387 CYS A CA 1
ATOM 3096 C C . CYS A 1 387 ? -7.682 1.947 -25.077 1.00 86.06 387 CYS A C 1
ATOM 3098 O O . CYS A 1 387 ? -7.857 3.151 -24.967 1.00 86.06 387 CYS A O 1
ATOM 3100 N N . LEU A 1 388 ? -6.456 1.415 -25.163 1.00 83.88 388 LEU A N 1
ATOM 3101 C CA . LEU A 1 388 ? -5.216 2.179 -24.956 1.00 83.88 388 LEU A CA 1
ATOM 3102 C C . LEU A 1 388 ? -5.167 3.512 -25.726 1.00 83.88 388 LEU A C 1
ATOM 3104 O O . LEU A 1 388 ? -4.644 4.490 -25.198 1.00 83.88 388 LEU A O 1
ATOM 3108 N N . LEU A 1 389 ? -5.760 3.591 -26.917 1.00 83.31 389 LEU A N 1
ATOM 3109 C CA . LEU A 1 389 ? -5.825 4.822 -27.715 1.00 83.31 389 LEU A CA 1
ATOM 3110 C C . LEU A 1 389 ? -6.819 5.890 -27.211 1.00 83.31 389 LEU A C 1
ATOM 3112 O O . LEU A 1 389 ? -6.763 7.027 -27.670 1.00 83.31 389 LEU A O 1
ATOM 3116 N N . LYS A 1 390 ? -7.729 5.558 -26.294 1.00 80.38 390 LYS A N 1
ATOM 3117 C CA . LYS A 1 390 ? -8.690 6.490 -25.688 1.00 80.38 390 LYS A CA 1
ATOM 3118 C C . LYS A 1 390 ? -8.051 7.253 -24.513 1.00 80.38 390 LYS A C 1
ATOM 3120 O O . LYS A 1 390 ? -7.388 6.664 -23.650 1.00 80.38 390 LYS A O 1
ATOM 3125 N N . GLU A 1 391 ? -8.291 8.561 -24.458 1.00 63.81 391 GLU A N 1
ATOM 3126 C CA . GLU A 1 391 ? -7.889 9.440 -23.349 1.00 63.81 391 GLU A CA 1
ATOM 3127 C C . GLU A 1 391 ? -8.799 9.264 -22.118 1.00 63.81 391 GLU A C 1
ATOM 3129 O O . GLU A 1 391 ? -9.969 8.904 -22.247 1.00 63.81 391 GLU A O 1
ATOM 3134 N N . GLY A 1 392 ? -8.261 9.502 -20.915 1.00 55.28 392 GLY A N 1
ATOM 3135 C CA . GLY A 1 392 ? -9.037 9.567 -19.665 1.00 55.28 392 GLY A CA 1
ATOM 3136 C C . GLY A 1 392 ? -9.464 8.234 -19.040 1.00 55.28 392 GLY A C 1
ATOM 3137 O O . GLY A 1 392 ? -10.119 8.235 -18.005 1.00 55.28 392 GLY A O 1
ATOM 3138 N N . ILE A 1 393 ? -9.099 7.091 -19.624 1.00 55.16 393 ILE A N 1
ATOM 3139 C CA . ILE A 1 393 ? -9.415 5.777 -19.047 1.00 55.16 393 ILE A CA 1
ATOM 3140 C C . ILE A 1 393 ? -8.242 5.316 -18.158 1.00 55.16 393 ILE A C 1
ATOM 3142 O O . ILE A 1 393 ? -7.110 5.279 -18.644 1.00 55.16 393 ILE A O 1
ATOM 3146 N N . PRO A 1 394 ? -8.465 4.935 -16.887 1.00 55.12 394 PRO A N 1
ATOM 3147 C CA . PRO A 1 394 ? -7.427 4.346 -16.045 1.00 55.12 394 PRO A CA 1
ATOM 3148 C C . PRO A 1 394 ? -7.097 2.922 -16.524 1.00 55.12 394 PRO A C 1
ATOM 3150 O O . PRO A 1 394 ? -7.975 2.065 -16.633 1.00 55.12 394 PRO A O 1
ATOM 3153 N N . TYR A 1 395 ? -5.824 2.659 -16.838 1.00 64.38 395 TYR A N 1
ATOM 3154 C CA . TYR A 1 395 ? -5.359 1.351 -17.315 1.00 64.38 395 TYR A CA 1
ATOM 3155 C C . TYR A 1 395 ? -4.617 0.592 -16.235 1.00 64.38 395 TYR A C 1
ATOM 3157 O O . TYR A 1 395 ? -3.726 1.126 -15.583 1.00 64.38 395 TYR A O 1
ATOM 3165 N N . HIS A 1 396 ? -4.900 -0.704 -16.146 1.00 69.25 396 HIS A N 1
ATOM 3166 C CA . HIS A 1 396 ? -4.121 -1.616 -15.328 1.00 69.25 396 HIS A CA 1
ATOM 3167 C C . HIS A 1 396 ? -2.981 -2.210 -16.171 1.00 69.25 396 HIS A C 1
ATOM 3169 O O . HIS A 1 396 ? -3.213 -3.103 -16.991 1.00 69.25 396 HIS A O 1
ATOM 3175 N N . GLY A 1 397 ? -1.743 -1.736 -15.979 1.00 78.06 397 GLY A N 1
ATOM 3176 C CA . GLY A 1 397 ? -0.570 -2.189 -16.748 1.00 78.06 397 GLY A CA 1
ATOM 3177 C C . GLY A 1 397 ? -0.335 -3.706 -16.674 1.00 78.06 397 GLY A C 1
ATOM 3178 O O . GLY A 1 397 ? 0.104 -4.319 -17.646 1.00 78.06 397 GLY A O 1
ATOM 3179 N N . GLY A 1 398 ? -0.757 -4.340 -15.573 1.00 81.69 398 GLY A N 1
ATOM 3180 C CA . GLY A 1 398 ? -0.768 -5.800 -15.426 1.00 81.69 398 GLY A CA 1
ATOM 3181 C C . GLY A 1 398 ? -1.573 -6.535 -16.508 1.00 81.69 398 GLY A C 1
ATOM 3182 O O . GLY A 1 398 ? -1.091 -7.529 -17.042 1.00 81.69 398 GLY A O 1
ATOM 3183 N N . VAL A 1 399 ? -2.739 -6.021 -16.926 1.00 84.25 399 VAL A N 1
ATOM 3184 C CA . VAL A 1 399 ? -3.557 -6.652 -17.983 1.00 84.25 399 VAL A CA 1
ATOM 3185 C C . VAL A 1 399 ? -2.818 -6.628 -19.319 1.00 84.25 399 VAL A C 1
ATOM 3187 O O . VAL A 1 399 ? -2.801 -7.632 -20.032 1.00 84.25 399 VAL A O 1
ATOM 3190 N N . VAL A 1 400 ? -2.170 -5.502 -19.637 1.00 88.12 400 VAL A N 1
ATOM 3191 C CA . VAL A 1 400 ? -1.342 -5.362 -20.844 1.00 88.12 400 VAL A CA 1
ATOM 3192 C C . VAL A 1 400 ? -0.192 -6.361 -20.808 1.00 88.12 400 VAL A C 1
ATOM 3194 O O . VAL A 1 400 ? 0.002 -7.089 -21.778 1.00 88.12 400 VAL A O 1
ATOM 3197 N N . ASN A 1 401 ? 0.509 -6.461 -19.676 1.00 88.31 401 ASN A N 1
ATOM 3198 C CA . ASN A 1 401 ? 1.580 -7.435 -19.492 1.00 88.31 401 ASN A CA 1
ATOM 3199 C C . ASN A 1 401 ? 1.097 -8.879 -19.688 1.00 88.31 401 ASN A C 1
ATOM 3201 O O . ASN A 1 401 ? 1.726 -9.639 -20.419 1.00 88.31 401 ASN A O 1
ATOM 3205 N N . HIS A 1 402 ? -0.038 -9.258 -19.093 1.00 86.75 402 HIS A N 1
ATOM 3206 C CA . HIS A 1 402 ? -0.595 -10.604 -19.236 1.00 86.75 402 HIS A CA 1
ATOM 3207 C C . HIS A 1 402 ? -0.862 -10.967 -20.697 1.00 86.75 402 HIS A C 1
ATOM 3209 O O . HIS A 1 402 ? -0.421 -12.023 -21.155 1.00 86.75 402 HIS A O 1
ATOM 3215 N N . VAL A 1 403 ? -1.544 -10.084 -21.433 1.00 88.44 403 VAL A N 1
ATOM 3216 C CA . VAL A 1 403 ? -1.850 -10.302 -22.853 1.00 88.44 403 VAL A CA 1
ATOM 3217 C C . VAL A 1 403 ? -0.564 -10.337 -23.681 1.00 88.44 403 VAL A C 1
ATOM 3219 O O . VAL A 1 403 ? -0.393 -11.242 -24.495 1.00 88.44 403 VAL A O 1
ATOM 3222 N N . ALA A 1 404 ? 0.375 -9.421 -23.435 1.00 88.56 404 ALA A N 1
ATOM 3223 C CA . ALA A 1 404 ? 1.652 -9.382 -24.142 1.00 88.56 404 ALA A CA 1
ATOM 3224 C C . ALA A 1 404 ? 2.499 -10.644 -23.887 1.00 88.56 404 ALA A C 1
ATOM 3226 O O . ALA A 1 404 ? 3.082 -11.195 -24.819 1.00 88.56 404 ALA A O 1
ATOM 3227 N N . CYS A 1 405 ? 2.510 -11.155 -22.652 1.00 86.69 405 CYS A N 1
ATOM 3228 C CA . CYS A 1 405 ? 3.162 -12.412 -22.291 1.00 86.69 405 CYS A CA 1
ATOM 3229 C C . CYS A 1 405 ? 2.510 -13.621 -22.978 1.00 86.69 405 CYS A C 1
ATOM 3231 O O . CYS A 1 405 ? 3.223 -14.499 -23.452 1.00 86.69 405 CYS A O 1
ATOM 3233 N N . GLU A 1 406 ? 1.178 -13.688 -23.060 1.00 86.38 406 GLU A N 1
ATOM 3234 C CA . GLU A 1 406 ? 0.477 -14.760 -23.785 1.00 86.38 406 GLU A CA 1
ATOM 3235 C C . GLU A 1 406 ? 0.797 -14.740 -25.288 1.00 86.38 406 GLU A C 1
ATOM 3237 O O . GLU A 1 406 ? 1.092 -15.789 -25.868 1.00 86.38 406 GLU A O 1
ATOM 3242 N N . ILE A 1 407 ? 0.809 -13.554 -25.912 1.00 87.06 407 ILE A N 1
ATOM 3243 C CA . ILE A 1 407 ? 1.226 -13.376 -27.313 1.00 87.06 407 ILE A CA 1
ATOM 3244 C C . ILE A 1 407 ? 2.663 -13.869 -27.489 1.00 87.06 407 ILE A C 1
ATOM 3246 O O . ILE A 1 407 ? 2.909 -14.748 -28.315 1.00 87.06 407 ILE A O 1
ATOM 3250 N N . PHE A 1 408 ? 3.590 -13.390 -26.659 1.00 85.06 408 PHE A N 1
ATOM 3251 C CA . PHE A 1 408 ? 4.993 -13.789 -26.714 1.00 85.06 408 PHE A CA 1
ATOM 3252 C C . PHE A 1 408 ? 5.172 -15.301 -26.527 1.00 85.06 408 PHE A C 1
ATOM 3254 O O . PHE A 1 408 ? 5.858 -15.965 -27.302 1.00 85.06 408 PHE A O 1
ATOM 3261 N N . MET A 1 409 ? 4.510 -15.897 -25.537 1.00 82.44 409 MET A N 1
ATOM 3262 C CA . MET A 1 409 ? 4.667 -17.317 -25.234 1.00 82.44 409 MET A CA 1
ATOM 3263 C C . MET A 1 409 ? 4.083 -18.227 -26.316 1.00 82.44 409 MET A C 1
ATOM 3265 O O . MET A 1 409 ? 4.664 -19.287 -26.577 1.00 82.44 409 MET A O 1
ATOM 3269 N N . LYS A 1 410 ? 2.965 -17.837 -26.943 1.00 82.56 410 LYS A N 1
ATOM 3270 C CA . LYS A 1 410 ? 2.289 -18.637 -27.975 1.00 82.56 410 LYS A CA 1
ATOM 3271 C C . LYS A 1 410 ? 2.797 -18.399 -29.386 1.00 82.56 410 LYS A C 1
ATOM 3273 O O . LYS A 1 410 ? 2.926 -19.357 -30.141 1.00 82.56 410 LYS A O 1
ATOM 3278 N N . GLN A 1 411 ? 3.026 -17.143 -29.739 1.00 81.38 411 GLN A N 1
ATOM 3279 C CA . GLN A 1 411 ? 3.354 -16.726 -31.100 1.00 81.38 411 GLN A CA 1
ATOM 3280 C C . GLN A 1 411 ? 4.854 -16.474 -31.281 1.00 81.38 411 GLN A C 1
ATOM 3282 O O . GLN A 1 411 ? 5.310 -16.408 -32.416 1.00 81.38 411 GLN A O 1
ATOM 3287 N N . LYS A 1 412 ? 5.627 -16.396 -30.183 1.00 82.19 412 LYS A N 1
ATOM 3288 C CA . LYS A 1 412 ? 7.081 -16.143 -30.192 1.00 82.19 412 LYS A CA 1
ATOM 3289 C C . LYS A 1 412 ? 7.466 -14.819 -30.858 1.00 82.19 412 LYS A C 1
ATOM 3291 O O . LYS A 1 412 ? 8.561 -14.701 -31.391 1.00 82.19 412 LYS A O 1
ATOM 3296 N N . VAL A 1 413 ? 6.569 -13.838 -30.791 1.00 83.81 413 VAL A N 1
ATOM 3297 C CA . VAL A 1 413 ? 6.756 -12.470 -31.291 1.00 83.81 413 VAL A CA 1
ATOM 3298 C C . VAL A 1 413 ? 6.322 -11.468 -30.229 1.00 83.81 413 VAL A C 1
ATOM 3300 O O . VAL A 1 413 ? 5.480 -11.782 -29.379 1.00 83.81 413 VAL A O 1
ATOM 3303 N N . ASN A 1 414 ? 6.888 -10.265 -30.262 1.00 86.19 414 ASN A N 1
ATOM 3304 C CA . ASN A 1 414 ? 6.426 -9.166 -29.431 1.00 86.19 414 ASN A CA 1
ATOM 3305 C C . ASN A 1 414 ? 5.142 -8.560 -30.024 1.00 86.19 414 ASN A C 1
ATOM 3307 O O . ASN A 1 414 ? 4.822 -8.696 -31.204 1.00 86.19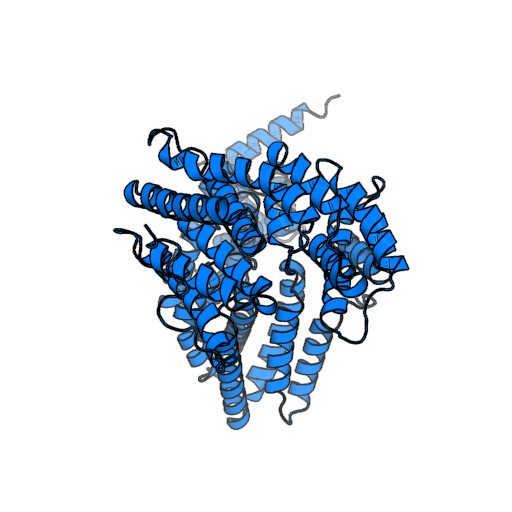 414 ASN A O 1
ATOM 3311 N N . TRP A 1 415 ? 4.357 -7.891 -29.181 1.00 88.94 415 TRP A N 1
ATOM 3312 C CA . TRP A 1 415 ? 3.100 -7.284 -29.607 1.00 88.94 415 TRP A CA 1
ATOM 3313 C C . TRP A 1 415 ? 3.368 -6.012 -30.432 1.00 88.94 415 TRP A C 1
ATOM 3315 O O . TRP A 1 415 ? 3.504 -4.922 -29.884 1.00 88.94 415 TRP A O 1
ATOM 3325 N N . GLY A 1 416 ? 3.412 -6.143 -31.761 1.00 85.75 416 GLY A N 1
ATOM 3326 C CA . GLY A 1 416 ? 3.762 -5.053 -32.681 1.00 85.75 416 GLY A CA 1
ATOM 3327 C C . GLY A 1 416 ? 2.934 -3.770 -32.523 1.00 85.75 416 GLY A C 1
ATOM 3328 O O . GLY A 1 416 ? 3.507 -2.682 -32.464 1.00 85.75 416 GLY A O 1
ATOM 3329 N N . GLU A 1 417 ? 1.604 -3.858 -32.383 1.00 87.62 417 GLU A N 1
ATOM 3330 C CA . GLU A 1 417 ? 0.778 -2.653 -32.195 1.00 87.62 417 GLU A CA 1
ATOM 3331 C C . GLU A 1 417 ? 1.091 -1.928 -30.878 1.00 87.62 417 GLU A C 1
ATOM 3333 O O . GLU A 1 417 ? 1.062 -0.698 -30.824 1.00 87.62 417 GLU A O 1
ATOM 3338 N N . LEU A 1 418 ? 1.456 -2.666 -29.826 1.00 89.62 418 LEU A N 1
ATOM 3339 C CA . LEU A 1 418 ? 1.891 -2.073 -28.563 1.00 89.62 418 LEU A CA 1
ATOM 3340 C C . LEU A 1 418 ? 3.214 -1.301 -28.726 1.00 89.62 418 LEU A C 1
ATOM 3342 O O . LEU A 1 418 ? 3.388 -0.245 -28.118 1.00 89.62 418 LEU A O 1
ATOM 3346 N N . GLY A 1 419 ? 4.109 -1.766 -29.603 1.00 87.38 419 GLY A N 1
ATOM 3347 C CA . GLY A 1 419 ? 5.314 -1.025 -29.986 1.00 87.38 419 GLY A CA 1
ATOM 3348 C C . GLY A 1 419 ? 4.981 0.318 -30.644 1.00 87.38 419 GLY A C 1
ATOM 3349 O O . GLY A 1 419 ? 5.539 1.351 -30.268 1.00 87.38 419 GLY A O 1
ATOM 3350 N N . LEU A 1 420 ? 4.002 0.331 -31.560 1.00 85.75 420 LEU A N 1
ATOM 3351 C CA . LEU A 1 420 ? 3.538 1.560 -32.221 1.00 85.75 420 LEU A CA 1
ATOM 3352 C C . LEU A 1 420 ? 2.932 2.535 -31.211 1.00 85.75 420 LEU A C 1
ATOM 3354 O O . LEU A 1 420 ? 3.179 3.741 -31.285 1.00 85.75 420 LEU A O 1
ATOM 3358 N N . TYR A 1 421 ? 2.173 2.011 -30.245 1.00 89.75 421 TYR A N 1
ATOM 3359 C CA . TYR A 1 421 ? 1.635 2.798 -29.142 1.00 89.75 421 TYR A CA 1
ATOM 3360 C C . TYR A 1 421 ? 2.753 3.476 -28.348 1.00 89.75 421 TYR A C 1
ATOM 3362 O O . TYR A 1 421 ? 2.714 4.695 -28.190 1.00 89.75 421 TYR A O 1
ATOM 3370 N N . PHE A 1 422 ? 3.774 2.737 -27.900 1.00 89.50 422 PHE A N 1
ATOM 3371 C CA . PHE A 1 422 ? 4.872 3.331 -27.133 1.00 89.50 422 PHE A CA 1
ATOM 3372 C C . PHE A 1 422 ? 5.644 4.376 -27.939 1.00 89.50 422 PHE A C 1
ATOM 3374 O O . PHE A 1 422 ? 5.964 5.444 -27.416 1.00 89.50 422 PHE A O 1
ATOM 3381 N N . ALA A 1 423 ? 5.898 4.102 -29.220 1.00 86.00 423 ALA A N 1
ATOM 3382 C CA . ALA A 1 423 ? 6.585 5.031 -30.104 1.00 86.00 423 ALA A CA 1
ATOM 3383 C C . ALA A 1 423 ? 5.815 6.349 -30.284 1.00 86.00 423 ALA A C 1
ATOM 3385 O O . ALA A 1 423 ? 6.438 7.410 -30.351 1.00 86.00 423 ALA A O 1
ATOM 3386 N N . ALA A 1 424 ? 4.482 6.296 -30.365 1.00 87.31 424 ALA A N 1
ATOM 3387 C CA . ALA A 1 424 ? 3.636 7.474 -30.528 1.00 87.31 424 ALA A CA 1
ATOM 3388 C C . ALA A 1 424 ? 3.405 8.224 -29.205 1.00 87.31 424 ALA A C 1
ATOM 3390 O O . ALA A 1 424 ? 3.517 9.450 -29.153 1.00 87.31 424 ALA A O 1
ATOM 3391 N N . GLN A 1 425 ? 3.097 7.493 -28.132 1.00 89.00 425 GLN A N 1
ATOM 3392 C CA . GLN A 1 425 ? 2.637 8.065 -26.866 1.00 89.00 425 GLN A CA 1
ATOM 3393 C C . GLN A 1 425 ? 3.765 8.529 -25.950 1.00 89.00 425 GLN A C 1
ATOM 3395 O O . GLN A 1 425 ? 3.512 9.355 -25.076 1.00 89.00 425 GLN A O 1
ATOM 3400 N N . SER A 1 426 ? 5.019 8.125 -26.182 1.00 87.19 426 SER A N 1
ATOM 3401 C CA . SER A 1 426 ? 6.144 8.591 -25.358 1.00 87.19 426 SER A CA 1
ATOM 3402 C C . SER A 1 426 ? 6.302 10.117 -25.339 1.00 87.19 426 SER A C 1
ATOM 3404 O O . SER A 1 426 ? 6.827 10.663 -24.373 1.00 87.19 426 SER A O 1
ATOM 3406 N N . LYS A 1 427 ? 5.832 10.821 -26.378 1.00 87.12 427 LYS A N 1
ATOM 3407 C CA . LYS A 1 427 ? 5.859 12.292 -26.456 1.00 87.12 427 LYS A CA 1
ATOM 3408 C C . LYS A 1 427 ? 4.592 12.960 -25.925 1.00 87.12 427 LYS A C 1
ATOM 3410 O O . LYS A 1 427 ? 4.665 14.113 -25.513 1.00 87.12 427 LYS A O 1
ATOM 3415 N N . ILE A 1 428 ? 3.457 12.266 -25.976 1.00 86.25 428 ILE A N 1
ATOM 3416 C CA . ILE A 1 428 ? 2.132 12.816 -25.657 1.00 86.25 428 ILE A CA 1
ATOM 3417 C C . ILE A 1 428 ? 1.813 12.563 -24.182 1.00 86.25 428 ILE A C 1
ATOM 3419 O O . ILE A 1 428 ? 1.570 13.503 -23.433 1.00 86.25 428 ILE A O 1
ATOM 3423 N N . ASP A 1 429 ? 1.902 11.303 -23.757 1.00 86.19 429 ASP A N 1
ATOM 3424 C CA . ASP A 1 429 ? 1.614 10.847 -22.401 1.00 86.19 429 ASP A CA 1
ATOM 3425 C C . ASP A 1 429 ? 2.757 9.948 -21.906 1.00 86.19 429 ASP A C 1
ATOM 3427 O O . ASP A 1 429 ? 2.675 8.715 -21.833 1.00 86.19 429 ASP A O 1
ATOM 3431 N N . PHE A 1 430 ? 3.893 10.591 -21.625 1.00 86.81 430 PHE A N 1
ATOM 3432 C CA . PHE A 1 430 ? 5.129 9.911 -21.243 1.00 86.81 430 PHE A CA 1
ATOM 3433 C C . PHE A 1 430 ? 4.968 9.078 -19.968 1.00 86.81 430 PHE A C 1
ATOM 3435 O O . PHE A 1 430 ? 5.432 7.942 -19.921 1.00 86.81 430 PHE A O 1
ATOM 3442 N N . GLN A 1 431 ? 4.305 9.623 -18.945 1.00 87.69 431 GLN A N 1
ATOM 3443 C CA . GLN A 1 431 ? 4.137 8.945 -17.661 1.00 87.69 431 GLN A CA 1
ATOM 3444 C C . GLN A 1 431 ? 3.341 7.651 -17.828 1.00 87.69 431 GLN A C 1
ATOM 3446 O O . GLN A 1 431 ? 3.793 6.592 -17.394 1.00 87.69 431 GLN A O 1
ATOM 3451 N N . ARG A 1 432 ? 2.197 7.705 -18.518 1.00 85.38 432 ARG A N 1
ATOM 3452 C CA . ARG A 1 432 ? 1.396 6.510 -18.795 1.00 85.38 432 ARG A CA 1
ATOM 3453 C C . ARG A 1 432 ? 2.143 5.514 -19.675 1.00 85.38 432 ARG A C 1
ATOM 3455 O O . ARG A 1 432 ? 2.051 4.309 -19.453 1.00 85.38 432 ARG A O 1
ATOM 3462 N N . THR A 1 433 ? 2.897 6.010 -20.654 1.00 89.25 433 THR A N 1
ATOM 3463 C CA . THR A 1 433 ? 3.743 5.182 -21.525 1.00 89.25 433 THR A CA 1
ATOM 3464 C C . THR A 1 433 ? 4.769 4.404 -20.705 1.00 89.25 433 THR A C 1
ATOM 3466 O O . THR A 1 433 ? 4.830 3.182 -20.823 1.00 89.25 433 THR A O 1
ATOM 3469 N N . VAL A 1 434 ? 5.529 5.081 -19.837 1.00 90.56 434 VAL A N 1
ATOM 3470 C CA . VAL A 1 434 ? 6.522 4.441 -18.963 1.00 90.56 434 VAL A CA 1
ATOM 3471 C C . VAL A 1 434 ? 5.855 3.491 -17.975 1.00 90.56 434 VAL A C 1
ATOM 3473 O O . VAL A 1 434 ? 6.340 2.377 -17.813 1.00 90.56 434 VAL A O 1
ATOM 3476 N N . TYR A 1 435 ? 4.724 3.876 -17.375 1.00 87.50 435 TYR A N 1
ATOM 3477 C CA . TYR A 1 435 ? 3.971 3.022 -16.453 1.00 87.50 435 TYR A CA 1
ATOM 3478 C C . TYR A 1 435 ? 3.544 1.693 -17.095 1.00 87.50 435 TYR A C 1
ATOM 3480 O O . TYR A 1 435 ? 3.676 0.635 -16.482 1.00 87.50 435 TYR A O 1
ATOM 3488 N N . ILE A 1 436 ? 3.059 1.715 -18.339 1.00 87.94 436 ILE A N 1
ATOM 3489 C CA . ILE A 1 436 ? 2.697 0.484 -19.055 1.00 87.94 436 ILE A CA 1
ATOM 3490 C C . ILE A 1 436 ? 3.958 -0.294 -19.448 1.00 87.94 436 ILE A C 1
ATOM 3492 O O . ILE A 1 436 ? 3.989 -1.513 -19.299 1.00 87.94 436 ILE A O 1
ATOM 3496 N N . PHE A 1 437 ? 5.000 0.397 -19.919 1.00 89.62 437 PHE A N 1
ATOM 3497 C CA . PHE A 1 437 ? 6.250 -0.225 -20.356 1.00 89.62 437 PHE A CA 1
ATOM 3498 C C . PHE A 1 437 ? 6.964 -0.968 -19.215 1.00 89.62 437 PHE A C 1
ATOM 3500 O O . PHE A 1 437 ? 7.351 -2.118 -19.395 1.00 89.62 437 PHE A O 1
ATOM 3507 N N . GLN A 1 438 ? 7.055 -0.376 -18.018 1.00 89.50 438 GLN A N 1
ATOM 3508 C CA . GLN A 1 438 ? 7.670 -1.022 -16.847 1.00 89.50 438 GLN A CA 1
ATOM 3509 C C . GLN A 1 438 ? 6.909 -2.264 -16.361 1.00 89.50 438 GLN A C 1
ATOM 3511 O O . GLN A 1 438 ? 7.473 -3.110 -15.671 1.00 89.50 438 GLN A O 1
ATOM 3516 N N . CYS A 1 439 ? 5.618 -2.389 -16.694 1.00 87.62 439 CYS A N 1
ATOM 3517 C CA . CYS A 1 439 ? 4.830 -3.560 -16.319 1.00 87.62 439 CYS A CA 1
ATOM 3518 C C . CYS A 1 439 ? 5.179 -4.794 -17.154 1.00 87.62 439 CYS A C 1
ATOM 3520 O O . CYS A 1 439 ? 4.743 -5.883 -16.793 1.00 87.62 439 CYS A O 1
ATOM 3522 N N . LEU A 1 440 ? 5.905 -4.646 -18.266 1.00 87.81 440 LEU A N 1
ATOM 3523 C CA . LEU A 1 440 ? 6.246 -5.758 -19.146 1.00 87.81 440 LEU A CA 1
ATOM 3524 C C . LEU A 1 440 ? 7.314 -6.640 -18.487 1.00 87.81 440 LEU A C 1
ATOM 3526 O O . LEU A 1 440 ? 8.417 -6.192 -18.183 1.00 87.81 440 LEU A O 1
ATOM 3530 N N . THR A 1 441 ? 6.977 -7.906 -18.234 1.00 85.06 441 THR A N 1
ATOM 3531 C CA . THR A 1 441 ? 7.826 -8.861 -17.496 1.00 85.06 441 THR A CA 1
ATOM 3532 C C . THR A 1 441 ? 8.416 -9.953 -18.384 1.00 85.06 441 THR A C 1
ATOM 3534 O O . THR A 1 441 ? 8.720 -11.046 -17.906 1.00 85.06 441 THR A O 1
ATOM 3537 N N . MET A 1 442 ? 8.526 -9.694 -19.681 1.00 84.94 442 MET A N 1
ATOM 3538 C CA . MET A 1 442 ? 9.045 -10.622 -20.681 1.00 84.94 442 MET A CA 1
ATOM 3539 C C . MET A 1 442 ? 10.141 -9.946 -21.513 1.00 84.94 442 MET A C 1
ATOM 3541 O O . MET A 1 442 ? 10.137 -8.717 -21.622 1.00 84.94 442 MET A O 1
ATOM 3545 N N . PRO A 1 443 ? 11.060 -10.715 -22.122 1.00 84.25 443 PRO A N 1
ATOM 3546 C CA . PRO A 1 443 ? 12.076 -10.142 -22.993 1.00 84.25 443 PRO A CA 1
ATOM 3547 C C . PRO A 1 443 ? 11.441 -9.449 -24.210 1.00 84.25 443 PRO A C 1
ATOM 3549 O O . PRO A 1 443 ? 10.502 -9.955 -24.836 1.00 84.25 443 PRO A O 1
ATOM 3552 N N . LEU A 1 444 ? 11.969 -8.270 -24.539 1.00 83.06 444 LEU A N 1
ATOM 3553 C CA . LEU A 1 444 ? 11.583 -7.446 -25.689 1.00 83.06 444 LEU A CA 1
ATOM 3554 C C . LEU A 1 444 ? 12.734 -7.444 -26.699 1.00 83.06 444 LEU A C 1
ATOM 3556 O O . LEU A 1 444 ? 13.297 -6.402 -27.001 1.00 83.06 444 LEU A O 1
ATOM 3560 N N . GLU A 1 445 ? 13.135 -8.633 -27.140 1.00 69.25 445 GLU A N 1
ATOM 3561 C CA . GLU A 1 445 ? 14.353 -8.847 -27.935 1.00 69.25 445 GLU A CA 1
ATOM 3562 C C . GLU A 1 445 ? 14.109 -8.787 -29.451 1.00 69.25 445 GLU A C 1
ATOM 3564 O O . GLU A 1 445 ? 15.057 -8.847 -30.234 1.00 69.25 445 GLU A O 1
ATOM 3569 N N . GLU A 1 446 ? 12.852 -8.682 -29.900 1.00 78.69 446 GLU A N 1
ATOM 3570 C CA . GLU A 1 446 ? 12.555 -8.548 -31.323 1.00 78.69 446 GLU A CA 1
ATOM 3571 C C . GLU A 1 446 ? 13.077 -7.203 -31.845 1.00 78.69 446 GLU A C 1
ATOM 3573 O O . GLU A 1 446 ? 12.556 -6.142 -31.501 1.00 78.69 446 GLU A O 1
ATOM 3578 N N . GLU A 1 447 ? 14.090 -7.261 -32.714 1.00 76.75 447 GLU A N 1
ATOM 3579 C CA . GLU A 1 447 ? 14.792 -6.095 -33.271 1.00 76.75 447 GLU A CA 1
ATOM 3580 C C . GLU A 1 447 ? 13.815 -5.053 -33.839 1.00 76.75 447 GLU A C 1
ATOM 3582 O O . GLU A 1 447 ? 13.921 -3.871 -33.528 1.00 76.75 447 GLU A O 1
ATOM 3587 N N . MET A 1 448 ? 12.772 -5.492 -34.557 1.00 80.25 448 MET A N 1
ATOM 3588 C CA . MET A 1 448 ? 11.737 -4.596 -35.090 1.00 80.25 448 MET A CA 1
ATOM 3589 C C . MET A 1 448 ? 10.926 -3.878 -34.003 1.00 80.25 448 MET A C 1
ATOM 3591 O O . MET A 1 448 ? 10.541 -2.722 -34.185 1.00 80.25 448 MET A O 1
ATOM 3595 N N . PHE A 1 449 ? 10.638 -4.547 -32.885 1.00 83.25 449 PHE A N 1
ATOM 3596 C CA . PHE A 1 449 ? 9.929 -3.936 -31.762 1.00 83.25 449 PHE A CA 1
ATOM 3597 C C . PHE A 1 449 ? 10.831 -2.915 -31.061 1.00 83.25 449 PHE A C 1
ATOM 3599 O O . PHE A 1 449 ? 10.409 -1.789 -30.789 1.00 83.25 449 PHE A O 1
ATOM 3606 N N . VAL A 1 450 ? 12.091 -3.280 -30.814 1.00 82.50 450 VAL A N 1
ATOM 3607 C CA . VAL A 1 450 ? 13.083 -2.396 -30.193 1.00 82.50 450 VAL A CA 1
ATOM 3608 C C . VAL A 1 450 ? 13.322 -1.150 -31.041 1.00 82.50 450 VAL A C 1
ATOM 3610 O O . VAL A 1 450 ? 13.237 -0.038 -30.519 1.00 82.50 450 VAL A O 1
ATOM 3613 N N . ASP A 1 451 ? 13.534 -1.312 -32.346 1.00 82.69 451 ASP A N 1
ATOM 3614 C CA . ASP A 1 451 ? 13.778 -0.206 -33.277 1.00 82.69 451 ASP A CA 1
ATOM 3615 C C . ASP A 1 451 ? 12.615 0.770 -33.386 1.00 82.69 451 ASP A C 1
ATOM 3617 O O . ASP A 1 451 ? 12.804 1.961 -33.646 1.00 82.69 451 ASP A O 1
ATOM 3621 N N . MET A 1 452 ? 11.404 0.287 -33.138 1.00 85.94 452 MET A N 1
ATOM 3622 C CA . MET A 1 452 ? 10.213 1.116 -33.106 1.00 85.94 452 MET A CA 1
ATOM 3623 C C . MET A 1 452 ? 10.133 1.955 -31.824 1.00 85.94 452 MET A C 1
ATOM 3625 O O . MET A 1 452 ? 9.850 3.154 -31.880 1.00 85.94 452 MET A O 1
ATOM 3629 N N . VAL A 1 453 ? 10.385 1.343 -30.665 1.00 86.62 453 VAL A N 1
ATOM 3630 C CA . VAL A 1 453 ? 10.155 1.961 -29.348 1.00 86.62 453 VAL A CA 1
ATOM 3631 C C . VAL A 1 453 ? 11.344 2.802 -28.887 1.00 86.62 453 VAL A C 1
ATOM 3633 O O . VAL A 1 453 ? 11.178 3.937 -28.420 1.00 86.62 453 VAL A O 1
ATOM 3636 N N . ALA A 1 454 ? 12.554 2.260 -29.014 1.00 86.88 454 ALA A N 1
ATOM 3637 C CA . ALA A 1 454 ? 13.748 2.806 -28.389 1.00 86.88 454 ALA A CA 1
ATOM 3638 C C . ALA A 1 454 ? 14.090 4.237 -28.834 1.00 86.88 454 ALA A C 1
ATOM 3640 O O . ALA A 1 454 ? 14.418 5.040 -27.959 1.00 86.88 454 ALA A O 1
ATOM 3641 N N . PRO A 1 455 ? 13.988 4.642 -30.118 1.00 87.00 455 PRO A N 1
ATOM 3642 C CA . PRO A 1 455 ? 14.368 5.994 -30.529 1.00 87.00 455 PRO A CA 1
ATOM 3643 C C . PRO A 1 455 ? 13.575 7.102 -29.825 1.00 87.00 455 PRO A C 1
ATOM 3645 O O . PRO A 1 455 ? 14.173 8.053 -29.316 1.00 87.00 455 PRO A O 1
ATOM 3648 N N . ASN A 1 456 ? 12.245 6.977 -29.767 1.00 88.44 456 ASN A N 1
ATOM 3649 C CA . ASN A 1 456 ? 11.386 7.997 -29.166 1.00 88.44 456 ASN A CA 1
ATOM 3650 C C . ASN A 1 456 ? 11.408 7.922 -27.637 1.00 88.44 456 ASN A C 1
ATOM 3652 O O . ASN A 1 456 ? 11.448 8.964 -26.984 1.00 88.44 456 ASN A O 1
ATOM 3656 N N . LEU A 1 457 ? 11.394 6.718 -27.056 1.00 89.19 457 LEU A N 1
ATOM 3657 C CA . LEU A 1 457 ? 11.394 6.573 -25.603 1.00 89.19 457 LEU A CA 1
ATOM 3658 C C . LEU A 1 457 ? 12.745 6.986 -24.995 1.00 89.19 457 LEU A C 1
ATOM 3660 O O . LEU A 1 457 ? 12.741 7.749 -24.035 1.00 89.19 457 LEU A O 1
ATOM 3664 N N . LEU A 1 458 ? 13.887 6.611 -25.600 1.00 88.06 458 LEU A N 1
ATOM 3665 C CA . LEU A 1 458 ? 15.220 7.072 -25.164 1.00 88.06 458 LEU A CA 1
ATOM 3666 C C . LEU A 1 458 ? 15.341 8.594 -25.226 1.00 88.06 458 LEU A C 1
ATOM 3668 O O . LEU A 1 458 ? 15.939 9.210 -24.349 1.00 88.06 458 LEU A O 1
ATOM 3672 N N . GLN A 1 459 ? 14.819 9.220 -26.282 1.00 89.19 459 GLN A N 1
ATOM 3673 C CA . GLN A 1 459 ? 14.888 10.672 -26.407 1.00 89.19 459 GLN A CA 1
ATOM 3674 C C . GLN A 1 459 ? 14.141 11.358 -25.255 1.00 89.19 459 GLN A C 1
ATOM 3676 O O . GLN A 1 459 ? 14.650 12.308 -24.661 1.00 89.19 459 GLN A O 1
ATOM 3681 N N . GLU A 1 460 ? 12.941 10.878 -24.934 1.00 91.81 460 GLU A N 1
ATOM 3682 C CA . GLU A 1 460 ? 12.085 11.474 -23.911 1.00 91.81 460 GLU A CA 1
ATOM 3683 C C . GLU A 1 460 ? 12.540 11.161 -22.478 1.00 91.81 460 GLU A C 1
ATOM 3685 O O . GLU A 1 460 ? 12.422 12.032 -21.610 1.00 91.81 460 GLU A O 1
ATOM 3690 N N . THR A 1 461 ? 13.119 9.981 -22.226 1.00 91.25 461 THR A N 1
ATOM 3691 C CA . THR A 1 461 ? 13.727 9.649 -20.926 1.00 91.25 461 THR A CA 1
ATOM 3692 C C . THR A 1 461 ? 14.961 10.507 -20.669 1.00 91.25 461 THR A C 1
ATOM 3694 O O . THR A 1 461 ? 15.063 11.126 -19.609 1.00 91.25 461 THR A O 1
ATOM 3697 N N . ARG A 1 462 ? 15.861 10.646 -21.654 1.00 89.31 462 ARG A N 1
ATOM 3698 C CA . ARG A 1 462 ? 17.089 11.448 -21.517 1.00 89.31 462 ARG A CA 1
ATOM 3699 C C . ARG A 1 462 ? 16.793 12.916 -21.236 1.00 89.31 462 ARG A C 1
ATOM 3701 O O . ARG A 1 462 ? 17.371 13.468 -20.306 1.00 89.31 462 ARG A O 1
ATOM 3708 N N . LYS A 1 463 ? 15.833 13.523 -21.947 1.00 88.94 463 LYS A N 1
ATOM 3709 C CA . LYS A 1 463 ? 15.381 14.903 -21.671 1.00 88.94 463 LYS A CA 1
ATOM 3710 C C . LYS A 1 463 ? 14.985 15.112 -20.205 1.00 88.94 463 LYS A C 1
ATOM 3712 O O . LYS A 1 463 ? 15.258 16.163 -19.636 1.00 88.94 463 LYS A O 1
ATOM 3717 N N . ARG A 1 464 ? 14.331 14.122 -19.593 1.00 89.56 464 ARG A N 1
ATOM 3718 C CA . ARG A 1 464 ? 13.848 14.197 -18.204 1.00 89.56 464 ARG A CA 1
ATOM 3719 C C . ARG A 1 464 ? 14.953 13.916 -17.189 1.00 89.56 464 ARG A C 1
ATOM 3721 O O . ARG A 1 464 ? 15.030 14.611 -16.182 1.00 89.56 464 ARG A O 1
ATOM 3728 N N . ILE A 1 465 ? 15.842 12.968 -17.483 1.00 89.75 465 ILE A N 1
ATOM 3729 C CA . ILE A 1 465 ? 16.998 12.626 -16.639 1.00 89.75 465 ILE A CA 1
ATOM 3730 C C . ILE A 1 465 ? 18.048 13.742 -16.625 1.00 89.75 465 ILE A C 1
ATOM 3732 O O . ILE A 1 465 ? 18.678 13.966 -15.596 1.00 89.75 465 ILE A O 1
ATOM 3736 N N . GLN A 1 466 ? 18.225 14.461 -17.735 1.00 86.44 466 GLN A N 1
ATOM 3737 C CA . GLN A 1 466 ? 19.169 15.581 -17.839 1.00 86.44 466 GLN A CA 1
ATOM 3738 C C . GLN A 1 466 ? 18.626 16.882 -17.233 1.00 86.44 466 GLN A C 1
ATOM 3740 O O . GLN A 1 466 ? 19.403 17.757 -16.863 1.00 86.44 466 GLN A O 1
ATOM 3745 N N . LYS A 1 467 ? 17.306 17.007 -17.044 1.00 80.31 467 LYS A N 1
ATOM 3746 C CA . LYS A 1 467 ? 16.677 18.222 -16.503 1.00 80.31 467 LYS A CA 1
ATOM 3747 C C . LYS A 1 467 ? 17.303 18.698 -15.178 1.00 80.31 467 LYS A C 1
ATOM 3749 O O . LYS A 1 467 ? 17.580 19.893 -15.078 1.00 80.31 467 LYS A O 1
ATOM 3754 N N . PRO A 1 468 ? 17.606 17.839 -14.183 1.00 71.62 468 PRO A N 1
ATOM 3755 C CA . PRO A 1 468 ? 18.305 18.270 -12.975 1.00 71.62 468 PRO A CA 1
ATOM 3756 C C . PRO A 1 468 ? 19.739 18.730 -13.207 1.00 71.62 468 PRO A C 1
ATOM 3758 O O . PRO A 1 468 ? 20.246 19.498 -12.403 1.00 71.62 468 PRO A O 1
ATOM 3761 N N . ILE A 1 469 ? 20.402 18.290 -14.274 1.00 72.12 469 ILE A N 1
ATOM 3762 C CA . ILE A 1 469 ? 21.762 18.723 -14.613 1.00 72.12 469 ILE A CA 1
ATOM 3763 C C . ILE A 1 469 ? 21.704 20.155 -15.161 1.00 72.12 469 ILE A C 1
ATOM 3765 O O . ILE A 1 469 ? 22.416 21.028 -14.664 1.00 72.12 469 ILE A O 1
ATOM 3769 N N . ASP A 1 470 ? 20.775 20.407 -16.085 1.00 68.44 470 ASP A N 1
ATOM 3770 C CA . ASP A 1 470 ? 20.706 21.644 -16.872 1.00 68.44 470 ASP A CA 1
ATOM 3771 C C . ASP A 1 470 ? 19.903 22.782 -16.209 1.00 68.44 470 ASP A C 1
ATOM 3773 O O . ASP A 1 470 ? 19.993 23.937 -16.629 1.00 68.44 470 ASP A O 1
ATOM 3777 N N . THR A 1 471 ? 19.109 22.489 -15.171 1.00 67.81 471 THR A N 1
ATOM 3778 C CA . THR A 1 471 ? 18.195 23.467 -14.548 1.00 67.81 471 THR A CA 1
ATOM 3779 C C . THR A 1 471 ? 18.802 24.117 -13.288 1.00 67.81 471 THR A C 1
ATOM 3781 O O . THR A 1 471 ? 19.360 23.400 -12.445 1.00 67.81 471 THR A O 1
ATOM 3784 N N . PRO A 1 472 ? 18.672 25.451 -13.098 1.00 63.62 472 PRO A N 1
ATOM 3785 C CA . PRO A 1 472 ? 19.063 26.144 -11.863 1.00 63.62 472 PRO A CA 1
ATOM 3786 C C . PRO A 1 472 ? 18.338 25.605 -10.617 1.00 63.62 472 PRO A C 1
ATOM 3788 O O . PRO A 1 472 ? 17.170 25.221 -10.697 1.00 63.62 472 PRO A O 1
ATOM 3791 N N . ARG A 1 473 ? 19.006 25.620 -9.449 1.00 58.12 473 ARG A N 1
ATOM 3792 C CA . ARG A 1 473 ? 18.500 25.048 -8.176 1.00 58.12 473 ARG A CA 1
ATOM 3793 C C . ARG A 1 473 ? 17.085 25.511 -7.792 1.00 58.12 473 ARG A C 1
ATOM 3795 O O . ARG A 1 473 ? 16.322 24.715 -7.267 1.00 58.12 473 ARG A O 1
ATOM 3802 N N . GLU A 1 474 ? 16.729 26.757 -8.086 1.00 52.41 474 GLU A N 1
ATOM 3803 C CA . GLU A 1 474 ? 15.461 27.393 -7.685 1.00 52.41 474 GLU A CA 1
ATOM 3804 C C . GLU A 1 474 ? 14.255 27.000 -8.567 1.00 52.41 474 GLU A C 1
ATOM 3806 O O . GLU A 1 474 ? 13.124 27.359 -8.258 1.00 52.41 474 GLU A O 1
ATOM 3811 N N . SER A 1 475 ? 14.474 26.264 -9.667 1.00 53.59 475 SER A N 1
ATOM 3812 C CA . SER A 1 475 ? 13.456 25.944 -10.687 1.00 53.59 475 SER A CA 1
ATOM 3813 C C . SER A 1 475 ? 13.128 24.440 -10.787 1.00 53.59 475 S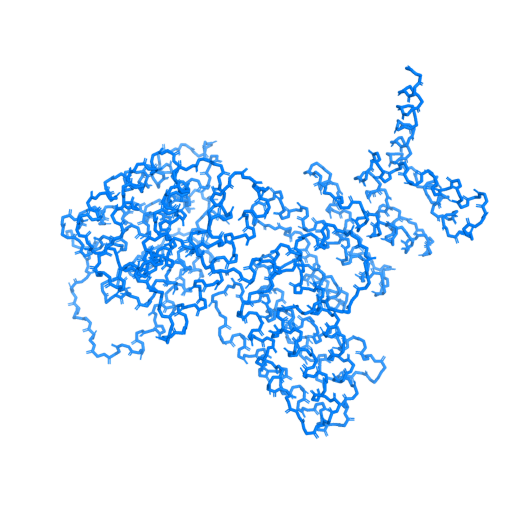ER A C 1
ATOM 3815 O O . SER A 1 475 ? 12.356 24.002 -11.644 1.00 53.59 475 SER A O 1
ATOM 3817 N N . LEU A 1 476 ? 13.681 23.622 -9.887 1.00 57.25 476 LEU A N 1
ATOM 3818 C CA . LEU A 1 476 ? 13.421 22.181 -9.779 1.00 57.25 476 LEU A CA 1
ATOM 3819 C C . LEU A 1 476 ? 12.063 21.911 -9.099 1.00 57.25 476 LEU A C 1
ATOM 3821 O O . LEU A 1 476 ? 11.992 21.417 -7.983 1.00 57.25 476 LEU A O 1
ATOM 3825 N N . VAL A 1 477 ? 10.975 22.264 -9.786 1.00 47.69 477 VAL A N 1
ATOM 3826 C CA . VAL A 1 477 ? 9.590 22.164 -9.275 1.00 47.69 477 VAL A CA 1
ATOM 3827 C C . VAL A 1 477 ? 8.959 20.779 -9.525 1.00 47.69 477 VAL A C 1
ATOM 3829 O O . VAL A 1 477 ? 7.900 20.476 -8.994 1.00 47.69 477 VAL A O 1
ATOM 3832 N N . ASP A 1 478 ? 9.598 19.899 -10.306 1.00 57.19 478 ASP A N 1
ATOM 3833 C CA . ASP A 1 478 ? 8.978 18.653 -10.788 1.00 57.19 478 ASP A CA 1
ATOM 3834 C C . ASP A 1 478 ? 9.887 17.425 -10.596 1.00 57.19 478 ASP A C 1
ATOM 3836 O O . ASP A 1 478 ? 10.574 16.973 -11.518 1.00 57.19 478 ASP A O 1
ATOM 3840 N N . SER A 1 479 ? 9.900 16.903 -9.366 1.00 64.12 479 SER A N 1
ATOM 3841 C CA . SER A 1 479 ? 10.572 15.653 -8.978 1.00 64.12 479 SER A CA 1
ATOM 3842 C C . SER A 1 479 ? 9.971 14.418 -9.658 1.00 64.12 479 SER A C 1
ATOM 3844 O O . SER A 1 479 ? 10.697 13.480 -9.991 1.00 64.12 479 SER A O 1
ATOM 3846 N N . SER A 1 480 ? 8.659 14.430 -9.912 1.00 74.12 480 SER A N 1
ATOM 3847 C CA . SER A 1 480 ? 7.914 13.322 -10.523 1.00 74.12 480 SER A CA 1
ATOM 3848 C C . SER A 1 480 ? 8.405 13.022 -11.942 1.00 74.12 480 SER A C 1
ATOM 3850 O O . SER A 1 480 ? 8.664 11.870 -12.291 1.00 74.12 480 SER A O 1
ATOM 3852 N N . SER A 1 481 ? 8.630 14.056 -12.756 1.00 83.88 481 SER A N 1
ATOM 3853 C CA . SER A 1 481 ? 9.098 13.893 -14.139 1.00 83.88 481 SER A CA 1
ATOM 3854 C C . SER A 1 481 ? 10.482 13.246 -14.249 1.00 83.88 481 SER A C 1
ATOM 3856 O O . SER A 1 481 ? 10.699 12.414 -15.136 1.00 83.88 481 SER A O 1
ATOM 3858 N N . TRP A 1 482 ? 11.405 13.556 -13.329 1.00 89.25 482 TRP A N 1
ATOM 3859 C CA . TRP A 1 482 ? 12.707 12.883 -13.288 1.00 89.25 482 TRP A CA 1
ATOM 3860 C C . TRP A 1 482 ? 12.569 11.406 -12.908 1.00 89.25 482 TRP A C 1
ATOM 3862 O O . TRP A 1 482 ? 13.182 10.569 -13.566 1.00 89.25 482 TRP A O 1
ATOM 3872 N N . VAL A 1 483 ? 11.731 11.075 -11.916 1.00 89.50 483 VAL A N 1
ATOM 3873 C CA . VAL A 1 483 ? 11.491 9.684 -11.487 1.00 89.50 483 VAL A CA 1
ATOM 3874 C C . VAL A 1 483 ? 10.993 8.836 -12.657 1.00 89.50 483 VAL A C 1
ATOM 3876 O O . VAL A 1 483 ? 11.584 7.801 -12.959 1.00 89.50 483 VAL A O 1
ATOM 3879 N N . TRP A 1 484 ? 9.980 9.307 -13.391 1.00 90.06 484 TRP A N 1
ATOM 3880 C CA . TRP A 1 484 ? 9.494 8.613 -14.589 1.00 90.06 484 TRP A CA 1
ATOM 3881 C C . TRP A 1 484 ? 10.554 8.526 -15.689 1.00 90.06 484 TRP A C 1
ATOM 3883 O O . TRP A 1 484 ? 10.641 7.517 -16.389 1.00 90.06 484 TRP A O 1
ATOM 3893 N N . GLY A 1 485 ? 11.381 9.564 -15.840 1.00 93.19 485 GLY A N 1
ATOM 3894 C CA . GLY A 1 485 ? 12.535 9.542 -16.736 1.00 93.19 485 GLY A CA 1
ATOM 3895 C C . GLY A 1 485 ? 13.505 8.415 -16.386 1.00 93.19 485 GLY A C 1
ATOM 3896 O O . GLY A 1 485 ? 13.849 7.618 -17.259 1.00 93.19 485 GLY A O 1
ATOM 3897 N N . PHE A 1 486 ? 13.895 8.328 -15.113 1.00 94.44 486 PHE A N 1
ATOM 3898 C CA . PHE A 1 486 ? 14.833 7.342 -14.580 1.00 94.44 486 PHE A CA 1
ATOM 3899 C C . PHE A 1 486 ? 14.309 5.910 -14.728 1.00 94.44 486 PHE A C 1
ATOM 3901 O O . PHE A 1 486 ? 15.010 5.054 -15.264 1.00 94.44 486 PHE A O 1
ATOM 3908 N N . ILE A 1 487 ? 13.053 5.671 -14.340 1.00 94.12 487 ILE A N 1
ATOM 3909 C CA . ILE A 1 487 ? 12.364 4.381 -14.487 1.00 94.12 487 ILE A CA 1
ATOM 3910 C C . ILE A 1 487 ? 12.300 3.959 -15.957 1.00 94.12 487 ILE A C 1
ATOM 3912 O O . ILE A 1 487 ? 12.648 2.828 -16.305 1.00 94.12 487 ILE A O 1
ATOM 3916 N N . GLY A 1 488 ? 11.886 4.876 -16.837 1.00 93.56 488 GLY A N 1
ATOM 3917 C CA . GLY A 1 488 ? 11.789 4.604 -18.266 1.00 93.56 488 GLY A CA 1
ATOM 3918 C C . GLY A 1 488 ? 13.147 4.276 -18.886 1.00 93.56 488 GLY A C 1
ATOM 3919 O O . GLY A 1 488 ? 13.237 3.360 -19.699 1.00 93.56 488 GLY A O 1
ATOM 3920 N N . ALA A 1 489 ? 14.213 4.976 -18.483 1.00 94.88 489 ALA A N 1
ATOM 3921 C CA . ALA A 1 489 ? 15.566 4.667 -18.937 1.00 94.88 489 ALA A CA 1
ATOM 3922 C C . ALA A 1 489 ? 16.053 3.312 -18.423 1.00 94.88 489 ALA A C 1
ATOM 3924 O O . ALA A 1 489 ? 16.597 2.548 -19.214 1.00 94.88 489 ALA A O 1
ATOM 3925 N N . PHE A 1 490 ? 15.818 2.992 -17.147 1.00 95.06 490 PHE A N 1
ATOM 3926 C CA . PHE A 1 490 ? 16.188 1.703 -16.568 1.00 95.06 490 PHE A CA 1
ATOM 3927 C C . PHE A 1 490 ? 15.553 0.537 -17.335 1.00 95.06 490 PHE A C 1
ATOM 3929 O O . PHE A 1 490 ? 16.269 -0.329 -17.839 1.00 95.06 490 PHE A O 1
ATOM 3936 N N . CYS A 1 491 ? 14.224 0.561 -17.498 1.00 92.50 491 CYS A N 1
ATOM 3937 C CA . CYS A 1 491 ? 13.497 -0.485 -18.221 1.00 92.50 491 CYS A CA 1
ATOM 3938 C C . CYS A 1 491 ? 14.002 -0.616 -19.660 1.00 92.50 491 CYS A C 1
ATOM 3940 O O . CYS A 1 491 ? 14.234 -1.715 -20.157 1.00 92.50 491 CYS A O 1
ATOM 3942 N N . LEU A 1 492 ? 14.178 0.516 -20.343 1.00 91.06 492 LEU A N 1
ATOM 3943 C CA . LEU A 1 492 ? 14.560 0.519 -21.746 1.00 91.06 492 LEU A CA 1
ATOM 3944 C C . LEU A 1 492 ? 15.973 -0.013 -21.946 1.00 91.06 492 LEU A C 1
ATOM 3946 O O . LEU A 1 492 ? 16.178 -0.852 -22.815 1.00 91.06 492 LEU A O 1
ATOM 3950 N N . VAL A 1 493 ? 16.928 0.436 -21.130 1.00 92.06 493 VAL A N 1
ATOM 3951 C CA . VAL A 1 493 ? 18.317 -0.019 -21.201 1.00 92.06 493 VAL A CA 1
ATOM 3952 C C . VAL A 1 493 ? 18.417 -1.524 -20.980 1.00 92.06 493 VAL A C 1
ATOM 3954 O O . VAL A 1 493 ? 19.131 -2.178 -21.732 1.00 92.06 493 VAL A O 1
ATOM 3957 N N . ILE A 1 494 ? 17.680 -2.075 -20.013 1.00 90.44 494 ILE A N 1
ATOM 3958 C CA . ILE A 1 494 ? 17.634 -3.524 -19.783 1.00 90.44 494 ILE A CA 1
ATOM 3959 C C . ILE A 1 494 ? 17.133 -4.262 -21.026 1.00 90.44 494 ILE A C 1
ATOM 3961 O O . ILE A 1 494 ? 17.755 -5.228 -21.454 1.00 90.44 494 ILE A O 1
ATOM 3965 N N . HIS A 1 495 ? 16.051 -3.785 -21.644 1.00 87.31 495 HIS A N 1
ATOM 3966 C CA . HIS A 1 495 ? 15.482 -4.438 -22.822 1.00 87.31 495 HIS A CA 1
ATOM 3967 C C . HIS A 1 495 ? 16.347 -4.316 -24.083 1.00 87.31 495 HIS A C 1
ATOM 3969 O O . HIS A 1 495 ? 16.311 -5.216 -24.917 1.00 87.31 495 HIS A O 1
ATOM 3975 N N . VAL A 1 496 ? 17.138 -3.247 -24.230 1.00 88.62 496 VAL A N 1
ATOM 3976 C CA . VAL A 1 496 ? 17.999 -3.051 -25.413 1.00 88.62 496 VAL A CA 1
ATOM 3977 C C . VAL A 1 496 ? 19.461 -3.444 -25.192 1.00 88.62 496 VAL A C 1
ATOM 3979 O O . VAL A 1 496 ? 20.272 -3.297 -26.105 1.00 88.62 496 VAL A O 1
ATOM 3982 N N . LEU A 1 497 ? 19.812 -3.943 -24.001 1.00 86.81 497 LEU A N 1
ATOM 3983 C CA . LEU A 1 497 ? 21.188 -4.236 -23.584 1.00 86.81 497 LEU A CA 1
ATOM 3984 C C . LEU A 1 497 ? 21.933 -5.128 -24.584 1.00 86.81 497 LEU A C 1
ATOM 3986 O O . LEU A 1 497 ? 23.104 -4.891 -24.874 1.00 86.81 497 LEU A O 1
ATOM 3990 N N . GLN A 1 498 ? 21.239 -6.133 -25.116 1.00 82.06 498 GLN A N 1
ATOM 3991 C CA . GLN A 1 498 ? 21.787 -7.112 -26.055 1.00 82.06 498 GLN A CA 1
ATOM 3992 C C . GLN A 1 498 ? 21.421 -6.824 -27.520 1.00 82.06 498 GLN A C 1
ATOM 3994 O O . GLN A 1 498 ? 21.767 -7.601 -28.411 1.00 82.06 498 GLN A O 1
ATOM 3999 N N . THR A 1 499 ? 20.710 -5.725 -27.797 1.00 82.44 499 THR A N 1
ATOM 4000 C CA . THR A 1 499 ? 20.295 -5.388 -29.164 1.00 82.44 499 THR A CA 1
ATOM 4001 C C . THR A 1 499 ? 21.452 -4.742 -29.920 1.00 82.44 499 THR A C 1
ATOM 4003 O O . THR A 1 499 ? 22.001 -3.720 -29.498 1.00 82.44 499 THR A O 1
ATOM 4006 N N . LYS A 1 500 ? 21.805 -5.315 -31.074 1.00 82.50 500 LYS A N 1
ATOM 4007 C CA . LYS A 1 500 ? 22.860 -4.777 -31.942 1.00 82.50 500 LYS A CA 1
ATOM 4008 C C . LYS A 1 500 ? 22.549 -3.339 -32.353 1.00 82.50 500 LYS A C 1
ATOM 4010 O O . LYS A 1 500 ? 21.428 -3.024 -32.735 1.00 82.50 500 LYS A O 1
ATOM 4015 N N . GLY A 1 501 ? 23.552 -2.467 -32.303 1.00 83.81 501 GLY A N 1
ATOM 4016 C CA . GLY A 1 501 ? 23.420 -1.056 -32.682 1.00 83.81 501 GLY A CA 1
ATOM 4017 C C . GLY A 1 501 ? 22.947 -0.124 -31.559 1.00 83.81 501 GLY A C 1
ATOM 4018 O O . GLY A 1 501 ? 22.943 1.099 -31.747 1.00 83.81 501 GLY A O 1
ATOM 4019 N N . TYR A 1 502 ? 22.595 -0.657 -30.383 1.00 84.69 502 TYR A N 1
ATOM 4020 C CA . TYR A 1 502 ? 22.213 0.129 -29.203 1.00 84.69 502 TYR A CA 1
ATOM 4021 C C . TYR A 1 502 ? 23.315 0.242 -28.149 1.00 84.69 502 TYR A C 1
ATOM 4023 O O . TYR A 1 502 ? 23.143 0.982 -27.181 1.00 84.69 502 TYR A O 1
ATOM 4031 N N . GLU A 1 503 ? 24.476 -0.382 -28.347 1.00 86.44 503 GLU A N 1
ATOM 4032 C CA . GLU A 1 503 ? 25.544 -0.497 -27.346 1.00 86.44 503 GLU A CA 1
ATOM 4033 C C . GLU A 1 503 ? 26.006 0.883 -26.851 1.00 86.44 503 GLU A C 1
ATOM 4035 O O . GLU A 1 503 ? 26.056 1.161 -25.649 1.00 86.44 503 GLU A O 1
ATOM 4040 N N . GLN A 1 504 ? 26.259 1.807 -27.785 1.00 85.88 504 GLN A N 1
ATOM 4041 C CA . GLN A 1 504 ? 26.666 3.172 -27.447 1.00 85.88 504 GLN A CA 1
ATOM 4042 C C . GLN A 1 504 ? 25.544 3.961 -26.755 1.00 85.88 504 GLN A C 1
ATOM 4044 O O . GLN A 1 504 ? 25.818 4.804 -25.900 1.00 85.88 504 GLN A O 1
ATOM 4049 N N . ARG A 1 505 ? 24.279 3.702 -27.111 1.00 85.56 505 ARG A N 1
ATOM 4050 C CA . ARG A 1 505 ? 23.117 4.370 -26.505 1.00 85.56 505 ARG A CA 1
ATOM 4051 C C . ARG A 1 505 ? 22.902 3.887 -25.076 1.00 85.56 505 ARG A C 1
ATOM 4053 O O . ARG A 1 505 ? 22.738 4.720 -24.195 1.00 85.56 505 ARG A O 1
ATOM 4060 N N . VAL A 1 506 ? 22.992 2.578 -24.845 1.00 86.81 506 VAL A N 1
ATOM 4061 C CA . VAL A 1 506 ? 22.961 1.954 -23.516 1.00 86.81 506 VAL A CA 1
ATOM 4062 C C . VAL A 1 506 ? 24.047 2.539 -22.626 1.00 86.81 506 VAL A C 1
ATOM 4064 O O . VAL A 1 506 ? 23.745 3.022 -21.533 1.00 86.81 506 VAL A O 1
ATOM 4067 N N . LYS A 1 507 ? 25.296 2.577 -23.110 1.00 86.88 507 LYS A N 1
ATOM 4068 C CA . LYS A 1 507 ? 26.425 3.143 -22.360 1.00 86.88 507 LYS A CA 1
ATOM 4069 C C . LYS A 1 507 ? 26.168 4.600 -21.973 1.00 86.88 507 LYS A C 1
ATOM 4071 O O . LYS A 1 507 ? 26.327 4.967 -20.811 1.00 86.88 507 LYS A O 1
ATOM 4076 N N . LEU A 1 508 ? 25.740 5.414 -22.937 1.00 89.62 508 LEU A N 1
ATOM 4077 C CA . LEU A 1 508 ? 25.492 6.839 -22.739 1.00 89.62 508 LEU A CA 1
ATOM 4078 C C . LEU A 1 508 ? 24.327 7.101 -21.777 1.00 89.62 508 LEU A C 1
ATOM 4080 O O . LEU A 1 508 ? 24.484 7.869 -20.834 1.00 89.62 508 LEU A O 1
ATOM 4084 N N . THR A 1 509 ? 23.188 6.434 -21.965 1.00 89.75 509 THR A N 1
ATOM 4085 C CA . THR A 1 509 ? 22.018 6.587 -21.090 1.00 89.75 509 THR A CA 1
ATOM 4086 C C . THR A 1 509 ? 22.311 6.116 -19.670 1.00 89.75 509 THR A C 1
ATOM 4088 O O . THR A 1 509 ? 21.929 6.786 -18.717 1.00 89.75 509 THR A O 1
ATOM 4091 N N . SER A 1 510 ? 23.056 5.024 -19.503 1.00 91.00 510 SER A N 1
ATOM 4092 C CA . SER A 1 510 ? 23.434 4.542 -18.170 1.00 91.00 510 SER A CA 1
ATOM 4093 C C . SER A 1 510 ? 24.375 5.505 -17.446 1.00 91.00 510 SER A C 1
ATOM 4095 O O . SER A 1 510 ? 24.239 5.710 -16.241 1.00 91.00 510 SER A O 1
ATOM 4097 N N . LEU A 1 511 ? 25.316 6.123 -18.170 1.00 90.69 511 LEU A N 1
ATOM 4098 C CA . LEU A 1 511 ? 26.177 7.163 -17.607 1.00 90.69 511 LEU A CA 1
ATOM 4099 C C . LEU A 1 511 ? 25.345 8.368 -17.157 1.00 90.69 511 LEU A C 1
ATOM 4101 O O . LEU A 1 511 ? 25.528 8.850 -16.047 1.00 90.69 511 LEU A O 1
ATOM 4105 N N . GLU A 1 512 ? 24.395 8.808 -17.980 1.00 92.00 512 GLU A N 1
ATOM 4106 C CA . GLU A 1 512 ? 23.502 9.922 -17.650 1.00 92.00 512 GLU A CA 1
ATOM 4107 C C . GLU A 1 512 ? 22.609 9.632 -16.448 1.00 92.00 512 GLU A C 1
ATOM 4109 O O . GLU A 1 512 ? 22.402 10.520 -15.624 1.00 92.00 512 GLU A O 1
ATOM 4114 N N . MET A 1 513 ? 22.124 8.396 -16.302 1.00 94.12 513 MET A N 1
ATOM 4115 C CA . MET A 1 513 ? 21.402 7.969 -15.103 1.00 94.12 513 MET A CA 1
ATOM 4116 C C . MET A 1 513 ? 22.265 8.168 -13.853 1.00 94.12 513 MET A C 1
ATOM 4118 O O . MET A 1 513 ? 21.829 8.849 -12.925 1.00 94.12 513 MET A O 1
ATOM 4122 N N . VAL A 1 514 ? 23.504 7.662 -13.854 1.00 92.38 514 VAL A N 1
ATOM 4123 C CA . VAL A 1 514 ? 24.441 7.826 -12.727 1.00 92.38 514 VAL A CA 1
ATOM 4124 C C . VAL A 1 514 ? 24.746 9.303 -12.475 1.00 92.38 514 VAL A C 1
ATOM 4126 O O . VAL A 1 514 ? 24.595 9.772 -11.352 1.00 92.38 514 VAL A O 1
ATOM 4129 N N . THR A 1 515 ? 25.105 10.064 -13.513 1.00 91.12 515 THR A N 1
ATOM 4130 C CA . THR A 1 515 ? 25.414 11.497 -13.391 1.00 91.12 515 THR A CA 1
ATOM 4131 C C . THR A 1 515 ? 24.227 12.298 -12.857 1.00 91.12 515 THR A C 1
ATOM 4133 O O . THR A 1 515 ? 24.422 13.201 -12.045 1.00 91.12 515 THR A O 1
ATOM 4136 N N . SER A 1 516 ? 22.999 11.968 -13.264 1.00 91.31 516 SER A N 1
ATOM 4137 C CA . SER A 1 516 ? 21.799 12.654 -12.776 1.00 91.31 516 SER A CA 1
ATOM 4138 C C . SER A 1 516 ? 21.544 12.403 -11.288 1.00 91.31 516 SER A C 1
ATOM 4140 O O . SER A 1 516 ? 21.203 13.341 -10.570 1.00 91.31 516 SER A O 1
ATOM 4142 N N . VAL A 1 517 ? 21.779 11.176 -10.806 1.00 91.62 517 VAL A N 1
ATOM 4143 C CA . VAL A 1 517 ? 21.687 10.843 -9.378 1.00 91.62 517 VAL A CA 1
ATOM 4144 C C . VAL A 1 517 ? 22.754 11.603 -8.601 1.00 91.62 517 VAL A C 1
ATOM 4146 O O . VAL A 1 517 ? 22.424 12.261 -7.619 1.00 91.62 517 VAL A O 1
ATOM 4149 N N . THR A 1 518 ? 24.005 11.599 -9.072 1.00 89.50 518 THR A N 1
ATOM 4150 C CA . THR A 1 518 ? 25.089 12.373 -8.451 1.00 89.50 518 THR A CA 1
ATOM 4151 C C . THR A 1 518 ? 24.725 13.852 -8.341 1.00 89.50 518 THR A C 1
ATOM 4153 O O . THR A 1 518 ? 24.849 14.435 -7.267 1.00 89.50 518 THR A O 1
ATOM 4156 N N . ALA A 1 519 ? 24.200 14.449 -9.414 1.00 87.44 519 ALA A N 1
ATOM 4157 C CA . ALA A 1 519 ? 23.786 15.847 -9.414 1.00 87.44 519 ALA A CA 1
ATOM 4158 C C . ALA A 1 519 ? 22.652 16.132 -8.412 1.00 87.44 519 ALA A C 1
ATOM 4160 O O . ALA A 1 519 ? 22.655 17.187 -7.782 1.00 87.44 519 ALA A O 1
ATOM 4161 N N . LEU A 1 520 ? 21.687 15.220 -8.250 1.00 86.81 520 LEU A N 1
ATOM 4162 C CA . LEU A 1 520 ? 20.588 15.369 -7.287 1.00 86.81 520 LEU A CA 1
ATOM 4163 C C . LEU A 1 520 ? 21.055 15.233 -5.831 1.00 86.81 520 LEU A C 1
ATOM 4165 O O . LEU A 1 520 ? 20.593 15.998 -4.979 1.00 86.81 520 LEU A O 1
ATOM 4169 N N . VAL A 1 521 ? 21.984 14.312 -5.565 1.00 86.19 521 VAL A N 1
ATOM 4170 C CA . VAL A 1 521 ? 22.596 14.098 -4.244 1.00 86.19 521 VAL A CA 1
ATOM 4171 C C . VAL A 1 521 ? 23.447 15.305 -3.840 1.00 86.19 521 VAL A C 1
ATOM 4173 O O . VAL A 1 521 ? 23.244 15.885 -2.777 1.00 86.19 521 VAL A O 1
ATOM 4176 N N . GLU A 1 522 ? 24.325 15.792 -4.722 1.00 83.56 522 GLU A N 1
ATOM 4177 C CA . GLU A 1 522 ? 25.159 16.982 -4.466 1.00 83.56 522 GLU A CA 1
ATOM 4178 C C . GLU A 1 522 ? 24.341 18.268 -4.240 1.00 83.56 522 GLU A C 1
ATOM 4180 O O . GLU A 1 522 ? 24.828 19.258 -3.681 1.00 83.56 522 GLU A O 1
ATOM 4185 N N . ARG A 1 523 ? 23.085 18.283 -4.692 1.00 78.25 523 ARG A N 1
ATOM 4186 C CA . ARG A 1 523 ? 22.155 19.402 -4.510 1.00 78.25 523 ARG A CA 1
ATOM 4187 C C . ARG A 1 523 ? 21.302 19.292 -3.246 1.00 78.25 523 ARG A C 1
ATOM 4189 O O . ARG A 1 523 ? 20.603 20.259 -2.960 1.00 78.25 523 ARG A O 1
ATOM 4196 N N . GLY A 1 524 ? 21.377 18.189 -2.495 1.00 70.62 524 GLY A N 1
ATOM 4197 C CA . GLY A 1 524 ? 20.551 17.962 -1.303 1.00 70.62 524 GLY A CA 1
ATOM 4198 C C . GLY A 1 524 ? 19.066 17.753 -1.622 1.00 70.62 524 GLY A C 1
ATOM 4199 O O . GLY A 1 524 ? 18.214 17.977 -0.774 1.00 70.62 524 GLY A O 1
ATOM 4200 N N . THR A 1 525 ? 18.746 17.361 -2.860 1.00 65.00 525 THR A N 1
ATOM 4201 C CA . THR A 1 525 ? 17.375 17.086 -3.343 1.00 65.00 525 THR A CA 1
ATOM 4202 C C . THR A 1 525 ? 17.076 15.581 -3.398 1.00 65.00 525 THR A C 1
ATOM 4204 O O . THR A 1 525 ? 16.230 15.123 -4.168 1.00 65.00 525 THR A O 1
ATOM 4207 N N . GLU A 1 526 ? 17.826 14.803 -2.617 1.00 64.62 526 GLU A N 1
ATOM 4208 C CA . GLU A 1 526 ? 17.834 13.340 -2.614 1.00 64.62 526 GLU A CA 1
ATOM 4209 C C . GLU A 1 526 ? 16.551 12.726 -2.026 1.00 64.62 526 GLU A C 1
ATOM 4211 O O . GLU A 1 526 ? 16.012 11.775 -2.599 1.00 64.62 526 GLU A O 1
ATOM 4216 N N . ASP A 1 527 ? 16.033 13.317 -0.943 1.00 59.06 527 ASP A N 1
ATOM 4217 C CA . ASP A 1 527 ? 15.236 12.638 0.097 1.00 59.06 527 ASP A CA 1
ATOM 4218 C C . ASP A 1 527 ? 13.843 12.123 -0.345 1.00 59.06 527 ASP A C 1
ATOM 4220 O O . ASP A 1 527 ? 13.163 11.396 0.375 1.00 59.06 527 ASP A O 1
ATOM 4224 N N . VAL A 1 528 ? 13.379 12.409 -1.566 1.00 67.00 528 VAL A N 1
ATOM 4225 C CA . VAL A 1 528 ? 12.132 11.791 -2.073 1.00 67.00 528 VAL A CA 1
ATOM 4226 C C . VAL A 1 528 ? 12.301 11.186 -3.458 1.00 67.00 528 VAL A C 1
ATOM 4228 O O . VAL A 1 528 ? 11.911 10.040 -3.673 1.00 67.00 528 VAL A O 1
ATOM 4231 N N . SER A 1 529 ? 12.903 11.909 -4.401 1.00 79.19 529 SER A N 1
ATOM 4232 C CA . SER A 1 529 ? 12.929 11.496 -5.811 1.00 79.19 529 SER A CA 1
ATOM 4233 C C . SER A 1 529 ? 13.846 10.299 -6.059 1.00 79.19 529 SER A C 1
ATOM 4235 O O . SER A 1 529 ? 13.435 9.331 -6.695 1.00 79.19 529 SER A O 1
ATOM 4237 N N . VAL A 1 530 ? 15.083 10.347 -5.547 1.00 85.88 530 VAL A N 1
ATOM 4238 C CA . VAL A 1 530 ? 16.089 9.297 -5.786 1.00 85.88 530 VAL A CA 1
ATOM 4239 C C . VAL A 1 530 ? 15.685 8.018 -5.061 1.00 85.88 530 VAL A C 1
ATOM 4241 O O . VAL A 1 530 ? 15.633 6.953 -5.676 1.00 85.88 530 VAL A O 1
ATOM 4244 N N . ARG A 1 531 ? 15.282 8.137 -3.788 1.00 84.38 531 ARG A N 1
ATOM 4245 C CA . ARG A 1 531 ? 14.767 7.008 -3.004 1.00 84.38 531 ARG A CA 1
ATOM 4246 C C . ARG A 1 531 ? 13.551 6.359 -3.671 1.00 84.38 531 ARG A C 1
ATOM 4248 O O . ARG A 1 531 ? 13.524 5.140 -3.810 1.00 84.38 531 ARG A O 1
ATOM 4255 N N . ARG A 1 532 ? 12.574 7.151 -4.138 1.00 83.50 532 ARG A N 1
ATOM 4256 C CA . ARG A 1 532 ? 11.402 6.635 -4.869 1.00 83.50 532 ARG A CA 1
ATOM 4257 C C . ARG A 1 532 ? 11.808 5.896 -6.141 1.00 83.50 532 ARG A C 1
ATOM 4259 O O . ARG A 1 532 ? 11.332 4.792 -6.367 1.00 83.50 532 ARG A O 1
ATOM 4266 N N . ALA A 1 533 ? 12.702 6.467 -6.947 1.00 89.56 533 ALA A N 1
ATOM 4267 C CA . ALA A 1 533 ? 13.170 5.815 -8.166 1.00 89.56 533 ALA A CA 1
ATOM 4268 C C . ALA A 1 533 ? 13.853 4.467 -7.878 1.00 89.56 533 ALA A C 1
ATOM 4270 O O . ALA A 1 533 ? 13.637 3.509 -8.614 1.00 89.56 533 ALA A O 1
ATOM 4271 N N . PHE A 1 534 ? 14.630 4.359 -6.796 1.00 91.19 534 PHE A N 1
ATOM 4272 C CA . PHE A 1 534 ? 15.266 3.097 -6.405 1.00 91.19 534 PHE A CA 1
ATOM 4273 C C . PHE A 1 534 ? 14.267 2.055 -5.896 1.00 91.19 534 PHE A C 1
ATOM 4275 O O . PHE A 1 534 ? 14.416 0.882 -6.229 1.00 91.19 534 PHE A O 1
ATOM 4282 N N . ILE A 1 535 ? 13.227 2.466 -5.164 1.00 87.19 535 ILE A N 1
ATOM 4283 C CA . ILE A 1 535 ? 12.127 1.572 -4.762 1.00 87.19 535 ILE A CA 1
ATOM 4284 C C . ILE A 1 535 ? 11.418 0.998 -5.998 1.00 87.19 535 ILE A C 1
ATOM 4286 O O . ILE A 1 535 ? 11.192 -0.207 -6.078 1.00 87.19 535 ILE A O 1
ATOM 4290 N N . GLU A 1 536 ? 11.120 1.833 -6.994 1.00 86.50 536 GLU A N 1
ATOM 4291 C CA . GLU A 1 536 ? 10.481 1.377 -8.237 1.00 86.50 536 GLU A CA 1
ATOM 4292 C C . GLU A 1 536 ? 11.403 0.451 -9.044 1.00 86.50 536 GLU A C 1
ATOM 4294 O O . GLU A 1 536 ? 10.972 -0.592 -9.534 1.00 86.50 536 GLU A O 1
ATOM 4299 N N . VAL A 1 537 ? 12.699 0.779 -9.132 1.00 92.38 537 VAL A N 1
ATOM 4300 C CA . VAL A 1 537 ? 13.701 -0.077 -9.788 1.00 92.38 537 VAL A CA 1
ATOM 4301 C C . VAL A 1 537 ? 13.814 -1.437 -9.110 1.00 92.38 537 VAL A C 1
ATOM 4303 O O . VAL A 1 537 ? 13.857 -2.446 -9.812 1.00 92.38 537 VAL A O 1
ATOM 4306 N N . LYS A 1 538 ? 13.816 -1.487 -7.773 1.00 89.31 538 LYS A N 1
ATOM 4307 C CA . LYS A 1 538 ? 13.762 -2.744 -7.018 1.00 89.31 538 LYS A CA 1
ATOM 4308 C C . LYS A 1 538 ? 12.570 -3.589 -7.468 1.00 89.31 538 LYS A C 1
ATOM 4310 O O . LYS A 1 538 ? 12.770 -4.725 -7.899 1.00 89.31 538 LYS A O 1
ATOM 4315 N N . SER A 1 539 ? 11.384 -2.983 -7.532 1.00 85.50 539 SER A N 1
ATOM 4316 C CA . SER A 1 539 ? 10.179 -3.696 -7.957 1.00 85.50 539 SER A CA 1
ATOM 4317 C C . SER A 1 539 ? 10.214 -4.200 -9.391 1.00 85.50 539 SER A C 1
ATOM 4319 O O . SER A 1 539 ? 9.746 -5.302 -9.692 1.00 85.50 539 SER A O 1
ATOM 4321 N N . ILE A 1 540 ? 10.820 -3.437 -10.296 1.00 88.31 540 ILE A N 1
ATOM 4322 C CA . ILE A 1 540 ? 11.036 -3.882 -11.674 1.00 88.31 540 ILE A CA 1
ATOM 4323 C C . ILE A 1 540 ? 11.992 -5.079 -11.704 1.00 88.31 540 ILE A C 1
ATOM 4325 O O . ILE A 1 540 ? 11.688 -6.084 -12.349 1.00 88.31 540 ILE A O 1
ATOM 4329 N N . VAL A 1 541 ? 13.114 -5.003 -10.980 1.00 86.75 541 VAL A N 1
ATOM 4330 C CA . VAL A 1 541 ? 14.107 -6.085 -10.900 1.00 86.75 541 VAL A CA 1
ATOM 4331 C C . VAL A 1 541 ? 13.471 -7.376 -10.401 1.00 86.75 541 VAL A C 1
ATOM 4333 O O . VAL A 1 541 ? 13.688 -8.419 -11.015 1.00 86.75 541 VAL A O 1
ATOM 4336 N N . GLU A 1 542 ? 12.649 -7.324 -9.356 1.00 84.88 542 GLU A N 1
ATOM 4337 C CA . GLU A 1 542 ? 11.977 -8.511 -8.822 1.00 84.88 542 GLU A CA 1
ATOM 4338 C C . GLU A 1 542 ? 10.992 -9.136 -9.810 1.00 84.88 542 GLU A C 1
ATOM 4340 O O . GLU A 1 542 ? 11.005 -10.352 -10.034 1.00 84.88 542 GLU A O 1
ATOM 4345 N N . LYS A 1 543 ? 10.163 -8.306 -10.451 1.00 82.19 543 LYS A N 1
ATOM 4346 C CA . LYS A 1 543 ? 9.160 -8.762 -11.424 1.00 82.19 543 LYS A CA 1
ATOM 4347 C C . LYS A 1 543 ? 9.798 -9.363 -12.676 1.00 82.19 543 LYS A C 1
ATOM 4349 O O . LYS A 1 543 ? 9.280 -10.337 -13.226 1.00 82.19 543 LYS A O 1
ATOM 4354 N N . GLN A 1 544 ? 10.915 -8.799 -13.129 1.00 84.69 544 GLN A N 1
ATOM 4355 C CA . GLN A 1 544 ? 11.603 -9.198 -14.359 1.00 84.69 544 GLN A CA 1
ATOM 4356 C C . GLN A 1 544 ? 12.674 -10.278 -14.140 1.00 84.69 544 GLN A C 1
ATOM 4358 O O . GLN A 1 544 ? 13.123 -10.911 -15.096 1.00 84.69 544 GLN A O 1
ATOM 4363 N N . LEU A 1 545 ? 13.008 -10.588 -12.883 1.00 82.88 545 LEU A N 1
ATOM 4364 C CA . LEU A 1 545 ? 14.080 -11.508 -12.504 1.00 82.88 545 LEU A CA 1
ATOM 4365 C C . LEU A 1 545 ? 14.028 -12.860 -13.229 1.00 82.88 545 LEU A C 1
ATOM 4367 O O . LEU A 1 545 ? 15.060 -13.495 -13.433 1.00 82.88 545 LEU A O 1
ATOM 4371 N N . LYS A 1 546 ? 12.836 -13.354 -13.583 1.00 81.06 546 LYS A N 1
ATOM 4372 C CA . LYS A 1 546 ? 12.655 -14.673 -14.211 1.00 81.06 546 LYS A CA 1
ATOM 4373 C C . LYS A 1 546 ? 13.337 -14.809 -15.572 1.00 81.06 546 LYS A C 1
ATOM 4375 O O . LYS A 1 546 ? 13.755 -15.922 -15.876 1.00 81.06 546 LYS A O 1
ATOM 4380 N N . TRP A 1 547 ? 13.446 -13.736 -16.354 1.00 84.25 547 TRP A N 1
ATOM 4381 C CA . TRP A 1 547 ? 13.967 -13.801 -17.724 1.00 84.25 547 TRP A CA 1
ATOM 4382 C C . TRP A 1 547 ? 15.377 -13.225 -17.891 1.00 84.25 547 TRP A C 1
ATOM 4384 O O . TRP A 1 547 ? 15.966 -13.410 -18.948 1.00 84.25 547 TRP A O 1
ATOM 4394 N N . TYR A 1 548 ? 15.943 -12.589 -16.862 1.00 86.44 548 TYR A N 1
ATOM 4395 C CA . TYR A 1 548 ? 17.309 -12.070 -16.917 1.00 86.44 548 TYR A CA 1
ATOM 4396 C C . TYR A 1 548 ? 18.340 -13.160 -17.214 1.00 86.44 548 TYR A C 1
ATOM 4398 O O . TYR A 1 548 ? 18.352 -14.228 -16.593 1.00 86.44 548 TYR A O 1
ATOM 4406 N N . THR A 1 549 ? 19.240 -12.843 -18.137 1.00 83.44 549 THR A N 1
ATOM 4407 C CA . THR A 1 549 ? 20.434 -13.622 -18.454 1.00 83.44 549 THR A CA 1
ATOM 4408 C C . THR A 1 549 ? 21.639 -13.058 -17.682 1.00 83.44 549 THR A C 1
ATOM 4410 O O . THR A 1 549 ? 21.529 -11.995 -17.055 1.00 83.44 549 THR A O 1
ATOM 4413 N N . PRO A 1 550 ? 22.818 -13.714 -17.710 1.00 82.69 550 PRO A N 1
ATOM 4414 C CA . PRO A 1 550 ? 24.023 -13.180 -17.072 1.00 82.69 550 PRO A CA 1
ATOM 4415 C C . PRO A 1 550 ? 24.358 -11.732 -17.470 1.00 82.69 550 PRO A C 1
ATOM 4417 O O . PRO A 1 550 ? 24.924 -11.003 -16.657 1.00 82.69 550 PRO A O 1
ATOM 4420 N N . TYR A 1 551 ? 23.976 -11.290 -18.674 1.00 83.00 551 TYR A N 1
ATOM 4421 C CA . TYR A 1 551 ? 24.180 -9.915 -19.131 1.00 83.00 551 TYR A CA 1
ATOM 4422 C C . TYR A 1 551 ? 23.358 -8.905 -18.321 1.00 83.00 551 TYR A C 1
ATOM 4424 O O . TYR A 1 551 ? 23.945 -7.975 -17.767 1.00 83.00 551 TYR A O 1
ATOM 4432 N N . GLU A 1 552 ? 22.038 -9.095 -18.191 1.00 88.19 552 GLU A N 1
ATOM 4433 C CA . GLU A 1 552 ? 21.177 -8.193 -17.406 1.00 88.19 552 GLU A CA 1
ATOM 4434 C C . GLU A 1 552 ? 21.588 -8.212 -15.931 1.00 88.19 552 GLU A C 1
ATOM 4436 O O . GLU A 1 552 ? 21.714 -7.155 -15.312 1.00 88.19 552 GLU A O 1
ATOM 4441 N N . TYR A 1 553 ? 21.890 -9.395 -15.381 1.00 85.12 553 TYR A N 1
ATOM 4442 C CA . TYR A 1 553 ? 22.389 -9.526 -14.009 1.00 85.12 553 TYR A CA 1
ATOM 4443 C C . TYR A 1 553 ? 23.646 -8.691 -13.769 1.00 85.12 553 TYR A C 1
ATOM 4445 O O . TYR A 1 553 ? 23.697 -7.899 -12.825 1.00 85.12 553 TYR A O 1
ATOM 4453 N N . ASN A 1 554 ? 24.661 -8.862 -14.617 1.00 82.25 554 ASN A N 1
ATOM 4454 C CA . ASN A 1 554 ? 25.925 -8.150 -14.475 1.00 82.25 554 ASN A CA 1
ATOM 4455 C C . ASN A 1 554 ? 25.738 -6.650 -14.680 1.00 82.25 554 ASN A C 1
ATOM 4457 O O . ASN A 1 554 ? 26.262 -5.859 -13.898 1.00 82.25 554 ASN A O 1
ATOM 4461 N N . PHE A 1 555 ? 24.947 -6.255 -15.678 1.00 88.94 555 PHE A N 1
ATOM 4462 C CA . PHE A 1 555 ? 24.645 -4.857 -15.945 1.00 88.94 555 PHE A CA 1
ATOM 4463 C C . PHE A 1 555 ? 24.013 -4.167 -14.730 1.00 88.94 555 PHE A C 1
ATOM 4465 O O . PHE A 1 555 ? 24.516 -3.132 -14.285 1.00 88.94 555 PHE A O 1
ATOM 4472 N N . ILE A 1 556 ? 22.960 -4.759 -14.152 1.00 91.31 556 ILE A N 1
ATOM 4473 C CA . ILE A 1 556 ? 22.263 -4.177 -12.998 1.00 91.31 556 ILE A CA 1
ATOM 4474 C C . ILE A 1 556 ? 23.203 -4.132 -11.791 1.00 91.31 556 ILE A C 1
ATOM 4476 O O . ILE A 1 556 ? 23.288 -3.093 -11.139 1.00 91.31 556 ILE A O 1
ATOM 4480 N N . LYS A 1 557 ? 23.986 -5.191 -11.527 1.00 84.69 557 LYS A N 1
ATOM 4481 C CA . LYS A 1 557 ? 24.996 -5.167 -10.454 1.00 84.69 557 LYS A CA 1
ATOM 4482 C C . LYS A 1 557 ? 25.992 -4.026 -10.644 1.00 84.69 557 LYS A C 1
ATOM 4484 O O . LYS A 1 557 ? 26.228 -3.270 -9.706 1.00 84.69 557 LYS A O 1
ATOM 4489 N N . THR A 1 558 ? 26.557 -3.862 -11.840 1.00 83.38 558 THR A N 1
ATOM 4490 C CA . THR A 1 558 ? 27.498 -2.770 -12.129 1.00 83.38 558 THR A CA 1
ATOM 4491 C C . THR A 1 558 ? 26.850 -1.398 -11.947 1.00 83.38 558 THR A C 1
ATOM 4493 O O . THR A 1 558 ? 27.477 -0.499 -11.387 1.00 83.38 558 THR A O 1
ATOM 4496 N N . MET A 1 559 ? 25.604 -1.225 -12.394 1.00 90.38 559 MET A N 1
ATOM 4497 C CA . MET A 1 559 ? 24.860 0.021 -12.218 1.00 90.38 559 MET A CA 1
ATOM 4498 C C . MET A 1 559 ? 24.637 0.334 -10.734 1.00 90.38 559 MET A C 1
ATOM 4500 O O . MET A 1 559 ? 24.955 1.438 -10.296 1.00 90.38 559 MET A O 1
ATOM 4504 N N . VAL A 1 560 ? 24.171 -0.645 -9.954 1.00 89.25 560 VAL A N 1
ATOM 4505 C CA . VAL A 1 560 ? 23.970 -0.526 -8.503 1.00 89.25 560 VAL A CA 1
ATOM 4506 C C . VAL A 1 560 ? 25.275 -0.157 -7.801 1.00 89.25 560 VAL A C 1
ATOM 4508 O O . VAL A 1 560 ? 25.300 0.811 -7.047 1.00 89.25 560 VAL A O 1
ATOM 4511 N N . TRP A 1 561 ? 26.382 -0.841 -8.109 1.00 83.56 561 TRP A N 1
ATOM 4512 C CA . TRP A 1 561 ? 27.705 -0.528 -7.555 1.00 83.56 561 TRP A CA 1
ATOM 4513 C C . TRP A 1 561 ? 28.147 0.910 -7.844 1.00 83.56 561 TRP A C 1
ATOM 4515 O O . TRP A 1 561 ? 28.701 1.580 -6.972 1.00 83.56 561 TRP A O 1
ATOM 4525 N N . LYS A 1 562 ? 27.895 1.411 -9.057 1.00 86.88 562 LYS A N 1
ATOM 4526 C CA . LYS A 1 562 ? 28.245 2.789 -9.426 1.00 86.88 562 LYS A CA 1
ATOM 4527 C C . LYS A 1 562 ? 27.379 3.822 -8.721 1.00 86.88 562 LYS A C 1
ATOM 4529 O O . LYS A 1 562 ? 27.914 4.827 -8.268 1.00 86.88 562 LYS A O 1
ATOM 4534 N N . LEU A 1 563 ? 26.079 3.563 -8.596 1.00 90.94 563 LEU A N 1
ATOM 4535 C CA . LEU A 1 563 ? 25.165 4.422 -7.841 1.00 90.94 563 LEU A CA 1
ATOM 4536 C C . LEU A 1 563 ? 25.520 4.440 -6.349 1.00 90.94 563 LEU A C 1
ATOM 4538 O O . LEU A 1 563 ? 25.499 5.503 -5.735 1.00 90.94 563 LEU A O 1
ATOM 4542 N N . TYR A 1 564 ? 25.931 3.296 -5.795 1.00 84.00 564 TYR A N 1
ATOM 4543 C CA . TYR A 1 564 ? 26.377 3.167 -4.406 1.00 84.00 564 TYR A CA 1
ATOM 4544 C C . TYR A 1 564 ? 27.660 3.968 -4.127 1.00 84.00 564 TYR A C 1
ATOM 4546 O O . TYR A 1 564 ? 27.864 4.474 -3.026 1.00 84.00 564 TYR A O 1
ATOM 4554 N N . GLY A 1 565 ? 28.521 4.122 -5.140 1.00 84.12 565 GLY A N 1
ATOM 4555 C CA . GLY A 1 565 ? 29.743 4.928 -5.076 1.00 84.12 565 GLY A CA 1
ATOM 4556 C C . GLY A 1 565 ? 29.523 6.448 -5.060 1.00 84.12 565 GLY A C 1
ATOM 4557 O O . GLY A 1 565 ? 30.496 7.196 -4.924 1.00 84.12 565 GLY A O 1
ATOM 4558 N N . THR A 1 566 ? 28.283 6.928 -5.200 1.00 87.44 566 THR A N 1
ATOM 4559 C CA . THR A 1 566 ? 27.959 8.359 -5.147 1.00 87.44 566 THR A CA 1
ATOM 4560 C C . THR A 1 566 ? 28.248 8.928 -3.756 1.00 87.44 566 THR A C 1
ATOM 4562 O O . THR A 1 566 ? 27.736 8.461 -2.737 1.00 87.44 566 THR A O 1
ATOM 4565 N N . LYS A 1 567 ? 29.091 9.964 -3.701 1.00 85.81 567 LYS A N 1
ATOM 4566 C CA . LYS A 1 567 ? 29.470 10.621 -2.443 1.00 85.81 567 LYS A CA 1
ATOM 4567 C C . LYS A 1 567 ? 28.285 11.377 -1.846 1.00 85.81 567 LYS A C 1
ATOM 4569 O O . LYS A 1 567 ? 27.518 11.984 -2.581 1.00 85.81 567 LYS A O 1
ATOM 4574 N N . ASN A 1 568 ? 28.213 11.401 -0.515 1.00 85.12 568 ASN A N 1
ATOM 4575 C CA . ASN A 1 568 ? 27.198 12.118 0.270 1.00 85.12 568 ASN A CA 1
ATOM 4576 C C . ASN A 1 568 ? 25.748 11.636 0.080 1.00 85.12 568 ASN A C 1
ATOM 4578 O O . ASN A 1 568 ? 24.849 12.329 0.535 1.00 85.12 568 ASN A O 1
ATOM 4582 N N . MET A 1 569 ? 25.532 10.473 -0.546 1.00 86.38 569 MET A N 1
ATOM 4583 C CA . MET A 1 569 ? 24.215 9.830 -0.589 1.00 86.38 569 MET A CA 1
ATOM 4584 C C . MET A 1 569 ? 23.811 9.372 0.819 1.00 86.38 569 MET A C 1
ATOM 4586 O O . MET A 1 569 ? 24.646 8.802 1.535 1.00 86.38 569 MET A O 1
ATOM 4590 N N . GLU A 1 570 ? 22.559 9.612 1.198 1.00 85.00 570 GLU A N 1
ATOM 4591 C CA . GLU A 1 570 ? 21.975 9.204 2.475 1.00 85.00 570 GLU A CA 1
ATOM 4592 C C . GLU A 1 570 ? 21.993 7.677 2.634 1.00 85.00 570 GLU A C 1
ATOM 4594 O O . GLU A 1 570 ? 21.825 6.914 1.676 1.00 85.00 570 GLU A O 1
ATOM 4599 N N . GLU A 1 571 ? 22.190 7.207 3.868 1.00 80.56 571 GLU A N 1
ATOM 4600 C CA . GLU A 1 571 ? 22.267 5.770 4.160 1.00 80.56 571 GLU A CA 1
ATOM 4601 C C . GLU A 1 571 ? 20.943 5.047 3.869 1.00 80.56 571 GLU A C 1
ATOM 4603 O O . GLU A 1 571 ? 20.964 3.929 3.356 1.00 80.56 571 GLU A O 1
ATOM 4608 N N . ASP A 1 572 ? 19.796 5.703 4.075 1.00 78.44 572 ASP A N 1
ATOM 4609 C CA . ASP A 1 572 ? 18.477 5.148 3.742 1.00 78.44 572 ASP A CA 1
ATOM 4610 C C . ASP A 1 572 ? 18.307 4.935 2.228 1.00 78.44 572 ASP A C 1
ATOM 4612 O O . ASP A 1 572 ? 17.728 3.938 1.789 1.00 78.44 572 ASP A O 1
ATOM 4616 N N . THR A 1 573 ? 18.853 5.831 1.400 1.00 81.25 573 THR A N 1
ATOM 4617 C CA . THR A 1 573 ? 18.861 5.684 -0.063 1.00 81.25 573 THR A CA 1
ATOM 4618 C C . THR A 1 573 ? 19.835 4.590 -0.505 1.00 81.25 573 THR A C 1
ATOM 4620 O O . THR A 1 573 ? 19.493 3.762 -1.356 1.00 81.25 573 THR A O 1
ATOM 4623 N N . LYS A 1 574 ? 21.032 4.523 0.098 1.00 82.88 574 LYS A N 1
ATOM 4624 C CA . LYS A 1 574 ? 22.001 3.439 -0.153 1.00 82.88 574 LYS A CA 1
ATOM 4625 C C . LYS A 1 574 ? 21.468 2.072 0.258 1.00 82.88 574 LYS A C 1
ATOM 4627 O O . LYS A 1 574 ? 21.745 1.088 -0.426 1.00 82.88 574 LYS A O 1
ATOM 4632 N N . SER A 1 575 ? 20.684 2.004 1.332 1.00 81.00 575 SER A N 1
ATOM 4633 C CA . SER A 1 575 ? 20.035 0.776 1.790 1.00 81.00 575 SER A CA 1
ATOM 4634 C C . SER A 1 575 ? 19.174 0.158 0.680 1.00 81.00 575 SER A C 1
ATOM 4636 O O . SER A 1 575 ? 19.291 -1.038 0.417 1.00 81.00 575 SER A O 1
ATOM 4638 N N . LYS A 1 576 ? 18.437 0.976 -0.090 1.00 86.69 576 LYS A N 1
ATOM 4639 C CA . LYS A 1 576 ? 17.640 0.501 -1.240 1.00 86.69 576 LYS A CA 1
ATOM 4640 C C . LYS A 1 576 ? 18.484 -0.076 -2.373 1.00 86.69 576 LYS A C 1
ATOM 4642 O O . LYS A 1 576 ? 18.101 -1.074 -2.976 1.00 86.69 576 LYS A O 1
ATOM 4647 N N . LEU A 1 577 ? 19.659 0.493 -2.637 1.00 83.38 577 LEU A N 1
ATOM 4648 C CA . LEU A 1 577 ? 20.624 -0.103 -3.569 1.00 83.38 577 LEU A CA 1
ATOM 4649 C C . LEU A 1 577 ? 21.156 -1.450 -3.050 1.00 83.38 577 LEU A C 1
ATOM 4651 O O . LEU A 1 577 ? 21.326 -2.384 -3.834 1.00 83.38 577 LEU A O 1
ATOM 4655 N N . GLY A 1 578 ? 21.373 -1.565 -1.737 1.00 72.56 578 GLY A N 1
ATOM 4656 C CA . GLY A 1 578 ? 21.747 -2.817 -1.075 1.00 72.56 578 GLY A CA 1
ATOM 4657 C C . GLY A 1 578 ? 20.687 -3.913 -1.224 1.00 72.56 578 GLY A C 1
ATOM 4658 O O . GLY A 1 578 ? 21.029 -5.046 -1.558 1.00 72.56 578 GLY A O 1
ATOM 4659 N N . GLU A 1 579 ? 19.407 -3.573 -1.067 1.00 82.94 579 GLU A N 1
ATOM 4660 C CA . GLU A 1 579 ? 18.282 -4.495 -1.288 1.00 82.94 579 GLU A CA 1
ATOM 4661 C C . GLU A 1 579 ? 18.256 -5.021 -2.736 1.00 82.94 579 GLU A C 1
ATOM 4663 O O . GLU A 1 579 ? 18.182 -6.231 -2.952 1.00 82.94 579 GLU A O 1
ATOM 4668 N N . ILE A 1 580 ? 18.418 -4.137 -3.734 1.00 83.69 580 ILE A N 1
ATOM 4669 C CA . ILE A 1 580 ? 18.516 -4.537 -5.154 1.00 83.69 580 ILE A CA 1
ATOM 4670 C C . ILE A 1 580 ? 19.683 -5.508 -5.361 1.00 83.69 580 ILE A C 1
ATOM 4672 O O . ILE A 1 580 ? 19.543 -6.525 -6.043 1.00 83.69 580 ILE A O 1
ATOM 4676 N N . TYR A 1 581 ? 20.839 -5.216 -4.764 1.00 76.94 581 TYR A N 1
ATOM 4677 C CA . TYR A 1 581 ? 22.011 -6.079 -4.862 1.00 76.94 581 TYR A CA 1
ATOM 4678 C C . TYR A 1 581 ? 21.753 -7.473 -4.265 1.00 76.94 581 TYR A C 1
ATOM 4680 O O . TYR A 1 581 ? 22.093 -8.482 -4.887 1.00 76.94 581 TYR A O 1
ATOM 4688 N N . MET A 1 582 ? 21.096 -7.542 -3.103 1.00 74.31 582 MET A N 1
ATOM 4689 C CA . MET A 1 582 ? 20.744 -8.803 -2.447 1.00 74.31 582 MET A CA 1
ATOM 4690 C C . MET A 1 582 ? 19.801 -9.673 -3.286 1.00 74.31 582 MET A C 1
ATOM 4692 O O . MET A 1 582 ? 20.036 -10.879 -3.397 1.00 74.31 582 MET A O 1
ATOM 4696 N N . ILE A 1 583 ? 18.785 -9.077 -3.920 1.00 79.56 583 ILE A N 1
ATOM 4697 C CA . ILE A 1 583 ? 17.862 -9.786 -4.827 1.00 79.56 583 ILE A CA 1
ATOM 4698 C C . ILE A 1 583 ? 18.636 -10.476 -5.958 1.00 79.56 583 ILE A C 1
ATOM 4700 O O . ILE A 1 583 ? 18.365 -11.629 -6.307 1.00 79.56 583 ILE A O 1
ATOM 4704 N N . LEU A 1 584 ? 19.632 -9.786 -6.521 1.00 75.31 584 LEU A N 1
ATOM 4705 C CA . LEU A 1 584 ? 20.462 -10.322 -7.600 1.00 75.31 584 LEU A CA 1
ATOM 4706 C C . LEU A 1 584 ? 21.399 -11.437 -7.102 1.00 75.31 584 LEU A C 1
ATOM 4708 O O . LEU A 1 584 ? 21.602 -12.418 -7.817 1.00 75.31 584 LEU A O 1
ATOM 4712 N N . ASP A 1 585 ? 21.959 -11.321 -5.894 1.00 69.12 585 ASP A N 1
ATOM 4713 C CA . ASP A 1 585 ? 22.874 -12.318 -5.313 1.00 69.12 585 ASP A CA 1
ATOM 4714 C C . ASP A 1 585 ? 22.171 -13.613 -4.876 1.00 69.12 585 ASP A C 1
ATOM 4716 O O . ASP A 1 585 ? 22.698 -14.705 -5.116 1.00 69.12 585 ASP A O 1
ATOM 4720 N N . MET A 1 586 ? 20.953 -13.533 -4.327 1.00 63.78 586 MET A N 1
ATOM 4721 C CA . MET A 1 586 ? 20.180 -14.709 -3.896 1.00 63.78 586 MET A CA 1
ATOM 4722 C C . MET A 1 586 ? 19.924 -15.721 -5.028 1.00 63.78 586 MET A C 1
ATOM 4724 O O . MET A 1 586 ? 19.806 -16.921 -4.768 1.00 63.78 586 MET A O 1
ATOM 4728 N N . LYS A 1 587 ? 19.895 -15.279 -6.293 1.00 56.59 587 LYS A N 1
ATOM 4729 C CA . LYS A 1 587 ? 19.703 -16.162 -7.457 1.00 56.59 587 LYS A CA 1
ATOM 4730 C C . LYS A 1 587 ? 21.011 -16.667 -8.085 1.00 56.59 587 LYS A C 1
ATOM 4732 O O . LYS A 1 587 ? 21.002 -17.723 -8.718 1.00 56.59 587 LYS A O 1
ATOM 4737 N N . VAL A 1 588 ? 22.152 -15.997 -7.870 1.00 51.28 588 VAL A N 1
ATOM 4738 C CA . VAL A 1 588 ? 23.477 -16.492 -8.317 1.00 51.28 588 VAL A CA 1
ATOM 4739 C C . VAL A 1 588 ? 23.865 -17.772 -7.573 1.00 51.28 588 VAL A C 1
ATOM 4741 O O . VAL A 1 588 ? 24.440 -18.677 -8.176 1.00 51.28 588 VAL A O 1
ATOM 4744 N N . GLY A 1 589 ? 23.430 -17.922 -6.316 1.00 47.75 589 GLY A N 1
ATOM 4745 C CA . GLY A 1 589 ? 23.538 -19.186 -5.578 1.00 47.75 589 GLY A CA 1
ATOM 4746 C C . GLY A 1 589 ? 22.811 -20.375 -6.233 1.00 47.75 589 GLY A C 1
ATOM 4747 O O . GLY A 1 589 ? 23.137 -21.518 -5.929 1.00 47.75 589 GLY A O 1
ATOM 4748 N N . GLN A 1 590 ? 21.867 -20.130 -7.156 1.00 45.28 590 GLN A N 1
ATOM 4749 C CA . GLN A 1 590 ? 21.122 -21.161 -7.897 1.00 45.28 590 GLN A CA 1
ATOM 4750 C C . GLN A 1 590 ? 21.635 -21.389 -9.334 1.00 45.28 590 GLN A C 1
ATOM 4752 O O . GLN A 1 590 ? 21.349 -22.433 -9.913 1.00 45.28 590 GLN A O 1
ATOM 4757 N N . MET A 1 591 ? 22.402 -20.453 -9.910 1.00 44.06 591 MET A N 1
ATOM 4758 C CA . MET A 1 591 ? 22.941 -20.524 -11.284 1.00 44.06 591 MET A CA 1
ATOM 4759 C C . MET A 1 591 ? 24.448 -20.826 -11.340 1.00 44.06 591 MET A C 1
ATOM 4761 O O . MET A 1 591 ? 25.083 -20.617 -12.373 1.00 44.06 591 MET A O 1
ATOM 4765 N N . ALA A 1 592 ? 25.041 -21.305 -10.242 1.00 37.38 592 ALA A N 1
ATOM 4766 C CA . ALA A 1 592 ? 26.465 -21.615 -10.147 1.00 37.38 592 ALA A CA 1
ATOM 4767 C C . ALA A 1 592 ? 26.866 -22.785 -11.067 1.00 37.38 592 ALA A C 1
ATOM 4769 O O . ALA A 1 592 ? 26.976 -23.924 -10.628 1.00 37.38 592 ALA A O 1
ATOM 4770 N N . ASN A 1 593 ? 27.075 -22.488 -12.350 1.00 36.72 593 ASN A N 1
ATOM 4771 C CA . ASN A 1 593 ? 27.900 -23.269 -13.272 1.00 36.72 593 ASN A CA 1
ATOM 4772 C C . ASN A 1 593 ? 28.555 -22.438 -14.386 1.00 36.72 593 ASN A C 1
ATOM 4774 O O . ASN A 1 593 ? 29.292 -23.007 -15.183 1.00 36.72 593 ASN A O 1
ATOM 4778 N N . GLU A 1 594 ? 28.385 -21.115 -14.428 1.00 39.00 594 GLU A N 1
ATOM 4779 C CA . GLU A 1 594 ? 29.127 -20.263 -15.365 1.00 39.00 594 GLU A CA 1
ATOM 4780 C C . GLU A 1 594 ? 29.551 -18.967 -14.668 1.00 39.00 594 GLU A C 1
ATOM 4782 O O . GLU A 1 594 ? 28.875 -17.944 -14.707 1.00 39.00 594 GLU A O 1
ATOM 4787 N N . SER A 1 595 ? 30.689 -19.020 -13.975 1.00 32.78 595 SER A N 1
ATOM 4788 C CA . SER A 1 595 ? 31.397 -17.812 -13.552 1.00 32.78 595 SER A CA 1
ATOM 4789 C C . SER A 1 595 ? 31.919 -17.082 -14.799 1.00 32.78 595 SER A C 1
ATOM 4791 O O . SER A 1 595 ? 32.677 -17.697 -15.560 1.00 32.78 595 SER A O 1
ATOM 4793 N N . PRO A 1 596 ? 31.587 -15.800 -15.026 1.00 38.81 596 PRO A N 1
ATOM 4794 C CA . PRO A 1 596 ? 32.201 -15.024 -16.096 1.00 38.81 596 PRO A CA 1
ATOM 4795 C C . PRO A 1 596 ? 33.703 -14.866 -15.842 1.00 38.81 596 PRO A C 1
ATOM 4797 O O . PRO A 1 596 ? 34.135 -14.697 -14.701 1.00 38.81 596 PRO A O 1
ATOM 4800 N N . LYS A 1 597 ? 34.506 -14.918 -16.907 1.00 35.22 597 LYS A N 1
ATOM 4801 C CA . LYS A 1 597 ? 35.952 -14.684 -16.833 1.00 35.22 597 LYS A CA 1
ATOM 4802 C C . LYS A 1 597 ? 36.219 -13.205 -16.529 1.00 35.22 597 LYS A C 1
ATOM 4804 O O . LYS A 1 597 ? 35.585 -12.325 -17.111 1.00 35.22 597 LYS A O 1
ATOM 4809 N N . GLU A 1 598 ? 37.164 -12.934 -15.628 1.00 32.94 598 GLU A N 1
ATOM 4810 C CA . GLU A 1 598 ? 37.637 -11.576 -15.331 1.00 32.94 598 GLU A CA 1
ATOM 4811 C C . GLU A 1 598 ? 38.053 -10.855 -16.626 1.00 32.94 598 GLU A C 1
ATOM 4813 O O . GLU A 1 598 ? 38.908 -11.340 -17.367 1.00 32.94 598 GLU A O 1
ATOM 4818 N N . GLY A 1 599 ? 37.432 -9.700 -16.895 1.00 44.34 599 GLY A N 1
ATOM 4819 C CA . GLY A 1 599 ? 37.760 -8.815 -18.021 1.00 44.34 599 GLY A CA 1
ATOM 4820 C C . GLY A 1 599 ? 36.668 -8.622 -19.085 1.00 44.34 599 GLY A C 1
ATOM 4821 O O . GLY A 1 599 ? 36.791 -7.703 -19.890 1.00 44.34 599 GLY A O 1
ATOM 4822 N N . GLU A 1 600 ? 35.586 -9.409 -19.093 1.00 41.22 600 GLU A N 1
ATOM 4823 C CA . GLU A 1 600 ? 34.578 -9.342 -20.176 1.00 41.22 600 GLU A CA 1
ATOM 4824 C C . GLU A 1 600 ? 33.488 -8.260 -20.023 1.00 41.22 600 GLU A C 1
ATOM 4826 O O . GLU A 1 600 ? 32.770 -7.998 -20.983 1.00 41.22 600 GLU A O 1
ATOM 4831 N N . TYR A 1 601 ? 33.368 -7.580 -18.875 1.00 44.22 601 TYR A N 1
ATOM 4832 C CA . TYR A 1 601 ? 32.211 -6.703 -18.597 1.00 44.22 601 TYR A CA 1
ATOM 4833 C C . TYR A 1 601 ? 32.554 -5.319 -18.043 1.00 44.22 601 TYR A C 1
ATOM 4835 O O . TYR A 1 601 ? 31.751 -4.705 -17.342 1.00 44.22 601 TYR A O 1
ATOM 4843 N N . ASP A 1 602 ? 33.717 -4.776 -18.399 1.00 47.38 602 ASP A N 1
ATOM 4844 C CA . ASP A 1 602 ? 34.056 -3.389 -18.072 1.00 47.38 602 ASP A CA 1
ATOM 4845 C C . ASP A 1 602 ? 33.515 -2.389 -19.117 1.00 47.38 602 ASP A C 1
ATOM 4847 O O . ASP A 1 602 ? 34.252 -1.641 -19.755 1.00 47.38 602 ASP A O 1
ATOM 4851 N N . TRP A 1 603 ? 32.198 -2.379 -19.344 1.00 54.38 603 TRP A N 1
ATOM 4852 C CA . TRP A 1 603 ? 31.568 -1.538 -20.378 1.00 54.38 603 TRP A CA 1
ATOM 4853 C C . TRP A 1 603 ? 31.680 -0.024 -20.098 1.00 54.38 603 TRP A C 1
ATOM 4855 O O . TRP A 1 603 ? 31.497 0.793 -21.008 1.00 54.38 603 TRP A O 1
ATOM 4865 N N . LEU A 1 604 ? 32.030 0.369 -18.865 1.00 48.09 604 LEU A N 1
ATOM 4866 C CA . LEU A 1 604 ? 32.258 1.766 -18.484 1.00 48.09 604 LEU A CA 1
ATOM 4867 C C . LEU A 1 604 ? 33.734 2.170 -18.331 1.00 48.09 604 LEU A C 1
ATOM 4869 O O . LEU A 1 604 ? 33.987 3.357 -18.521 1.00 48.09 604 LEU A O 1
ATOM 4873 N N . ASN A 1 605 ? 34.685 1.268 -18.049 1.00 44.56 605 ASN A N 1
ATOM 4874 C CA . ASN A 1 605 ? 36.122 1.600 -18.046 1.00 44.56 605 ASN A CA 1
ATOM 4875 C C . ASN A 1 605 ? 36.885 1.073 -19.274 1.00 44.56 605 ASN A C 1
ATOM 4877 O O . ASN A 1 605 ? 38.094 1.265 -19.363 1.00 44.56 605 ASN A O 1
ATOM 4881 N N . GLN A 1 606 ? 36.204 0.489 -20.264 1.00 39.84 606 GLN A N 1
ATOM 4882 C CA . GLN A 1 606 ? 36.695 0.489 -21.645 1.00 39.84 606 GLN A CA 1
ATOM 4883 C C . GLN A 1 606 ? 36.639 1.931 -22.186 1.00 39.84 606 GLN A C 1
ATOM 4885 O O . GLN A 1 606 ? 35.660 2.347 -22.824 1.00 39.84 606 GLN A O 1
ATOM 4890 N N . ALA A 1 607 ? 37.667 2.703 -21.834 1.00 34.47 607 ALA A N 1
ATOM 4891 C CA . ALA A 1 607 ? 38.041 4.004 -22.372 1.00 34.47 607 ALA A CA 1
ATOM 4892 C C . ALA A 1 607 ? 39.551 4.000 -22.631 1.00 34.47 607 ALA A C 1
ATOM 4894 O O . ALA A 1 607 ? 40.294 3.559 -21.724 1.00 34.47 607 ALA A O 1
#

Secondary structure (DSSP, 8-state):
--SHHHHHHHHHHHHHHHHSS--HHHHHHHHHHTS-TTSHHHHHHHHHHHHHHHH-HHHHHHHHHHHHHH-S-HHHHHHHHHHHHHHHHHHT-PPPHHHHHHHHHHHHHHHT-TT--HHHHHHHHHHHHHHHHHHHHHSTTT--HHHHHHHHHHHHH-HHHHHHHHTTS-S--THHHHHHHHHHHHHHHHHHS--TT-HHHHHHHHHHHHHHHHHHTTSSSHHHHHHHHHHHHHHHHHHHHHTT-HHHHHHHHHHHHHHHHHHHHHHT--HHHHHHHHHHHHHT--S-HHHHHHHHHHHHHHH-----SSS-----HHHHHHHHHHHHHTS-HHHHHHHHH-SSS-HHHHHHHHHHHHHHHHHHHH-TT-PPPHHHHHHHHHHHHHHHTSTT----HHHHHHHHHHHHHHHSS--HHHHHHHHHHTTTSHHHHHHHHHT--S----HHHHHHHHHHHHHHHHHHHHHHHHS-GGG---HHHHHHHHHHHHHHHHHHTTSTT-HHHHHHHHHHHHHHHHHHHHTT--TTHHHHHHHHHHHHHHHHTTT--HHHHHHHHHHHHHHHT-TT--HHHHHHHHHHHHHHHHHHTTSTT-PPPTTS--TTT--

pLDDT: mean 77.85, std 15.21, range [28.11, 95.06]

InterPro domains:
  IPR007598 Domain of unknown function DUF577 [PF04510] (100-265)
  IPR007598 Domain of unknown function DUF577 [PF04510] (378-549)
  IPR011989 Armadillo-like helical [G3DSA:1.25.10.10] (19-291)
  IPR011989 Armadillo-like helical [G3DSA:1.25.10.10] (292-600)
  IPR016024 Armadillo-type fold [SSF48371] (27-260)

Foldseek 3Di:
DPPPVVLVVLLVVLLCQLPDPDLVVVLQLLVLCPDDCVDPSNVVSVVSVVSCLPRPLLSLLLSLLVCLLPPPDPSSNLSSLVSNLVSCVVSVDQDDPVSLVRNVVSLLSSLVDPPDDLVSLLSSLSVLQSSQVNCCVVPPQPTDVSVLVSLLVCCVVPVSSSLSNQLSHALGHPSLVVCCVSCVVVLLVCLLDDDPVPLVSNLSSLLSLLSSLLSLVVDDVHDVVLVVSLVSVLVSLVNCVVVVNCVSLLVSLVVSLVSCLVNCLRHVRDPVSLVSLLVSLVSSDDPDPSSVVSSVSSNCVSVDPDDPPDDDDDDDPSVVLSVLLVVLVVDDLLVLLVQLLDPVDDLVSNVSSQVSSLVNLVVQVVDPPHQDDPVVLVSLLVSVLSVLPDPPRDHDLSNVQSSQVSCCVVVVAGSQSLLQSLLPCCVPPVLVSLVSLLSHQDAPAPLNSLVSRVPSLLVSLLVQLCCLVPDDLVPPPPLPSNLSSLSSLLSSLLNCVPPPPCLVVSQVSLVSSLVSLLSCQVSVVCPPNLLSSLSSVLVSCLSNVVHDDVRSLVVLLVSLVSSLPRPNHDPSSNVSSVSSNVSSVVCCVVVPDDDDDPPPPPSPPPD